Protein AF-0000000086508057 (afdb_homodimer)

Radius of gyration: 27.3 Å; Cα contacts (8 Å, |Δi|>4): 1177; chains: 2; bounding box: 54×81×60 Å

Nearest PDB structures (foldseek):
  8hwn-assembly3_C  TM=9.679E-01  e=2.786E-28  Devosia
  8hwn-assembly4_D  TM=9.442E-01  e=1.974E-28  Devosia
  4xk2-assembly1_C  TM=9.234E-01  e=6.222E-28  Polaromonas sp. JS666
  8jwn-assembly1_F  TM=8.724E-01  e=1.442E-24  Streptomyces xinghaiensis
  8jwl-assembly1_F  TM=8.800E-01  e=2.141E-23  Streptomyces xinghaiensis

InterPro domains:
  IPR020471 Aldo-keto reductase [PR00069] (86-104)
  IPR020471 Aldo-keto reductase [PR00069] (117-134)
  IPR023210 NADP-dependent oxidoreductase domain [PF00248] (5-301)
  IPR036812 NAD(P)-dependent oxidoreductase domain superfamily [G3DSA:3.20.20.100] (1-325)
  IPR036812 NAD(P)-dependent oxidoreductase domain superfamily [SSF51430] (4-309)
  IPR050523 Aldo/Keto Reductase Detoxification and Biosynthesis [PTHR43364] (6-309)

Secondary structure (DSSP, 8-state):
---TT---HHHHHHHHHHHHHTT--EEE--TTGGGGHHHHHHHHHHTTS-GGG-EEEEEE-S--SSS--TTSSSS-HHHHHHHHHHHHHHHTSS-EEEEEESS--TTS-HHHHHHHHHHHHHTTSEEEEEEES--HHHHHHHHHHHHHHTPPPEEEEEEE-BTTB-GGGTTHHHHHHHHTPEEEEE-TTGGGGGGS--BTTB---SHHHHHHHH-GGG--SSS--GGG--HHHHHHHHHHHHHHHHHT--HHHHHHHHHHTSTTBS------SSHHHHHHHHTTTT----HHHHHHHHHHTPPP--TTHHHHHHHTTT---TTS----------/---TT---HHHHHHHHHHHHHTT--EEE--TTGGGGHHHHHHHHHHTTS-GGG-EEEEEE-S--SSS--TTSSSS-HHHHHHHHHHHHHHHTSS-EEEEEESS--TTS-HHHHHHHHHHHHHHTSEEEEEEES--HHHHHHHHHHHHHHTPPPEEEEEEE-BTTB-GGGTTHHHHHHHHTPEEEEE-TTGGGGGGS--BTTB---SHHHHHHHH-GGG--SSS--GGG--HHHHHHHHHHHHHHHHHT--HHHHHHHHHHTSTTBS------SSHHHHHHHHTTTT----HHHHHHHHHHTPPP--TTHHHHHHHTTT---TTS----------

Foldseek 3Di:
DDQPQPDDLVQVLVQVVLCVVLVAAEDEEECLVVLLVVLLSQLVSCVVPDVVRHAYEYEFADASPPDPDPLRGGQALVNVVVRLVSSCVSNVHQAHAEYEYAAHGPPDDLCRNQVSVQVCCVVVRYVAYEYEHYAQVRLVVNQVVCVVVVGGGHAAYEYADWLQDHCNVLGNLVVCQQRVHAYAHELLCLQPVQFLPDDPPDQDCDGNQNVCQVPVVPADRSHHHPVSQDPLNRVLSVLLVVVCVVVVATSLLSGLLLQLQDLRHAYYDDDDSGNVRSVRNSVNADDHDDPVSNVVSCVSSPDDQDPPSVVVCVVCVPPDDPPRPSPRPGRPND/DDQPQPDDLVQVLVQVVLCVVLVAAEDEEECLVVLNVVLLSQLVSCVVPDVVRHAYEYEFADASPPDPDPLRGGQALVNVVVRLVSSCVSNVHQAHAEYEYAAHGPPDDLCRNQVSVQVCCVVVRYVAYEYEHYAQVRLVVNQVVCVVVVGGGHAAYEYADWLQDHCNVLGNLVVCQQRAHAYAHELLCLQPLQFLPDDPPDQDCDGNQNVCQVPVVPADRSHHHPVSQDPLNRVLSVLLVVVCVVVVATSLLSGLLLQLPDLRHQYYDDGDSGNVRSVRNSVNADDHDDPVSNVVSCVSSPDDQDPPSVVVCVVCVPPDDPPRDSPRPGHPND

Structure (mmCIF, N/CA/C/O backbone):
data_AF-0000000086508057-model_v1
#
loop_
_entity.id
_entity.type
_entity.pdbx_description
1 polymer 'NADP-dependent oxidoreductase domain-containing protein'
#
loop_
_atom_site.group_PDB
_atom_site.id
_atom_site.type_symbol
_atom_site.label_atom_id
_atom_site.label_alt_id
_atom_site.label_comp_id
_atom_site.label_asym_id
_atom_site.label_entity_id
_atom_site.label_seq_id
_atom_site.pdbx_PDB_ins_code
_atom_site.Cartn_x
_atom_site.Cartn_y
_atom_site.Cartn_z
_atom_site.occupancy
_atom_site.B_iso_or_equiv
_atom_site.auth_seq_id
_atom_site.auth_comp_id
_atom_site.auth_asym_id
_atom_site.auth_atom_id
_atom_site.pdbx_PDB_model_num
ATOM 1 N N . MET A 1 1 ? -12.797 34.469 -6.559 1 23.25 1 MET A N 1
ATOM 2 C CA . MET A 1 1 ? -13.227 34.312 -5.172 1 23.25 1 MET A CA 1
ATOM 3 C C . MET A 1 1 ? -12.297 33.344 -4.426 1 23.25 1 MET A C 1
ATOM 5 O O . MET A 1 1 ? -12.023 32.25 -4.895 1 23.25 1 MET A O 1
ATOM 9 N N . GLY A 1 2 ? -11.336 33.781 -3.641 1 35.25 2 GLY A N 1
ATOM 10 C CA . GLY A 1 2 ? -10.273 33.094 -2.916 1 35.25 2 GLY A CA 1
ATOM 11 C C . GLY A 1 2 ? -10.766 31.922 -2.09 1 35.25 2 GLY A C 1
ATOM 12 O O . GLY A 1 2 ? -11.977 31.781 -1.88 1 35.25 2 GLY A O 1
ATOM 13 N N . ARG A 1 3 ? -10.062 30.844 -1.998 1 49 3 ARG A N 1
ATOM 14 C CA . ARG A 1 3 ? -10.422 29.734 -1.129 1 49 3 ARG A CA 1
ATOM 15 C C . ARG A 1 3 ? -10.891 30.234 0.235 1 49 3 ARG A C 1
ATOM 17 O O . ARG A 1 3 ? -10.312 31.172 0.792 1 49 3 ARG A O 1
ATOM 24 N N . PRO A 1 4 ? -12.203 30.031 0.725 1 45.06 4 PRO A N 1
ATOM 25 C CA . PRO A 1 4 ? -12.641 30.328 2.094 1 45.06 4 PRO A CA 1
ATOM 26 C C . PRO A 1 4 ? -11.562 30.016 3.133 1 45.06 4 PRO A C 1
ATOM 28 O O . PRO A 1 4 ? -10.867 29 3.018 1 45.06 4 PRO A O 1
ATOM 31 N N . GLY A 1 5 ? -11.141 31.047 4.039 1 51.38 5 GLY A N 1
ATOM 32 C CA . GLY A 1 5 ? -10.289 30.844 5.203 1 51.38 5 GLY A CA 1
ATOM 33 C C . GLY A 1 5 ? -9.016 31.672 5.156 1 51.38 5 GLY A C 1
ATOM 34 O O . GLY A 1 5 ? -8.07 31.391 5.898 1 51.38 5 GLY A O 1
ATOM 35 N N . GLN A 1 6 ? -8.898 32.375 3.992 1 56.03 6 GLN A N 1
ATOM 36 C CA . GLN A 1 6 ? -7.648 33.125 4.027 1 56.03 6 GLN A CA 1
ATOM 37 C C . GLN A 1 6 ? -7.727 34.25 5.039 1 56.03 6 GLN A C 1
ATOM 39 O O . GLN A 1 6 ? -8.547 35.188 4.898 1 56.03 6 GLN A O 1
ATOM 44 N N . SER A 1 7 ? -7.305 33.969 6.246 1 63.56 7 SER A N 1
ATOM 45 C CA . SER A 1 7 ? -7.199 35 7.289 1 63.56 7 SER A CA 1
ATOM 46 C C . SER A 1 7 ? -6.207 36.094 6.898 1 63.56 7 SER A C 1
ATOM 48 O O . SER A 1 7 ? -5.211 35.812 6.223 1 63.56 7 SER A O 1
ATOM 50 N N . ASP A 1 8 ? -6.664 37.312 7.027 1 85.31 8 ASP A N 1
ATOM 51 C CA . ASP A 1 8 ? -5.68 38.344 6.828 1 85.31 8 ASP A CA 1
ATOM 52 C C . ASP A 1 8 ? -4.574 38.281 7.879 1 85.31 8 ASP A C 1
ATOM 54 O O . ASP A 1 8 ? -4.629 37.469 8.789 1 85.31 8 ASP A O 1
ATOM 58 N N . GLU A 1 9 ? -3.576 38.969 7.66 1 92.38 9 GLU A N 1
ATOM 59 C CA . GLU A 1 9 ? -2.373 38.938 8.484 1 92.38 9 GLU A CA 1
ATOM 60 C C . GLU A 1 9 ? -2.697 39.188 9.953 1 92.38 9 GLU A C 1
ATOM 62 O O . GLU A 1 9 ? -2.244 38.438 10.828 1 92.38 9 GLU A O 1
ATOM 67 N N . ASP A 1 10 ? -3.553 40.156 10.203 1 94.56 10 ASP A N 1
ATOM 68 C CA . ASP A 1 10 ? -3.898 40.5 11.578 1 94.56 10 ASP A CA 1
ATOM 69 C C . ASP A 1 10 ? -4.633 39.375 12.266 1 94.56 10 ASP A C 1
ATOM 71 O O . ASP A 1 10 ? -4.289 38.969 13.391 1 94.56 10 ASP A O 1
ATOM 75 N N . LEU A 1 11 ? -5.621 38.844 11.656 1 94.69 11 LEU A N 1
ATOM 76 C CA . LEU A 1 11 ? -6.363 37.719 12.219 1 94.69 11 LEU A CA 1
ATOM 77 C C . LEU A 1 11 ? -5.461 36.5 12.391 1 94.69 11 LEU A C 1
ATOM 79 O O . LEU A 1 11 ? -5.559 35.781 13.391 1 94.69 11 LEU A O 1
ATOM 83 N N . SER A 1 12 ? -4.613 36.281 11.438 1 96.12 12 SER A N 1
ATOM 84 C CA . SER A 1 12 ? -3.678 35.156 11.531 1 96.12 12 SER A CA 1
ATOM 85 C C . SER A 1 12 ? -2.791 35.281 12.766 1 96.12 12 SER A C 1
ATOM 87 O O . SER A 1 12 ? -2.59 34.312 13.492 1 96.12 12 SER A O 1
ATOM 89 N N . HIS A 1 13 ? -2.281 36.5 13.016 1 97.12 13 HIS A N 1
ATOM 90 C CA . HIS A 1 13 ? -1.448 36.719 14.188 1 97.12 13 HIS A CA 1
ATOM 91 C C . HIS A 1 13 ? -2.238 36.5 15.477 1 97.12 13 HIS A C 1
ATOM 93 O O . HIS A 1 13 ? -1.717 35.938 16.438 1 97.12 13 HIS A O 1
ATOM 99 N N . GLN A 1 14 ? -3.494 36.969 15.461 1 97.06 14 GLN A N 1
ATOM 100 C CA . GLN A 1 14 ? -4.344 36.75 16.625 1 97.06 14 GLN A CA 1
ATOM 101 C C . GLN A 1 14 ? -4.535 35.25 16.891 1 97.06 14 GLN A C 1
ATOM 103 O O . GLN A 1 14 ? -4.477 34.812 18.047 1 97.06 14 GLN A O 1
ATOM 108 N N . ILE A 1 15 ? -4.742 34.5 15.883 1 97.06 15 ILE A N 1
ATOM 109 C CA . ILE A 1 15 ? -4.957 33.062 16 1 97.06 15 ILE A CA 1
ATOM 110 C C . ILE A 1 15 ? -3.684 32.375 16.516 1 97.06 15 ILE A C 1
ATOM 112 O O . ILE A 1 15 ? -3.734 31.547 17.422 1 97.06 15 ILE A O 1
ATOM 116 N N . ILE A 1 16 ? -2.504 32.75 15.977 1 97.75 16 ILE A N 1
ATOM 117 C CA . ILE A 1 16 ? -1.237 32.188 16.406 1 97.75 16 ILE A CA 1
ATOM 118 C C . ILE A 1 16 ? -0.99 32.5 17.875 1 97.75 16 ILE A C 1
ATOM 120 O O . ILE A 1 16 ? -0.614 31.641 18.656 1 97.75 16 ILE A O 1
ATOM 124 N N . ASN A 1 17 ? -1.259 33.812 18.219 1 97.75 17 ASN A N 1
A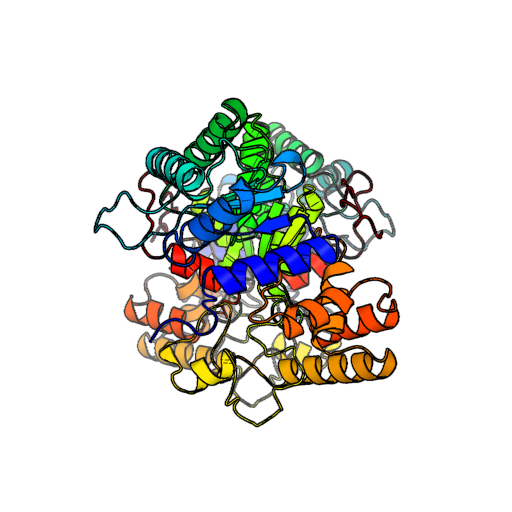TOM 125 C CA . ASN A 1 17 ? -1.077 34.219 19.609 1 97.75 17 ASN A CA 1
ATOM 126 C C . ASN A 1 17 ? -1.954 33.406 20.547 1 97.75 17 ASN A C 1
ATOM 128 O O . ASN A 1 17 ? -1.489 32.938 21.594 1 97.75 17 ASN A O 1
ATOM 132 N N . ARG A 1 18 ? -3.188 33.25 20.125 1 97.44 18 ARG A N 1
ATOM 133 C CA . ARG A 1 18 ? -4.109 32.469 20.938 1 97.44 18 ARG A CA 1
ATOM 134 C C . ARG A 1 18 ? -3.637 31.031 21.062 1 97.44 18 ARG A C 1
ATOM 136 O O . ARG A 1 18 ? -3.717 30.438 22.141 1 97.44 18 ARG A O 1
ATOM 143 N N . TYR A 1 19 ? -3.199 30.438 20.016 1 97.44 19 TYR A N 1
ATOM 144 C CA . TYR A 1 19 ? -2.641 29.094 20.016 1 97.44 19 TYR A CA 1
ATOM 145 C C . TYR A 1 19 ? -1.473 28.984 20.984 1 97.44 19 TYR A C 1
ATOM 147 O O . TYR A 1 19 ? -1.385 28.016 21.75 1 97.44 19 TYR A O 1
ATOM 155 N N . VAL A 1 20 ? -0.624 29.953 20.984 1 97.19 20 VAL A N 1
ATOM 156 C CA . VAL A 1 20 ? 0.535 29.984 21.875 1 97.19 20 VAL A CA 1
ATOM 157 C C . VAL A 1 20 ? 0.073 30.109 23.328 1 97.19 20 VAL A C 1
ATOM 159 O O . VAL A 1 20 ? 0.651 29.484 24.219 1 97.19 20 VAL A O 1
ATOM 162 N N . GLU A 1 21 ? -0.963 30.922 23.5 1 97.06 21 GLU A N 1
ATOM 163 C CA . GLU A 1 21 ? -1.527 31.047 24.844 1 97.06 21 GLU A CA 1
ATOM 164 C C . GLU A 1 21 ? -2.025 29.703 25.359 1 97.06 21 GLU A C 1
ATOM 166 O O . GLU A 1 21 ? -1.968 29.453 26.562 1 97.06 21 GLU A O 1
ATOM 171 N N . TRP A 1 22 ? -2.494 28.844 24.484 1 95.94 22 TRP A N 1
ATOM 172 C CA . TRP A 1 22 ? -2.975 27.5 24.828 1 95.94 22 TRP A CA 1
ATOM 173 C C . TRP A 1 22 ? -1.808 26.562 25.078 1 95.94 22 TRP A C 1
ATOM 175 O O . TRP A 1 22 ? -2.012 25.406 25.469 1 95.94 22 TRP A O 1
ATOM 185 N N . GLY A 1 23 ? -0.568 27.016 24.828 1 95 23 GLY A N 1
ATOM 186 C CA . GLY A 1 23 ? 0.624 26.219 25.062 1 95 23 GLY A CA 1
ATOM 187 C C . GLY A 1 23 ? 1.21 25.625 23.797 1 95 23 GLY A C 1
ATOM 188 O O . GLY A 1 23 ? 2.178 24.859 23.859 1 95 23 GLY A O 1
ATOM 189 N N . GLY A 1 24 ? 0.585 25.969 22.609 1 95.5 24 GLY A N 1
ATOM 190 C CA . GLY A 1 24 ? 1.109 25.484 21.344 1 95.5 24 GLY A CA 1
ATOM 191 C C . GLY A 1 24 ? 2.441 26.109 20.969 1 95.5 24 GLY A C 1
ATOM 192 O O . GLY A 1 24 ? 2.699 27.266 21.281 1 95.5 24 GLY A O 1
ATOM 193 N N . ASN A 1 25 ? 3.291 25.312 20.297 1 97.31 25 ASN A N 1
ATOM 194 C CA . ASN A 1 25 ? 4.59 25.844 19.891 1 97.31 25 ASN A CA 1
ATOM 195 C C . ASN A 1 25 ? 5.008 25.312 18.516 1 97.31 25 ASN A C 1
ATOM 197 O O . ASN A 1 25 ? 6.117 25.594 18.062 1 97.31 25 ASN A O 1
ATOM 201 N N . PHE A 1 26 ? 4.164 24.5 17.812 1 97.81 26 PHE A N 1
ATOM 202 C CA . PHE A 1 26 ? 4.453 23.922 16.516 1 97.81 26 PHE A CA 1
ATOM 203 C C . PHE A 1 26 ? 3.605 24.578 15.43 1 97.81 26 PHE A C 1
ATOM 205 O O . PHE A 1 26 ? 2.375 24.5 15.461 1 97.81 26 PHE A O 1
ATOM 212 N N . LEU A 1 27 ? 4.215 25.25 14.484 1 98.06 27 LEU A N 1
ATOM 213 C CA . LEU A 1 27 ? 3.535 25.859 13.359 1 98.06 27 LEU A CA 1
ATOM 214 C C . LEU A 1 27 ? 3.922 25.188 12.047 1 98.06 27 LEU A C 1
ATOM 216 O O . LEU A 1 27 ? 5.102 25.125 11.695 1 98.06 27 LEU A O 1
ATOM 220 N N . ASP A 1 28 ? 2.928 24.641 11.344 1 98.25 28 ASP A N 1
ATOM 221 C CA . ASP A 1 28 ? 3.139 24 10.055 1 98.25 28 ASP A CA 1
ATOM 222 C C . ASP A 1 28 ? 2.68 24.906 8.914 1 98.25 28 ASP A C 1
ATOM 224 O O . ASP A 1 28 ? 1.59 25.469 8.969 1 98.25 28 ASP A O 1
ATOM 228 N N . THR A 1 29 ? 3.479 25.078 7.965 1 98.12 29 THR A N 1
ATOM 229 C CA . THR A 1 29 ? 3.162 25.828 6.75 1 98.12 29 THR A CA 1
ATOM 230 C C . THR A 1 29 ? 3.793 25.156 5.531 1 98.12 29 THR A C 1
ATOM 232 O O . THR A 1 29 ? 4.137 23.984 5.57 1 98.12 29 THR A O 1
ATOM 235 N N . ALA A 1 30 ? 3.717 25.734 4.391 1 98.31 30 ALA A N 1
ATOM 236 C CA . ALA A 1 30 ? 4.355 25.344 3.139 1 98.31 30 ALA A CA 1
ATOM 237 C C . ALA A 1 30 ? 4.535 26.531 2.209 1 98.31 30 ALA A C 1
ATOM 239 O O . ALA A 1 30 ? 3.781 27.516 2.285 1 98.31 30 ALA A O 1
ATOM 240 N N . ASP A 1 31 ? 5.508 26.422 1.389 1 96.94 31 ASP A N 1
ATOM 241 C CA . ASP A 1 31 ? 5.758 27.516 0.455 1 96.94 31 ASP A CA 1
ATOM 242 C C . ASP A 1 31 ? 4.535 27.781 -0.427 1 96.94 31 ASP A C 1
ATOM 244 O O . ASP A 1 31 ? 4.172 28.938 -0.667 1 96.94 31 ASP A O 1
ATOM 248 N N . VAL A 1 32 ? 3.795 26.703 -0.751 1 95.69 32 VAL A N 1
ATOM 249 C CA . VAL A 1 32 ? 2.713 26.828 -1.723 1 95.69 32 VAL A CA 1
ATOM 250 C C . VAL A 1 32 ? 1.479 27.422 -1.054 1 95.69 32 VAL A C 1
ATOM 252 O O . VAL A 1 32 ? 0.566 27.906 -1.732 1 95.69 32 VAL A O 1
ATOM 255 N N . TYR A 1 33 ? 1.359 27.344 0.282 1 94.31 33 TYR A N 1
ATOM 256 C CA . TYR A 1 33 ? 0.195 27.906 0.958 1 94.31 33 TYR A CA 1
ATOM 257 C C . TYR A 1 33 ? 0.11 29.422 0.743 1 94.31 33 TYR A C 1
ATOM 259 O O . TYR A 1 33 ? 0.981 30.172 1.193 1 94.31 33 TYR A O 1
ATOM 267 N N . GLY A 1 34 ? -0.967 29.797 -0.03 1 92.19 34 GLY A N 1
ATOM 268 C CA . GLY A 1 34 ? -1.079 31.203 -0.395 1 92.19 34 GLY A CA 1
ATOM 269 C C . GLY A 1 34 ? 0.06 31.688 -1.273 1 92.19 34 GLY A C 1
ATOM 270 O O . GLY A 1 34 ? 0.404 32.875 -1.26 1 92.19 34 GLY A O 1
ATOM 271 N N . ARG A 1 35 ? 0.739 30.75 -1.857 1 92.25 35 ARG A N 1
ATOM 272 C CA . ARG A 1 35 ? 1.865 31.031 -2.742 1 92.25 35 ARG A CA 1
ATOM 273 C C . ARG A 1 35 ? 2.918 31.891 -2.033 1 92.25 35 ARG A C 1
ATOM 275 O O . ARG A 1 35 ? 3.332 32.938 -2.543 1 92.25 35 ARG A O 1
ATOM 282 N N . GLY A 1 36 ? 3.191 31.453 -0.872 1 94.69 36 GLY A N 1
ATOM 283 C CA . GLY A 1 36 ? 4.223 32.156 -0.107 1 94.69 36 GLY A CA 1
ATOM 284 C C . GLY A 1 36 ? 3.668 33.031 1 1 94.69 36 GLY A C 1
ATOM 285 O O . GLY A 1 36 ? 4.355 33.281 1.982 1 94.69 36 GLY A O 1
ATOM 286 N N . ASN A 1 37 ? 2.473 33.344 0.934 1 95.38 37 ASN A N 1
ATOM 287 C CA . ASN A 1 37 ? 1.887 34.312 1.87 1 95.38 37 ASN A CA 1
ATOM 288 C C . ASN A 1 37 ? 1.797 33.719 3.279 1 95.38 37 ASN A C 1
ATOM 290 O O . ASN A 1 37 ? 1.98 34.438 4.262 1 95.38 37 ASN A O 1
ATOM 294 N N . SER A 1 38 ? 1.459 32.438 3.406 1 96.44 38 SER A N 1
ATOM 295 C CA . SER A 1 38 ? 1.412 31.812 4.723 1 96.44 38 SER A CA 1
ATOM 296 C C . SER A 1 38 ? 2.756 31.922 5.434 1 96.44 38 SER A C 1
ATOM 298 O O . SER A 1 38 ? 2.818 32.312 6.598 1 96.44 38 SER A O 1
ATOM 300 N N . GLU A 1 39 ? 3.82 31.641 4.711 1 98.06 39 GLU A N 1
ATOM 301 C CA . GLU A 1 39 ? 5.16 31.766 5.277 1 98.06 39 GLU A CA 1
ATOM 302 C C . GLU A 1 39 ? 5.465 33.219 5.652 1 98.06 39 GLU A C 1
ATOM 304 O O . GLU A 1 39 ? 6.043 33.469 6.707 1 98.06 39 GLU A O 1
ATOM 309 N N . THR A 1 40 ? 5.039 34.125 4.812 1 97.81 40 THR A N 1
ATOM 310 C CA . THR A 1 40 ? 5.289 35.531 5.051 1 97.81 40 THR A CA 1
ATOM 311 C C . THR A 1 40 ? 4.59 36 6.328 1 97.81 40 THR A C 1
ATOM 313 O O . THR A 1 40 ? 5.188 36.688 7.152 1 97.81 40 THR A O 1
ATOM 316 N N . ILE A 1 41 ? 3.383 35.625 6.473 1 97.56 41 ILE A N 1
ATOM 317 C CA . ILE A 1 41 ? 2.598 35.969 7.648 1 97.56 41 ILE A CA 1
ATOM 318 C C . ILE A 1 41 ? 3.26 35.406 8.906 1 97.56 41 ILE A C 1
ATOM 320 O O . ILE A 1 41 ? 3.43 36.125 9.898 1 97.56 41 ILE A O 1
ATOM 324 N N . ILE A 1 42 ? 3.674 34.188 8.875 1 98.12 42 ILE A N 1
ATOM 325 C CA . ILE A 1 42 ? 4.32 33.531 10.016 1 98.12 42 ILE A CA 1
ATOM 326 C C . ILE A 1 42 ? 5.664 34.219 10.289 1 98.12 42 ILE A C 1
ATOM 328 O O . ILE A 1 42 ? 6.035 34.406 11.453 1 98.12 42 ILE A O 1
ATOM 332 N N . GLY A 1 43 ? 6.367 34.562 9.211 1 98.38 43 GLY A N 1
ATOM 333 C CA . GLY A 1 43 ? 7.645 35.25 9.352 1 98.38 43 GLY A CA 1
ATOM 334 C C . GLY A 1 43 ? 7.535 36.562 10.094 1 98.38 43 GLY A C 1
ATOM 335 O O . GLY A 1 43 ? 8.328 36.844 11 1 98.38 43 GLY A O 1
ATOM 336 N N . LYS A 1 44 ? 6.59 37.344 9.711 1 98.12 44 LYS A N 1
ATOM 337 C CA . LYS A 1 44 ? 6.359 38.625 10.367 1 98.12 44 LYS A CA 1
ATOM 338 C C . LYS A 1 44 ? 6.023 38.438 11.844 1 98.12 44 LYS A C 1
ATOM 340 O O . LYS A 1 44 ? 6.477 39.188 12.703 1 98.12 44 LYS A O 1
ATOM 345 N N . TRP A 1 45 ? 5.227 37.438 12.125 1 98 45 TRP A N 1
ATOM 346 C CA . TRP A 1 45 ? 4.895 37.094 13.508 1 98 45 TRP A CA 1
ATOM 347 C C . TRP A 1 45 ? 6.137 36.656 14.273 1 98 45 TRP A C 1
ATOM 349 O O . TRP A 1 45 ? 6.359 37.094 15.414 1 98 45 TRP A O 1
ATOM 359 N N . LEU A 1 46 ? 6.98 35.906 13.672 1 97.75 46 LEU A N 1
ATOM 360 C CA . LEU A 1 46 ? 8.156 35.281 14.281 1 97.75 46 LEU A CA 1
ATOM 361 C C . LEU A 1 46 ? 9.195 36.344 14.648 1 97.75 46 LEU A C 1
ATOM 363 O O . LEU A 1 46 ? 9.953 36.156 15.602 1 97.75 46 LEU A O 1
ATOM 367 N N . GLU A 1 47 ? 9.148 37.438 13.938 1 96.44 47 GLU A N 1
ATOM 368 C CA . GLU A 1 47 ? 10.109 38.5 14.172 1 96.44 47 GLU A CA 1
ATOM 369 C C . GLU A 1 47 ? 10.016 39.031 15.602 1 96.44 47 GLU A C 1
ATOM 371 O O . GLU A 1 47 ? 11.008 39.531 16.156 1 96.44 47 GLU A O 1
ATOM 376 N N . THR A 1 48 ? 8.914 38.906 16.109 1 95.62 48 THR A N 1
ATOM 377 C CA . THR A 1 48 ? 8.695 39.5 17.438 1 95.62 48 THR A CA 1
ATOM 378 C C . THR A 1 48 ? 8.742 38.406 18.516 1 95.62 48 THR A C 1
ATOM 380 O O . THR A 1 48 ? 8.406 38.656 19.672 1 95.62 48 THR A O 1
ATOM 383 N N . GLN A 1 49 ? 9.094 37.219 18.188 1 96.75 49 GLN A N 1
ATOM 384 C CA . GLN A 1 49 ? 9.086 36.094 19.109 1 96.75 49 GLN A CA 1
ATOM 385 C C . GLN A 1 49 ? 10.5 35.562 19.344 1 96.75 49 GLN A C 1
ATOM 387 O O . GLN A 1 49 ? 11.375 35.719 18.5 1 96.75 49 GLN A O 1
ATOM 392 N N . PRO A 1 50 ? 10.773 35 20.547 1 96.88 50 PRO A N 1
ATOM 393 C CA . PRO A 1 50 ? 12 34.219 20.688 1 96.88 50 PRO A CA 1
ATOM 394 C C . PRO A 1 50 ? 12.008 32.969 19.797 1 96.88 50 PRO A C 1
ATOM 396 O O . PRO A 1 50 ? 11.258 32.031 20.047 1 96.88 50 PRO A O 1
ATOM 399 N N . ARG A 1 51 ? 12.844 32.906 18.859 1 96.56 51 ARG A N 1
ATOM 400 C CA . ARG A 1 51 ? 12.844 31.906 17.812 1 96.56 51 ARG A CA 1
ATOM 401 C C . ARG A 1 51 ? 12.969 30.5 18.391 1 96.56 51 ARG A C 1
ATOM 403 O O . ARG A 1 51 ? 12.391 29.547 17.875 1 96.56 51 ARG A O 1
ATOM 410 N N . ASP A 1 52 ? 13.641 30.344 19.484 1 95.31 52 ASP A N 1
ATOM 411 C CA . ASP A 1 52 ? 13.984 29.031 20.047 1 95.31 52 ASP A CA 1
ATOM 412 C C . ASP A 1 52 ? 12.781 28.422 20.766 1 95.31 52 ASP A C 1
ATOM 414 O O . ASP A 1 52 ? 12.812 27.25 21.141 1 95.31 52 ASP A O 1
ATOM 418 N N . LYS A 1 53 ? 11.719 29.141 20.875 1 97.12 53 LYS A N 1
ATOM 419 C CA . LYS A 1 53 ? 10.547 28.641 21.578 1 97.12 53 LYS A CA 1
ATOM 420 C C . LYS A 1 53 ? 9.586 27.938 20.625 1 97.12 53 LYS A C 1
ATOM 422 O O . LYS A 1 53 ? 8.648 27.266 21.062 1 97.12 53 LYS A O 1
ATOM 427 N N . TYR A 1 54 ? 9.852 28.016 19.344 1 97.88 54 TYR A N 1
ATOM 428 C CA . TYR A 1 54 ? 8.844 27.547 18.391 1 97.88 54 TYR A CA 1
ATOM 429 C C . TYR A 1 54 ? 9.445 26.547 17.406 1 97.88 54 TYR A C 1
ATOM 431 O O . TYR A 1 54 ? 10.609 26.688 17.016 1 97.88 54 TYR A O 1
ATOM 439 N N . VAL A 1 55 ? 8.695 25.516 17.094 1 98.38 55 VAL A N 1
ATOM 440 C CA . VAL A 1 55 ? 9 24.547 16.047 1 98.38 55 VAL A CA 1
ATOM 441 C C . VAL A 1 55 ? 8.32 24.953 14.75 1 98.38 55 VAL A C 1
ATOM 443 O O . VAL A 1 55 ? 7.09 24.922 14.648 1 98.38 55 VAL A O 1
ATOM 446 N N . ILE A 1 56 ? 9.102 25.359 13.789 1 98.75 56 ILE A N 1
ATOM 447 C CA . ILE A 1 56 ? 8.57 25.828 12.508 1 98.75 56 ILE A CA 1
ATOM 448 C C . ILE A 1 56 ? 8.797 24.766 11.438 1 98.75 56 ILE A C 1
ATOM 450 O O . ILE A 1 56 ? 9.93 24.312 11.234 1 98.75 56 ILE A O 1
ATOM 454 N N . ALA A 1 57 ? 7.695 24.297 10.812 1 98.81 57 ALA A N 1
ATOM 455 C CA . ALA A 1 57 ? 7.754 23.328 9.719 1 98.81 57 ALA A CA 1
ATOM 456 C C . ALA A 1 57 ? 7.281 23.938 8.406 1 98.81 57 ALA A C 1
ATOM 458 O O . ALA A 1 57 ? 6.316 24.719 8.391 1 98.81 57 ALA A O 1
ATOM 459 N N . THR A 1 58 ? 7.961 23.703 7.363 1 98.81 58 THR A N 1
ATOM 460 C CA . THR A 1 58 ? 7.52 24.109 6.031 1 98.81 58 THR A CA 1
ATOM 461 C C . THR A 1 58 ? 7.852 23.016 5.008 1 98.81 58 THR A C 1
ATOM 463 O O . THR A 1 58 ? 8.25 21.906 5.375 1 98.81 58 THR A O 1
ATOM 466 N N . LYS A 1 59 ? 7.449 23.234 3.725 1 98.69 59 LYS A N 1
ATOM 467 C CA . LYS A 1 59 ? 7.539 22.188 2.719 1 98.69 59 LYS A CA 1
ATOM 468 C C . LYS A 1 59 ? 7.961 22.75 1.366 1 98.69 59 LYS A C 1
ATOM 470 O O . LYS A 1 59 ? 7.934 23.969 1.157 1 98.69 59 LYS A O 1
ATOM 475 N N . CYS A 1 60 ? 8.312 21.828 0.552 1 97.94 60 CYS A N 1
ATOM 476 C CA . CYS A 1 60 ? 8.562 22.172 -0.843 1 97.94 60 CYS A CA 1
ATOM 477 C C . CYS A 1 60 ? 8.156 21.031 -1.77 1 97.94 60 CYS A C 1
ATOM 479 O O . CYS A 1 60 ? 7.766 19.953 -1.306 1 97.94 60 CYS A O 1
ATOM 481 N N . ARG A 1 61 ? 8.133 21.172 -3.082 1 97.31 61 ARG A N 1
ATOM 482 C CA . ARG A 1 61 ? 7.883 20.203 -4.145 1 97.31 61 ARG A CA 1
ATOM 483 C C . ARG A 1 61 ? 6.922 20.766 -5.184 1 97.31 61 ARG A C 1
ATOM 485 O O . ARG A 1 61 ? 7.09 20.547 -6.383 1 97.31 61 ARG A O 1
ATOM 492 N N . VAL A 1 62 ? 5.898 21.516 -4.738 1 94.25 62 VAL A N 1
ATOM 493 C CA . VAL A 1 62 ? 4.789 21.938 -5.586 1 94.25 62 VAL A CA 1
ATOM 494 C C . VAL A 1 62 ? 5.129 23.266 -6.262 1 94.25 62 VAL A C 1
ATOM 496 O O . VAL A 1 62 ? 5.77 24.125 -5.66 1 94.25 62 VAL A O 1
ATOM 499 N N . ASN A 1 63 ? 4.621 23.359 -7.445 1 90.38 63 ASN A N 1
ATOM 500 C CA . ASN A 1 63 ? 4.816 24.594 -8.203 1 90.38 63 ASN A CA 1
ATOM 501 C C . ASN A 1 63 ? 4.133 25.781 -7.539 1 90.38 63 ASN A C 1
ATOM 503 O O . ASN A 1 63 ? 2.934 25.734 -7.266 1 90.38 63 ASN A O 1
ATOM 507 N N . MET A 1 64 ? 4.828 26.875 -7.41 1 87.25 64 MET A N 1
ATOM 508 C CA . MET A 1 64 ? 4.32 28.047 -6.719 1 87.25 64 MET A CA 1
ATOM 509 C C . MET A 1 64 ? 3.6 28.984 -7.691 1 87.25 64 MET A C 1
ATOM 511 O O . MET A 1 64 ? 3.082 30.016 -7.293 1 87.25 64 MET A O 1
ATOM 515 N N . GLY A 1 65 ? 3.258 28.453 -8.977 1 75.38 65 GLY A N 1
ATOM 516 C CA . GLY A 1 65 ? 2.439 29.141 -9.953 1 75.38 65 GLY A CA 1
ATOM 517 C C . GLY A 1 65 ? 3.096 30.406 -10.492 1 75.38 65 GLY A C 1
ATOM 518 O O . GLY A 1 65 ? 2.449 31.203 -11.18 1 75.38 65 GLY A O 1
ATOM 519 N N . THR A 1 66 ? 4.152 30.922 -10.172 1 61.19 66 THR A N 1
ATOM 520 C CA . THR A 1 66 ? 4.602 32.281 -10.508 1 61.19 66 THR A CA 1
ATOM 521 C C . THR A 1 66 ? 5.281 32.281 -11.875 1 61.19 66 THR A C 1
ATOM 523 O O . THR A 1 66 ? 5.285 33.312 -12.555 1 61.19 66 THR A O 1
ATOM 526 N N . GLU A 1 67 ? 5.828 31.203 -12.227 1 62.44 67 GLU A N 1
ATOM 527 C CA . GLU A 1 67 ? 6.582 31.25 -13.469 1 62.44 67 GLU A CA 1
ATOM 528 C C . GLU A 1 67 ? 6.492 29.938 -14.234 1 62.44 67 GLU A C 1
ATOM 530 O O . GLU A 1 67 ? 6.414 28.859 -13.625 1 62.44 67 GLU A O 1
ATOM 535 N N . GLU A 1 68 ? 5.965 30.109 -15.445 1 70.94 68 GLU A N 1
ATOM 536 C CA . GLU A 1 68 ? 6.105 28.938 -16.312 1 70.94 68 GLU A CA 1
ATOM 537 C C . GLU A 1 68 ? 7.562 28.5 -16.406 1 70.94 68 GLU A C 1
ATOM 539 O O . GLU A 1 68 ? 8.336 29.062 -17.188 1 70.94 68 GLU A O 1
ATOM 544 N N . ASN A 1 69 ? 8.062 27.906 -15.445 1 78.88 69 ASN A N 1
ATOM 545 C CA . ASN A 1 69 ? 9.414 27.359 -15.367 1 78.88 69 ASN A CA 1
ATOM 546 C C . ASN A 1 69 ? 9.406 25.906 -14.93 1 78.88 69 ASN A C 1
ATOM 548 O O . ASN A 1 69 ? 8.992 25.578 -13.82 1 78.88 69 ASN A O 1
ATOM 552 N N . ILE A 1 70 ? 9.789 25.031 -15.836 1 79 70 ILE A N 1
ATOM 553 C CA . ILE A 1 70 ? 9.773 23.578 -15.633 1 79 70 ILE A CA 1
ATOM 554 C C . ILE A 1 70 ? 10.609 23.219 -14.406 1 79 70 ILE A C 1
ATOM 556 O O . ILE A 1 70 ? 10.461 22.141 -13.836 1 79 70 ILE A O 1
ATOM 560 N N . ASN A 1 71 ? 11.438 24.203 -14 1 83 71 ASN A N 1
ATOM 561 C CA . ASN A 1 71 ? 12.312 23.938 -12.867 1 83 71 ASN A CA 1
ATOM 562 C C . ASN A 1 71 ? 11.648 24.312 -11.547 1 83 71 ASN A C 1
ATOM 564 O O . ASN A 1 71 ? 12.203 24.078 -10.469 1 83 71 ASN A O 1
ATOM 568 N N . ASN A 1 72 ? 10.453 24.781 -11.57 1 88.38 72 ASN A N 1
ATOM 569 C CA . ASN A 1 72 ? 9.789 25.297 -10.383 1 88.38 72 ASN A CA 1
ATOM 570 C C . ASN A 1 72 ? 8.891 24.25 -9.742 1 88.38 72 ASN A C 1
ATOM 572 O O . ASN A 1 72 ? 7.852 24.578 -9.164 1 88.38 72 ASN A O 1
ATOM 576 N N . VAL A 1 73 ? 9.266 23 -9.992 1 93.31 73 VAL A N 1
ATOM 577 C CA . VAL A 1 73 ? 8.484 21.922 -9.414 1 93.31 73 VAL A CA 1
ATOM 578 C C . VAL A 1 73 ? 9.383 20.703 -9.164 1 93.31 73 VAL A C 1
ATOM 580 O O . VAL A 1 73 ? 10.391 20.531 -9.844 1 93.31 73 VAL A O 1
ATOM 583 N N . GLY A 1 74 ? 9.016 19.938 -8.18 1 95.88 74 GLY A N 1
ATOM 584 C CA . GLY A 1 74 ? 9.695 18.672 -7.977 1 95.88 74 GLY A CA 1
ATOM 585 C C . GLY A 1 74 ? 10.672 18.703 -6.82 1 95.88 74 GLY A C 1
ATOM 586 O O . GLY A 1 74 ? 10.656 19.625 -6.012 1 95.88 74 GLY A O 1
ATOM 587 N N . LEU A 1 75 ? 11.484 17.641 -6.73 1 97.75 75 LEU A N 1
ATOM 588 C CA . LEU A 1 75 ? 12.391 17.469 -5.602 1 97.75 75 LEU A CA 1
ATOM 589 C C . LEU A 1 75 ? 13.836 17.312 -6.074 1 97.75 75 LEU A C 1
ATOM 591 O O . LEU A 1 75 ? 14.586 16.5 -5.531 1 97.75 75 LEU A O 1
ATOM 595 N N . SER A 1 76 ? 14.125 18 -7.141 1 95.88 76 SER A N 1
ATOM 596 C CA . SER A 1 76 ? 15.516 18.078 -7.57 1 95.88 76 SER A CA 1
ATOM 597 C C . SER A 1 76 ? 16.344 18.938 -6.609 1 95.88 76 SER A C 1
ATOM 599 O O . SER A 1 76 ? 15.789 19.766 -5.891 1 95.88 76 SER A O 1
ATOM 601 N N . ARG A 1 77 ? 17.609 18.719 -6.602 1 97.56 77 ARG A N 1
ATOM 602 C CA . ARG A 1 77 ? 18.484 19.531 -5.777 1 97.56 77 ARG A CA 1
ATOM 603 C C . ARG A 1 77 ? 18.281 21.016 -6.051 1 97.56 77 ARG A C 1
ATOM 605 O O . ARG A 1 77 ? 18.234 21.828 -5.121 1 97.56 77 ARG A O 1
ATOM 612 N N . ARG A 1 78 ? 18.156 21.359 -7.297 1 96.12 78 ARG A N 1
ATOM 613 C CA . ARG A 1 78 ? 17.969 22.75 -7.68 1 96.12 78 ARG A CA 1
ATOM 614 C C . ARG A 1 78 ? 16.719 23.328 -7.031 1 96.12 78 ARG A C 1
ATOM 616 O O . ARG A 1 78 ? 16.766 24.359 -6.371 1 96.12 78 ARG A O 1
ATOM 623 N N . HIS A 1 79 ? 15.656 22.672 -7.211 1 96.81 79 HIS A N 1
ATOM 624 C CA . HIS A 1 79 ? 14.383 23.188 -6.727 1 96.81 79 HIS A CA 1
ATOM 625 C C . HIS A 1 79 ? 14.344 23.219 -5.203 1 96.81 79 HIS A C 1
ATOM 627 O O . HIS A 1 79 ? 13.867 24.188 -4.609 1 96.81 79 HIS A O 1
ATOM 633 N N . ILE A 1 80 ? 14.797 22.172 -4.574 1 98.38 80 ILE A N 1
ATOM 634 C CA . ILE A 1 80 ? 14.797 22.109 -3.117 1 98.38 80 ILE A CA 1
ATOM 635 C C . ILE A 1 80 ? 15.617 23.266 -2.547 1 98.38 80 ILE A C 1
ATOM 637 O O . ILE A 1 80 ? 15.172 23.969 -1.638 1 98.38 80 ILE A O 1
ATOM 641 N N . THR A 1 81 ? 16.828 23.469 -3.1 1 98 81 THR A N 1
ATOM 642 C CA . THR A 1 81 ? 17.734 24.484 -2.594 1 98 81 THR A CA 1
ATOM 643 C C . THR A 1 81 ? 17.156 25.891 -2.789 1 98 81 THR A C 1
ATOM 645 O O . THR A 1 81 ? 17.188 26.719 -1.871 1 98 81 THR A O 1
ATOM 648 N N . GLU A 1 82 ? 16.562 26.094 -3.928 1 96.69 82 GLU A N 1
ATOM 649 C CA . GLU A 1 82 ? 15.945 27.391 -4.188 1 96.69 82 GLU A CA 1
ATOM 650 C C . GLU A 1 82 ? 14.734 27.609 -3.291 1 96.69 82 GLU A C 1
ATOM 652 O O . GLU A 1 82 ? 14.516 28.719 -2.789 1 96.69 82 GLU A O 1
ATOM 657 N N . SER A 1 83 ? 13.961 26.594 -3.102 1 97.88 83 SER A N 1
ATOM 658 C CA . SER A 1 83 ? 12.734 26.672 -2.322 1 97.88 83 SER A CA 1
ATOM 659 C C . SER A 1 83 ? 13.023 27 -0.861 1 97.88 83 SER A C 1
ATOM 661 O O . SER A 1 83 ? 12.367 27.859 -0.265 1 97.88 83 SER A O 1
ATOM 663 N N . ILE A 1 84 ? 14.023 26.344 -0.281 1 98.69 84 ILE A N 1
ATOM 664 C CA . ILE A 1 84 ? 14.305 26.578 1.134 1 98.69 84 ILE A CA 1
ATOM 665 C C . ILE A 1 84 ? 14.859 27.984 1.333 1 98.69 84 ILE A C 1
ATOM 667 O O . ILE A 1 84 ? 14.539 28.641 2.32 1 98.69 84 ILE A O 1
ATOM 671 N N . ASP A 1 85 ? 15.703 28.453 0.409 1 98.44 85 ASP A N 1
ATOM 672 C CA . ASP A 1 85 ? 16.219 29.812 0.508 1 98.44 85 ASP A CA 1
ATOM 673 C C . ASP A 1 85 ? 15.078 30.844 0.494 1 98.44 85 ASP A C 1
ATOM 675 O O . ASP A 1 85 ? 15.07 31.766 1.3 1 98.44 85 ASP A O 1
ATOM 679 N N . ARG A 1 86 ? 14.172 30.641 -0.363 1 97.88 86 ARG A N 1
ATOM 680 C CA . ARG A 1 86 ? 13.023 31.531 -0.466 1 97.88 86 ARG A CA 1
ATOM 681 C C . ARG A 1 86 ? 12.133 31.422 0.766 1 97.88 86 ARG A C 1
ATOM 683 O O . ARG A 1 86 ? 11.617 32.438 1.259 1 97.88 86 ARG A O 1
ATOM 690 N N . SER A 1 87 ? 11.906 30.188 1.218 1 98.69 87 SER A N 1
ATOM 691 C CA . SER A 1 87 ? 11.094 29.969 2.412 1 98.69 87 SER A CA 1
ATOM 692 C C . SER A 1 87 ? 11.703 30.672 3.623 1 98.69 87 SER A C 1
ATOM 694 O O . SER A 1 87 ? 11 31.328 4.395 1 98.69 87 SER A O 1
ATOM 696 N N . LEU A 1 88 ? 13.047 30.516 3.789 1 98.81 88 LEU A N 1
ATOM 697 C CA . LEU A 1 88 ? 13.719 31.141 4.922 1 98.81 88 LEU A CA 1
ATOM 698 C C . LEU A 1 88 ? 13.602 32.656 4.863 1 98.81 88 LEU A C 1
ATOM 700 O O . LEU A 1 88 ? 13.43 33.312 5.895 1 98.81 88 LEU A O 1
ATOM 704 N N . LYS A 1 89 ? 13.664 33.188 3.639 1 98.62 89 LYS A N 1
ATOM 705 C CA . LYS A 1 89 ? 13.477 34.625 3.467 1 98.62 89 LYS A CA 1
ATOM 706 C C . LYS A 1 89 ? 12.062 35.062 3.879 1 98.62 89 LYS A C 1
ATOM 708 O O . LYS A 1 89 ? 11.891 36.031 4.625 1 98.62 89 LYS A O 1
ATOM 713 N N . ARG A 1 90 ? 11.055 34.344 3.447 1 98.31 90 ARG A N 1
ATOM 714 C CA . ARG A 1 90 ? 9.672 34.656 3.766 1 98.31 90 ARG A CA 1
ATOM 715 C C . ARG A 1 90 ? 9.391 34.5 5.254 1 98.31 90 ARG A C 1
ATOM 717 O O . ARG A 1 90 ? 8.648 35.25 5.848 1 98.31 90 ARG A O 1
ATOM 724 N N . LEU A 1 91 ? 10.047 33.5 5.883 1 98.62 91 LEU A N 1
ATOM 725 C CA . LEU A 1 91 ? 9.812 33.156 7.281 1 98.62 91 LEU A CA 1
ATOM 726 C C . LEU A 1 91 ? 10.648 34.031 8.203 1 98.62 91 LEU A C 1
ATOM 728 O O . LEU A 1 91 ? 10.477 34 9.422 1 98.62 91 LEU A O 1
ATOM 732 N N . HIS A 1 92 ? 11.586 34.844 7.656 1 98.06 92 HIS A N 1
ATOM 733 C CA . HIS A 1 92 ? 12.453 35.75 8.406 1 98.06 92 HIS A CA 1
ATOM 734 C C . HIS A 1 92 ? 13.234 35 9.477 1 98.06 92 HIS A C 1
ATOM 736 O O . HIS A 1 92 ? 13.273 35.438 10.633 1 98.06 92 HIS A O 1
ATOM 742 N N . THR A 1 93 ? 13.812 33.906 9.125 1 98.25 93 THR A N 1
ATOM 743 C CA . THR A 1 93 ? 14.641 33.094 10.008 1 98.25 93 THR A CA 1
ATOM 744 C C . THR A 1 93 ? 15.742 32.406 9.219 1 98.25 93 THR A C 1
ATOM 746 O O . THR A 1 93 ? 15.656 32.281 7.992 1 98.25 93 THR A O 1
ATOM 749 N N . ASP A 1 94 ? 16.812 31.953 9.883 1 97.88 94 ASP A N 1
ATOM 750 C CA . ASP A 1 94 ? 17.969 31.359 9.219 1 97.88 94 ASP A CA 1
ATOM 751 C C . ASP A 1 94 ? 17.828 29.844 9.109 1 97.88 94 ASP A C 1
ATOM 753 O O . ASP A 1 94 ? 18.594 29.188 8.391 1 97.88 94 ASP A O 1
ATOM 757 N N . PHE A 1 95 ? 16.812 29.281 9.844 1 98.62 95 PHE A N 1
ATOM 758 C CA . PHE A 1 95 ? 16.594 27.844 9.781 1 98.62 95 PHE A CA 1
ATOM 759 C C . PHE A 1 95 ? 15.133 27.5 10.055 1 98.62 95 PHE A C 1
ATOM 761 O O . PHE A 1 95 ? 14.391 28.328 10.602 1 98.62 95 PHE A O 1
ATOM 768 N N . VAL A 1 96 ? 14.75 26.312 9.625 1 98.81 96 VAL A N 1
ATOM 769 C CA . VAL A 1 96 ? 13.484 25.734 10.062 1 98.81 96 VAL A CA 1
ATOM 770 C C . VAL A 1 96 ? 13.75 24.438 10.82 1 98.81 96 VAL A C 1
ATOM 772 O O . VAL A 1 96 ? 14.797 23.812 10.641 1 98.81 96 VAL A O 1
ATOM 775 N N . ASP A 1 97 ? 12.836 24.078 11.719 1 98.88 97 ASP A N 1
ATOM 776 C CA . ASP A 1 97 ? 12.992 22.906 12.555 1 98.88 97 ASP A CA 1
ATOM 777 C C . ASP A 1 97 ? 12.672 21.625 11.773 1 98.88 97 ASP A C 1
ATOM 779 O O . ASP A 1 97 ? 13.344 20.609 11.938 1 98.88 97 ASP A O 1
ATOM 783 N N . LEU A 1 98 ? 11.688 21.688 10.93 1 98.88 98 LEU A N 1
ATOM 784 C CA . LEU A 1 98 ? 11.25 20.547 10.141 1 98.88 98 LEU A CA 1
ATOM 785 C C . LEU A 1 98 ? 11 20.969 8.688 1 98.88 98 LEU A C 1
ATOM 787 O O . LEU A 1 98 ? 10.172 21.844 8.422 1 98.88 98 LEU A O 1
ATOM 791 N N . TYR A 1 99 ? 11.75 20.422 7.805 1 98.94 99 TYR A N 1
ATOM 792 C CA . TYR A 1 99 ? 11.555 20.625 6.375 1 98.94 99 TYR A CA 1
ATOM 793 C C . TYR A 1 99 ? 11.047 19.344 5.707 1 98.94 99 TYR A C 1
ATOM 795 O O . TYR A 1 99 ? 11.656 18.281 5.84 1 98.94 99 TYR A O 1
ATOM 803 N N . GLN A 1 100 ? 9.922 19.484 5.012 1 98.88 100 GLN A N 1
ATOM 804 C CA . GLN A 1 100 ? 9.227 18.297 4.527 1 98.88 100 GLN A CA 1
ATOM 805 C C . GLN A 1 100 ? 9.07 18.328 3.012 1 98.88 100 GLN A C 1
ATOM 807 O O . GLN A 1 100 ? 8.82 19.375 2.428 1 98.88 100 GLN A O 1
ATOM 812 N N . THR A 1 101 ? 9.25 17.156 2.348 1 98.88 101 THR A N 1
ATOM 813 C CA . THR A 1 101 ? 8.773 17.062 0.973 1 98.88 101 THR A CA 1
ATOM 814 C C . THR A 1 101 ? 7.246 17.016 0.934 1 98.88 101 THR A C 1
ATOM 816 O O . THR A 1 101 ? 6.621 16.25 1.678 1 98.88 101 THR A O 1
ATOM 819 N N . HIS A 1 102 ? 6.645 17.859 0.135 1 98.69 102 HIS A N 1
ATOM 820 C CA . HIS A 1 102 ? 5.195 18.031 0.146 1 98.69 102 HIS A CA 1
ATOM 821 C C . HIS A 1 102 ? 4.488 16.797 -0.424 1 98.69 102 HIS A C 1
ATOM 823 O O . HIS A 1 102 ? 3.383 16.469 0.005 1 98.69 102 HIS A O 1
ATOM 829 N N . VAL A 1 103 ? 5.004 16.188 -1.426 1 98.38 103 VAL A N 1
ATOM 830 C CA . VAL A 1 103 ? 4.531 14.961 -2.059 1 98.38 103 VAL A CA 1
ATOM 831 C C . VAL A 1 103 ? 5.699 14.258 -2.746 1 98.38 103 VAL A C 1
ATOM 833 O O . VAL A 1 103 ? 6.691 14.891 -3.105 1 98.38 103 VAL A O 1
ATOM 836 N N . PHE A 1 104 ? 5.602 12.984 -2.926 1 97.94 104 PHE A N 1
ATOM 837 C CA . PHE A 1 104 ? 6.613 12.211 -3.633 1 97.94 104 PHE A CA 1
ATOM 838 C C . PHE A 1 104 ? 6.84 12.766 -5.035 1 97.94 104 PHE A C 1
ATOM 840 O O . PHE A 1 104 ? 5.934 13.344 -5.633 1 97.94 104 PHE A O 1
ATOM 847 N N . ASP A 1 105 ? 8.047 12.578 -5.609 1 96.75 105 ASP A N 1
ATOM 848 C CA . ASP A 1 105 ? 8.375 13.078 -6.945 1 96.75 105 ASP A CA 1
ATOM 849 C C . ASP A 1 105 ? 8.961 11.961 -7.816 1 96.75 105 ASP A C 1
ATOM 851 O O . ASP A 1 105 ? 10.141 11.648 -7.715 1 96.75 105 ASP A O 1
ATOM 855 N N . ASP A 1 106 ? 8.18 11.461 -8.766 1 94.12 106 ASP A N 1
ATOM 856 C CA . ASP A 1 106 ? 8.609 10.398 -9.672 1 94.12 106 ASP A CA 1
ATOM 857 C C . ASP A 1 106 ? 9.648 10.914 -10.672 1 94.12 106 ASP A C 1
ATOM 859 O O . ASP A 1 106 ? 10.305 10.125 -11.352 1 94.12 106 ASP A O 1
ATOM 863 N N . GLY A 1 107 ? 9.797 12.234 -10.727 1 93.69 107 GLY A N 1
ATOM 864 C CA . GLY A 1 107 ? 10.641 12.836 -11.742 1 93.69 107 GLY A CA 1
ATOM 865 C C . GLY A 1 107 ? 12.078 13.008 -11.297 1 93.69 107 GLY A C 1
ATOM 866 O O . GLY A 1 107 ? 12.945 13.352 -12.102 1 93.69 107 GLY A O 1
ATOM 867 N N . THR A 1 108 ? 12.383 12.773 -10.039 1 94.94 108 THR A N 1
ATOM 868 C CA . THR A 1 108 ? 13.711 13 -9.477 1 94.94 108 THR A CA 1
ATOM 869 C C . THR A 1 108 ? 14.234 11.734 -8.805 1 94.94 108 THR A C 1
ATOM 871 O O . THR A 1 108 ? 13.523 11.094 -8.023 1 94.94 108 THR A O 1
ATOM 874 N N . PRO A 1 109 ? 15.508 11.305 -9.086 1 94.38 109 PRO A N 1
ATOM 875 C CA . PRO A 1 109 ? 16.078 10.188 -8.328 1 94.38 109 PRO A CA 1
ATOM 876 C C . PRO A 1 109 ? 16.031 10.422 -6.816 1 94.38 109 PRO A C 1
ATOM 878 O O . PRO A 1 109 ? 16.422 11.492 -6.34 1 94.38 109 PRO A O 1
ATOM 881 N N . ILE A 1 110 ? 15.625 9.469 -6.055 1 95.06 110 ILE A N 1
ATOM 882 C CA . ILE A 1 110 ? 15.398 9.633 -4.621 1 95.06 110 ILE A CA 1
ATOM 883 C C . ILE A 1 110 ? 16.719 9.977 -3.924 1 95.06 110 ILE A C 1
ATOM 885 O O . ILE A 1 110 ? 16.719 10.75 -2.963 1 95.06 110 ILE A O 1
ATOM 889 N N . GLU A 1 111 ? 17.828 9.438 -4.422 1 96.12 111 GLU A N 1
ATOM 890 C CA . GLU A 1 111 ? 19.141 9.719 -3.826 1 96.12 111 GLU A CA 1
ATOM 891 C C . GLU A 1 111 ? 19.469 11.211 -3.912 1 96.12 111 GLU A C 1
ATOM 893 O O . GLU A 1 111 ? 20.031 11.781 -2.98 1 96.12 111 GLU A O 1
ATOM 898 N N . GLU A 1 112 ? 19.125 11.789 -5.066 1 97.19 112 GLU A N 1
ATOM 899 C CA . GLU A 1 112 ? 19.344 13.227 -5.215 1 97.19 112 GLU A CA 1
ATOM 900 C C . GLU A 1 112 ? 18.562 14.016 -4.172 1 97.19 112 GLU A C 1
ATOM 902 O O . GLU A 1 112 ? 19.109 14.906 -3.523 1 97.19 112 GLU A O 1
ATOM 907 N N . THR A 1 113 ? 17.344 13.664 -4.02 1 98.25 113 THR A N 1
ATOM 908 C CA . THR A 1 113 ? 16.469 14.32 -3.051 1 98.25 113 THR A CA 1
ATOM 909 C C . THR A 1 113 ? 17.016 14.148 -1.635 1 98.25 113 THR A C 1
ATOM 911 O O . THR A 1 113 ? 17.188 15.133 -0.908 1 98.25 113 THR A O 1
ATOM 914 N N . LEU A 1 114 ? 17.344 12.922 -1.309 1 98.75 114 LEU A N 1
ATOM 915 C CA . LEU A 1 114 ? 17.75 12.602 0.057 1 98.75 114 LEU A CA 1
ATOM 916 C C . LEU A 1 114 ? 19.094 13.227 0.396 1 98.75 114 LEU A C 1
ATOM 918 O O . LEU A 1 114 ? 19.266 13.766 1.491 1 98.75 114 LEU A O 1
ATOM 922 N N . ARG A 1 115 ? 20.031 13.18 -0.498 1 98.75 115 ARG A N 1
ATOM 923 C CA . ARG A 1 115 ? 21.328 13.789 -0.262 1 98.75 115 ARG A CA 1
ATOM 924 C C . ARG A 1 115 ? 21.203 15.305 -0.128 1 98.75 115 ARG A C 1
ATOM 926 O O . ARG A 1 115 ? 21.922 15.922 0.665 1 98.75 115 ARG A O 1
ATOM 933 N N . THR A 1 116 ? 20.312 15.891 -0.958 1 98.88 116 THR A N 1
ATOM 934 C CA . THR A 1 116 ? 20.078 17.328 -0.873 1 98.88 116 THR A CA 1
ATOM 935 C C . THR A 1 116 ? 19.547 17.719 0.503 1 98.88 116 THR A C 1
ATOM 937 O O . THR A 1 116 ? 20.047 18.641 1.134 1 98.88 116 THR A O 1
ATOM 940 N N . LEU A 1 117 ? 18.578 16.984 0.997 1 98.94 117 LEU A N 1
ATOM 941 C CA . LEU A 1 117 ? 18 17.25 2.311 1 98.94 117 LEU A CA 1
ATOM 942 C C . LEU A 1 117 ? 19.047 17.047 3.41 1 98.94 117 LEU A C 1
ATOM 944 O O . LEU A 1 117 ? 19.109 17.828 4.359 1 98.94 117 LEU A O 1
ATOM 948 N N . ASP A 1 118 ? 19.828 16.016 3.258 1 98.88 118 ASP A N 1
ATOM 949 C CA . ASP A 1 118 ? 20.906 15.758 4.203 1 98.88 118 ASP A CA 1
ATOM 950 C C . ASP A 1 118 ? 21.891 16.922 4.246 1 98.88 118 ASP A C 1
ATOM 952 O O . ASP A 1 118 ? 22.328 17.344 5.324 1 98.88 118 ASP A O 1
ATOM 956 N N . ASP A 1 119 ? 22.266 17.406 3.078 1 98.88 119 ASP A N 1
ATOM 957 C CA . ASP A 1 119 ? 23.188 18.547 2.98 1 98.88 119 ASP A CA 1
ATOM 958 C C . ASP A 1 119 ? 22.609 19.781 3.668 1 98.88 119 ASP A C 1
ATOM 960 O O . ASP A 1 119 ? 23.359 20.547 4.281 1 98.88 119 ASP A O 1
ATOM 964 N N . LEU A 1 120 ? 21.328 19.969 3.529 1 98.88 120 LEU A N 1
ATOM 965 C CA . LEU A 1 120 ? 20.688 21.125 4.148 1 98.88 120 LEU A CA 1
ATOM 966 C C . LEU A 1 120 ? 20.719 21.016 5.672 1 98.88 120 LEU A C 1
ATOM 968 O O . LEU A 1 120 ? 20.844 22.031 6.371 1 98.88 120 LEU A O 1
ATOM 972 N N . VAL A 1 121 ? 20.547 19.766 6.219 1 98.88 121 VAL A N 1
ATOM 973 C CA . VAL A 1 121 ? 20.703 19.547 7.652 1 98.88 121 VAL A CA 1
ATOM 974 C C . VAL A 1 121 ? 22.125 19.906 8.086 1 98.88 121 VAL A C 1
ATOM 976 O O . VAL A 1 121 ? 22.312 20.656 9.047 1 98.88 121 VAL A O 1
ATOM 979 N N . ARG A 1 122 ? 23.109 19.5 7.367 1 98.5 122 ARG A N 1
ATOM 980 C CA . ARG A 1 122 ? 24.516 19.719 7.688 1 98.5 122 ARG A CA 1
ATOM 981 C C . ARG A 1 122 ? 24.875 21.203 7.602 1 98.5 122 ARG A C 1
ATOM 983 O O . ARG A 1 122 ? 25.703 21.703 8.367 1 98.5 122 ARG A O 1
ATOM 990 N N . ALA A 1 123 ? 24.219 21.859 6.695 1 98.5 123 ALA A N 1
ATOM 991 C CA . ALA A 1 123 ? 24.453 23.281 6.504 1 98.5 123 ALA A CA 1
ATOM 992 C C . ALA A 1 123 ? 23.75 24.109 7.574 1 98.5 123 ALA A C 1
ATOM 994 O O . ALA A 1 123 ? 23.969 25.312 7.684 1 98.5 123 ALA A O 1
ATOM 995 N N . GLY A 1 124 ? 22.797 23.484 8.328 1 98.5 124 GLY A N 1
ATOM 996 C CA . GLY A 1 124 ? 22.141 24.156 9.438 1 98.5 124 GLY A CA 1
ATOM 997 C C . GLY A 1 124 ? 20.875 24.906 9.016 1 98.5 124 GLY A C 1
ATOM 998 O O . GLY A 1 124 ? 20.266 25.594 9.836 1 98.5 124 GLY A O 1
ATOM 999 N N . LYS A 1 125 ? 20.453 24.797 7.734 1 98.69 125 LYS A N 1
ATOM 1000 C CA . LYS A 1 125 ? 19.266 25.469 7.242 1 98.69 125 LYS A CA 1
ATOM 1001 C C . LYS A 1 125 ? 17.984 24.781 7.719 1 98.69 125 LYS A C 1
ATOM 1003 O O . LYS A 1 125 ? 16.938 25.406 7.844 1 98.69 125 LYS A O 1
ATOM 1008 N N . ILE A 1 126 ? 18.094 23.484 7.898 1 98.81 126 ILE A N 1
ATOM 1009 C CA . ILE A 1 126 ? 17 22.703 8.461 1 98.81 126 ILE A CA 1
ATOM 1010 C C . ILE A 1 126 ? 17.516 21.812 9.578 1 98.81 126 ILE A C 1
ATOM 1012 O O . ILE A 1 126 ? 18.688 21.422 9.586 1 98.81 126 ILE A O 1
ATOM 1016 N N . ARG A 1 127 ? 16.672 21.484 10.609 1 98.75 127 ARG A N 1
ATOM 1017 C CA . ARG A 1 127 ? 17.094 20.641 11.719 1 98.75 127 ARG A CA 1
ATOM 1018 C C . ARG A 1 127 ? 16.719 19.188 11.484 1 98.75 127 ARG A C 1
ATOM 1020 O O . ARG A 1 127 ? 17.516 18.281 11.734 1 98.75 127 ARG A O 1
ATOM 1027 N N . TYR A 1 128 ? 15.453 18.938 11 1 98.75 128 TYR A N 1
ATOM 1028 C CA . TYR A 1 128 ? 14.953 17.594 10.773 1 98.75 128 TYR A CA 1
ATOM 1029 C C . TYR A 1 128 ? 14.281 17.469 9.414 1 98.75 128 TYR A C 1
ATOM 1031 O O . TYR A 1 128 ? 13.859 18.484 8.836 1 98.75 128 TYR A O 1
ATOM 1039 N N . ILE A 1 129 ? 14.242 16.25 8.906 1 98.88 129 ILE A N 1
ATOM 1040 C CA . ILE A 1 129 ? 13.656 15.945 7.605 1 98.88 129 ILE A CA 1
ATOM 1041 C C . ILE A 1 129 ? 12.336 15.211 7.801 1 98.88 129 ILE A C 1
ATOM 1043 O O . ILE A 1 129 ? 12.25 14.281 8.609 1 98.88 129 ILE A O 1
ATOM 1047 N N . GLY A 1 130 ? 11.258 15.617 7.164 1 98.88 130 GLY A N 1
ATOM 1048 C CA . GLY A 1 130 ? 10 14.906 7.074 1 98.88 130 GLY A CA 1
ATOM 1049 C C . GLY A 1 130 ? 9.531 14.703 5.645 1 98.88 130 GLY A C 1
ATOM 1050 O O . GLY A 1 130 ? 10.086 15.281 4.715 1 98.88 130 GLY A O 1
ATOM 1051 N N . VAL A 1 131 ? 8.602 13.836 5.441 1 98.88 131 VAL A N 1
ATOM 1052 C CA . VAL A 1 131 ? 7.988 13.617 4.137 1 98.88 131 VAL A CA 1
ATOM 1053 C C . VAL A 1 131 ? 6.465 13.656 4.27 1 98.88 131 VAL A C 1
ATOM 1055 O O . VAL A 1 131 ? 5.926 13.469 5.363 1 98.88 131 VAL A O 1
ATOM 1058 N N . SER A 1 132 ? 5.785 13.969 3.197 1 98.69 132 SER A N 1
ATOM 1059 C CA . SER A 1 132 ? 4.328 14.016 3.174 1 98.69 132 SER A CA 1
ATOM 1060 C C . SER A 1 132 ? 3.771 13.375 1.909 1 98.69 132 SER A C 1
ATOM 1062 O O . SER A 1 132 ? 4.422 13.391 0.862 1 98.69 132 SER A O 1
ATOM 1064 N N . ASN A 1 133 ? 2.635 12.836 2.02 1 98.5 133 ASN A N 1
ATOM 1065 C CA . ASN A 1 133 ? 1.883 12.344 0.87 1 98.5 133 ASN A CA 1
ATOM 1066 C C . ASN A 1 133 ? 2.709 11.367 0.034 1 98.5 133 ASN A C 1
ATOM 1068 O O . ASN A 1 133 ? 2.965 11.617 -1.146 1 98.5 133 ASN A O 1
ATOM 1072 N N . VAL A 1 134 ? 3.039 10.234 0.649 1 98.62 134 VAL A N 1
ATOM 1073 C CA . VAL A 1 134 ? 3.754 9.141 0.008 1 98.62 134 VAL A CA 1
ATOM 1074 C C . VAL A 1 134 ? 2.973 7.84 0.183 1 98.62 134 VAL A C 1
ATOM 1076 O O . VAL A 1 134 ? 2.188 7.699 1.125 1 98.62 134 VAL A O 1
ATOM 1079 N N . THR A 1 135 ? 3.148 6.883 -0.732 1 98.31 135 THR A N 1
ATOM 1080 C CA . THR A 1 135 ? 2.633 5.535 -0.531 1 98.31 135 THR A CA 1
ATOM 1081 C C . THR A 1 135 ? 3.551 4.738 0.392 1 98.31 135 THR A C 1
ATOM 1083 O O . THR A 1 135 ? 4.641 5.199 0.744 1 98.31 135 THR A O 1
ATOM 1086 N N . GLY A 1 136 ? 3.092 3.605 0.837 1 98.31 136 GLY A N 1
ATOM 1087 C CA . GLY A 1 136 ? 3.867 2.789 1.759 1 98.31 136 GLY A CA 1
ATOM 1088 C C . GLY A 1 136 ? 5.215 2.377 1.201 1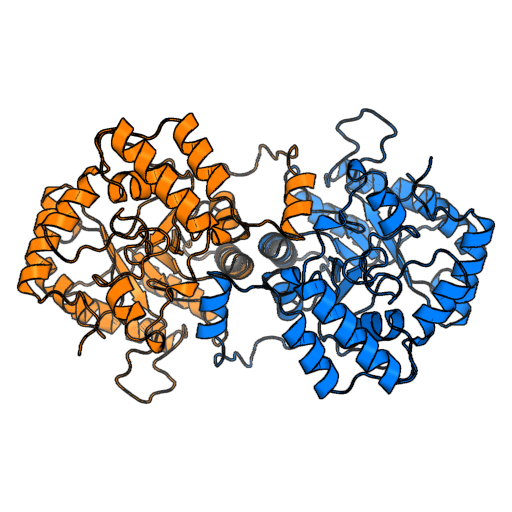 98.31 136 GLY A C 1
ATOM 1089 O O . GLY A 1 136 ? 6.242 2.523 1.87 1 98.31 136 GLY A O 1
ATOM 1090 N N . TRP A 1 137 ? 5.238 1.865 -0.045 1 98.06 137 TRP A N 1
ATOM 1091 C CA . TRP A 1 137 ? 6.5 1.406 -0.617 1 98.06 137 TRP A CA 1
ATOM 1092 C C . TRP A 1 137 ? 7.445 2.58 -0.867 1 98.06 137 TRP A C 1
ATOM 1094 O O . TRP A 1 137 ? 8.664 2.449 -0.716 1 98.06 137 TRP A O 1
ATOM 1104 N N . GLN A 1 138 ? 6.902 3.734 -1.214 1 98.19 138 GLN A N 1
ATOM 1105 C CA . GLN A 1 138 ? 7.727 4.926 -1.399 1 98.19 138 GLN A CA 1
ATOM 1106 C C . GLN A 1 138 ? 8.398 5.336 -0.093 1 98.19 138 GLN A C 1
ATOM 1108 O O . GLN A 1 138 ? 9.602 5.625 -0.071 1 98.19 138 GLN A O 1
ATOM 1113 N N . LEU A 1 139 ? 7.566 5.371 0.95 1 98.75 139 LEU A N 1
ATOM 1114 C CA . LEU A 1 139 ? 8.125 5.715 2.254 1 98.75 139 LEU A CA 1
ATOM 1115 C C . LEU A 1 139 ? 9.211 4.73 2.66 1 98.75 139 LEU A C 1
ATOM 1117 O O . LEU A 1 139 ? 10.273 5.137 3.135 1 98.75 139 LEU A O 1
ATOM 1121 N N . CYS A 1 140 ? 8.922 3.443 2.475 1 98.31 140 CYS A N 1
ATOM 1122 C CA . CYS A 1 140 ? 9.906 2.42 2.801 1 98.31 140 CYS A CA 1
ATOM 1123 C C . CYS A 1 140 ? 11.195 2.629 2.01 1 98.31 140 CYS A C 1
ATOM 1125 O O . CYS A 1 140 ? 12.289 2.553 2.566 1 98.31 140 CYS A O 1
ATOM 1127 N N . LYS A 1 141 ? 11.086 2.904 0.743 1 98 141 LYS A N 1
ATOM 1128 C CA . LYS A 1 141 ? 12.242 3.135 -0.114 1 98 141 LYS A CA 1
ATOM 1129 C C . LYS A 1 141 ? 13.062 4.328 0.377 1 98 141 LYS A C 1
ATOM 1131 O O . LYS A 1 141 ? 14.289 4.262 0.437 1 98 141 LYS A O 1
ATOM 1136 N N . LEU A 1 142 ? 12.359 5.406 0.708 1 98.62 142 LEU A N 1
ATOM 1137 C CA . LEU A 1 142 ? 13.031 6.602 1.215 1 98.62 142 LEU A CA 1
ATOM 1138 C C . LEU A 1 142 ? 13.797 6.293 2.498 1 98.62 142 LEU A C 1
ATOM 1140 O O . LEU A 1 142 ? 14.969 6.652 2.627 1 98.62 142 LEU A O 1
ATOM 1144 N N . VAL A 1 143 ? 13.172 5.617 3.416 1 98.38 143 VAL A N 1
ATOM 1145 C CA . VAL A 1 143 ? 13.75 5.324 4.727 1 98.38 143 VAL A CA 1
ATOM 1146 C C . VAL A 1 143 ? 14.93 4.371 4.566 1 98.38 143 VAL A C 1
ATOM 1148 O O . VAL A 1 143 ? 16.016 4.609 5.121 1 98.38 143 VAL A O 1
ATOM 1151 N N . GLU A 1 144 ? 14.758 3.334 3.77 1 97.75 144 GLU A N 1
ATOM 1152 C CA . GLU A 1 144 ? 15.82 2.346 3.58 1 97.75 144 GLU A CA 1
ATOM 1153 C C . GLU A 1 144 ? 17.016 2.955 2.865 1 97.75 144 GLU A C 1
ATOM 1155 O O . GLU A 1 144 ? 18.172 2.682 3.223 1 97.75 144 GLU A O 1
ATOM 1160 N N . THR A 1 145 ? 16.766 3.754 1.847 1 97.75 145 THR A N 1
ATOM 1161 C CA . THR A 1 145 ? 17.859 4.414 1.128 1 97.75 145 THR A CA 1
ATOM 1162 C C . THR A 1 145 ? 18.625 5.352 2.055 1 97.75 145 THR A C 1
ATOM 1164 O O . THR A 1 145 ? 19.859 5.395 2.016 1 97.75 145 THR A O 1
ATOM 1167 N N . THR A 1 146 ? 17.906 6.086 2.875 1 98.38 146 THR A N 1
ATOM 1168 C CA . THR A 1 146 ? 18.531 6.973 3.855 1 98.38 146 THR A CA 1
ATOM 1169 C C . THR A 1 146 ? 19.469 6.191 4.773 1 98.38 146 THR A C 1
ATOM 1171 O O . THR A 1 146 ? 20.609 6.602 5 1 98.38 146 THR A O 1
ATOM 1174 N N . LYS A 1 147 ? 19.016 5.062 5.266 1 96.69 147 LYS A N 1
ATOM 1175 C CA . LYS A 1 147 ? 19.812 4.211 6.141 1 96.69 147 LYS A CA 1
ATOM 1176 C C . LYS A 1 147 ? 21.047 3.686 5.418 1 96.69 147 LYS A C 1
ATOM 1178 O O . LYS A 1 147 ? 22.156 3.75 5.949 1 96.69 147 LYS A O 1
ATOM 1183 N N . HIS A 1 148 ? 20.828 3.223 4.258 1 96.12 148 HIS A N 1
ATOM 1184 C CA . HIS A 1 148 ? 21.906 2.623 3.477 1 96.12 148 HIS A CA 1
ATOM 1185 C C . HIS A 1 148 ? 23 3.643 3.178 1 96.12 148 HIS A C 1
ATOM 1187 O O . HIS A 1 148 ? 24.188 3.309 3.209 1 96.12 148 HIS A O 1
ATOM 1193 N N . LEU A 1 149 ? 22.594 4.852 2.943 1 97.25 149 LEU A N 1
ATOM 1194 C CA . LEU A 1 149 ? 23.547 5.898 2.566 1 97.25 149 LEU A CA 1
ATOM 1195 C C . LEU A 1 149 ? 24.141 6.559 3.801 1 97.25 149 LEU A C 1
ATOM 1197 O O . LEU A 1 149 ? 25.094 7.348 3.691 1 97.25 149 LEU A O 1
ATOM 1201 N N . GLY A 1 150 ? 23.641 6.246 4.969 1 97.94 150 GLY A N 1
ATOM 1202 C CA . GLY A 1 150 ? 24.125 6.828 6.203 1 97.94 150 GLY A CA 1
ATOM 1203 C C . GLY A 1 150 ? 23.781 8.297 6.355 1 97.94 150 GLY A C 1
ATOM 1204 O O . GLY A 1 150 ? 24.594 9.094 6.82 1 97.94 150 GLY A O 1
ATOM 1205 N N . LEU A 1 151 ? 22.594 8.711 5.895 1 98.62 151 LEU A N 1
ATOM 1206 C CA . LEU A 1 151 ? 22.156 10.102 5.934 1 98.62 151 LEU A CA 1
ATOM 1207 C C . LEU A 1 151 ? 21.344 10.383 7.195 1 98.62 151 LEU A C 1
ATOM 1209 O O . LEU A 1 151 ? 21.031 9.461 7.953 1 98.62 151 LEU A O 1
ATOM 1213 N N . ASN A 1 152 ? 21.109 11.688 7.43 1 98.5 152 ASN A N 1
ATOM 1214 C CA . ASN A 1 152 ? 20.188 12.047 8.516 1 98.5 152 ASN A CA 1
ATOM 1215 C C . ASN A 1 152 ? 18.812 11.43 8.312 1 98.5 152 ASN A C 1
ATOM 1217 O O . ASN A 1 152 ? 18.281 11.43 7.195 1 98.5 152 ASN A O 1
ATOM 1221 N N . SER A 1 153 ? 18.219 10.914 9.336 1 98.06 153 SER A N 1
ATOM 1222 C CA . SER A 1 153 ? 16.984 10.125 9.281 1 98.06 153 SER A CA 1
ATOM 1223 C C . SER A 1 153 ? 15.789 11.008 8.938 1 98.06 153 SER A C 1
ATOM 1225 O O . SER A 1 153 ? 15.75 12.18 9.297 1 98.06 153 SER A O 1
ATOM 1227 N N . ILE A 1 154 ? 14.875 10.438 8.219 1 98.56 154 ILE A N 1
ATOM 1228 C CA . ILE A 1 154 ? 13.531 10.984 8.094 1 98.56 154 ILE A CA 1
ATOM 1229 C C . ILE A 1 154 ? 12.75 10.734 9.391 1 98.56 154 ILE A C 1
ATOM 1231 O O . ILE A 1 154 ? 12.625 9.594 9.836 1 98.56 154 ILE A O 1
ATOM 1235 N N . ILE A 1 155 ? 12.148 11.773 10 1 97.75 155 ILE A N 1
ATOM 1236 C CA . ILE A 1 155 ? 11.68 11.562 11.367 1 97.75 155 ILE A CA 1
ATOM 1237 C C . ILE A 1 155 ? 10.156 11.57 11.398 1 97.75 155 ILE A C 1
ATOM 1239 O O . ILE A 1 155 ? 9.547 11.164 12.391 1 97.75 155 ILE A O 1
ATOM 1243 N N . SER A 1 156 ? 9.477 12.016 10.258 1 98.44 156 SER A N 1
ATOM 1244 C CA . SER A 1 156 ? 8.023 12.148 10.344 1 98.44 156 SER A CA 1
ATOM 1245 C C . SER A 1 156 ? 7.371 11.969 8.977 1 98.44 156 SER A C 1
ATOM 1247 O O . SER A 1 156 ? 8.023 12.141 7.941 1 98.44 156 SER A O 1
ATOM 1249 N N . LEU A 1 157 ? 6.156 11.523 9.008 1 98.75 157 LEU A N 1
ATOM 1250 C CA . LEU A 1 157 ? 5.25 11.453 7.867 1 98.75 157 LEU A CA 1
ATOM 1251 C C . LEU A 1 157 ? 4.016 12.312 8.102 1 98.75 157 LEU A C 1
ATOM 1253 O O . LEU A 1 157 ? 3.264 12.094 9.055 1 98.75 157 LEU A O 1
ATOM 1257 N N . GLN A 1 158 ? 3.873 13.375 7.293 1 98.75 158 GLN A N 1
ATOM 1258 C CA . GLN A 1 158 ? 2.643 14.156 7.324 1 98.75 158 GLN A CA 1
ATOM 1259 C C . GLN A 1 158 ? 1.641 13.656 6.289 1 98.75 158 GLN A C 1
ATOM 1261 O O . GLN A 1 158 ? 1.896 13.727 5.086 1 98.75 158 GLN A O 1
ATOM 1266 N N . GLN A 1 159 ? 0.538 13.125 6.754 1 97.94 159 GLN A N 1
ATOM 1267 C CA . GLN A 1 159 ? -0.445 12.438 5.922 1 97.94 159 GLN A CA 1
ATOM 1268 C C . GLN A 1 159 ? -1.867 12.766 6.359 1 97.94 159 GLN A C 1
ATOM 1270 O O . GLN A 1 159 ? -2.111 13.039 7.539 1 97.94 159 GLN A O 1
ATOM 1275 N N . GLN A 1 160 ? -2.803 12.758 5.32 1 98.31 160 GLN A N 1
ATOM 1276 C CA . GLN A 1 160 ? -4.203 12.859 5.723 1 98.31 160 GLN A CA 1
ATOM 1277 C C . GLN A 1 160 ? -4.617 11.672 6.586 1 98.31 160 GLN A C 1
ATOM 1279 O O . GLN A 1 160 ? -4.355 10.523 6.234 1 98.31 160 GLN A O 1
ATOM 1284 N N . TYR A 1 161 ? -5.172 11.906 7.707 1 98.38 161 TYR A N 1
ATOM 1285 C CA . TYR A 1 161 ? -5.641 10.859 8.609 1 98.38 161 TYR A CA 1
ATOM 1286 C C . TYR A 1 161 ? -6.766 11.367 9.5 1 98.38 161 TYR A C 1
ATOM 1288 O O . TYR A 1 161 ? -6.625 12.398 10.156 1 98.38 161 TYR A O 1
ATOM 1296 N N . ASN A 1 162 ? -7.848 10.805 9.422 1 98.56 162 ASN A N 1
ATOM 1297 C CA . ASN A 1 162 ? -9.039 11.07 10.234 1 98.56 162 ASN A CA 1
ATOM 1298 C C . ASN A 1 162 ? -10.008 9.891 10.195 1 98.56 162 ASN A C 1
ATOM 1300 O O . ASN A 1 162 ? -9.734 8.875 9.555 1 98.56 162 ASN A O 1
ATOM 1304 N N . LEU A 1 163 ? -11.141 10.031 10.852 1 98.69 163 LEU A N 1
ATOM 1305 C CA . LEU A 1 163 ? -12.047 8.906 11.086 1 98.69 163 LEU A CA 1
ATOM 1306 C C . LEU A 1 163 ? -12.727 8.477 9.789 1 98.69 163 LEU A C 1
ATOM 1308 O O . LEU A 1 163 ? -13.312 7.395 9.727 1 98.69 163 LEU A O 1
ATOM 1312 N N . VAL A 1 164 ? -12.656 9.312 8.703 1 98.12 164 VAL A N 1
ATOM 1313 C CA . VAL A 1 164 ? -13.289 8.906 7.457 1 98.12 164 VAL A CA 1
ATOM 1314 C C . VAL A 1 164 ? -12.242 8.781 6.355 1 98.12 164 VAL A C 1
ATOM 1316 O O . VAL A 1 164 ? -12.578 8.68 5.172 1 98.12 164 VAL A O 1
ATOM 1319 N N . SER A 1 165 ? -10.953 8.852 6.645 1 97.88 165 SER A N 1
ATOM 1320 C CA . SER A 1 165 ? -9.812 8.641 5.754 1 97.88 165 SER A CA 1
ATOM 1321 C C . SER A 1 165 ? -8.688 7.906 6.469 1 97.88 165 SER A C 1
ATOM 1323 O O . SER A 1 165 ? -7.773 8.531 7.008 1 97.88 165 SER A O 1
ATOM 1325 N N . ARG A 1 166 ? -8.688 6.59 6.402 1 97.81 166 ARG A N 1
ATOM 1326 C CA . ARG A 1 166 ? -7.809 5.789 7.25 1 97.81 166 ARG A CA 1
ATOM 1327 C C . ARG A 1 166 ? -6.973 4.828 6.41 1 97.81 166 ARG A C 1
ATOM 1329 O O . ARG A 1 166 ? -6.27 3.973 6.953 1 97.81 166 ARG A O 1
ATOM 1336 N N . ASP A 1 167 ? -6.977 4.922 5.027 1 96.62 167 ASP A N 1
ATOM 1337 C CA . ASP A 1 167 ? -6.328 3.959 4.145 1 96.62 167 ASP A CA 1
ATOM 1338 C C . ASP A 1 167 ? -4.82 3.936 4.367 1 96.62 167 ASP A C 1
ATOM 1340 O O . ASP A 1 167 ? -4.164 2.924 4.105 1 96.62 167 ASP A O 1
ATOM 1344 N N . SER A 1 168 ? -4.246 5.012 4.918 1 97.69 168 SER A N 1
ATOM 1345 C CA . SER A 1 168 ? -2.816 5.074 5.195 1 97.69 168 SER A CA 1
ATOM 1346 C C . SER A 1 168 ? -2.414 4.055 6.254 1 97.69 168 SER A C 1
ATOM 1348 O O . SER A 1 168 ? -1.228 3.764 6.426 1 97.69 168 SER A O 1
ATOM 1350 N N . GLU A 1 169 ? -3.375 3.523 7.008 1 97 169 GLU A N 1
ATOM 1351 C CA . GLU A 1 169 ? -3.092 2.494 8.008 1 97 169 GLU A CA 1
ATOM 1352 C C . GLU A 1 169 ? -2.648 1.192 7.34 1 97 169 GLU A C 1
ATOM 1354 O O . GLU A 1 169 ? -2.033 0.339 7.984 1 97 169 GLU A O 1
ATOM 1359 N N . LEU A 1 170 ? -2.945 1.026 6.051 1 95.75 170 LEU A N 1
ATOM 1360 C CA . LEU A 1 170 ? -2.658 -0.226 5.355 1 95.75 170 LEU A CA 1
ATOM 1361 C C . LEU A 1 170 ? -1.158 -0.405 5.156 1 95.75 170 LEU A C 1
ATOM 1363 O O . LEU A 1 170 ? -0.639 -1.516 5.277 1 95.75 170 LEU A O 1
ATOM 1367 N N . GLU A 1 171 ? -0.455 0.738 4.863 1 96.5 171 GLU A N 1
ATOM 1368 C CA . GLU A 1 171 ? 0.945 0.498 4.527 1 96.5 171 GLU A CA 1
ATOM 1369 C C . GLU A 1 171 ? 1.846 1.582 5.109 1 96.5 171 GLU A C 1
ATOM 1371 O O . GLU A 1 171 ? 2.74 1.291 5.906 1 96.5 171 GLU A O 1
ATOM 1376 N N . PRO A 1 172 ? 1.626 2.891 4.781 1 97.75 172 PRO A N 1
ATOM 1377 C CA . PRO A 1 172 ? 2.619 3.869 5.23 1 97.75 172 PRO A CA 1
ATOM 1378 C C . PRO A 1 172 ? 2.766 3.902 6.75 1 97.75 172 PRO A C 1
ATOM 1380 O O . PRO A 1 172 ? 3.871 4.09 7.266 1 97.75 172 PRO A O 1
ATOM 1383 N N . PHE A 1 173 ? 1.677 3.744 7.469 1 97.06 173 PHE A N 1
ATOM 1384 C CA . PHE A 1 173 ? 1.755 3.797 8.922 1 97.06 173 PHE A CA 1
ATOM 1385 C C . PHE A 1 173 ? 2.465 2.564 9.469 1 97.06 173 PHE A C 1
ATOM 1387 O O . PHE A 1 173 ? 3.055 2.611 10.555 1 97.06 173 PHE A O 1
ATOM 1394 N N . GLN A 1 174 ? 2.381 1.432 8.695 1 95.19 174 GLN A N 1
ATOM 1395 C CA . GLN A 1 174 ? 3.158 0.264 9.094 1 95.19 174 GLN A CA 1
ATOM 1396 C C . GLN A 1 174 ? 4.656 0.545 9.008 1 95.19 174 GLN A C 1
ATOM 1398 O O . GLN A 1 174 ? 5.43 0.088 9.852 1 95.19 174 GLN A O 1
ATOM 1403 N N . VAL A 1 175 ? 5.051 1.298 8.016 1 96.75 175 VAL A N 1
ATOM 1404 C CA . VAL A 1 175 ? 6.445 1.712 7.891 1 96.75 175 VAL A CA 1
ATOM 1405 C C . VAL A 1 175 ? 6.82 2.615 9.062 1 96.75 175 VAL A C 1
ATOM 1407 O O . VAL A 1 175 ? 7.887 2.455 9.664 1 96.75 175 VAL A O 1
ATOM 1410 N N . CYS A 1 176 ? 5.914 3.578 9.359 1 96.88 176 CYS A N 1
ATOM 1411 C CA . CYS A 1 176 ? 6.176 4.488 10.469 1 96.88 176 CYS A CA 1
ATOM 1412 C C . CYS A 1 176 ? 6.383 3.719 11.773 1 96.88 176 CYS A C 1
ATOM 1414 O O . CYS A 1 176 ? 7.32 4 12.523 1 96.88 176 CYS A O 1
ATOM 1416 N N . LYS A 1 177 ? 5.543 2.75 12 1 92.94 177 LYS A N 1
ATOM 1417 C CA . LYS A 1 177 ? 5.652 1.94 13.211 1 92.94 177 LYS A CA 1
ATOM 1418 C C . LYS A 1 177 ? 6.949 1.135 13.219 1 92.94 177 LYS A C 1
ATOM 1420 O O . LYS A 1 177 ? 7.656 1.091 14.227 1 92.94 177 LYS A O 1
ATOM 1425 N N . ALA A 1 178 ? 7.242 0.552 12.102 1 91.56 178 ALA A N 1
ATOM 1426 C CA . ALA A 1 178 ? 8.391 -0.342 12.008 1 91.56 178 ALA A CA 1
ATOM 1427 C C . ALA A 1 178 ? 9.703 0.437 12.109 1 91.56 178 ALA A C 1
ATOM 1429 O O . ALA A 1 178 ? 10.695 -0.071 12.633 1 91.56 178 ALA A O 1
ATOM 1430 N N . GLU A 1 179 ? 9.703 1.704 11.617 1 93.5 179 GLU A N 1
ATOM 1431 C CA . GLU A 1 179 ? 10.961 2.418 11.438 1 93.5 179 GLU A CA 1
ATOM 1432 C C . GLU A 1 179 ? 11.07 3.594 12.406 1 93.5 179 GLU A C 1
ATOM 1434 O O . GLU A 1 179 ? 12.07 4.316 12.406 1 93.5 179 GLU A O 1
ATOM 1439 N N . GLY A 1 180 ? 10.039 3.854 13.164 1 93.06 180 GLY A N 1
ATOM 1440 C CA . GLY A 1 180 ? 10.086 4.844 14.234 1 93.06 180 GLY A CA 1
ATOM 1441 C C . GLY A 1 180 ? 9.852 6.258 13.742 1 93.06 180 GLY A C 1
ATOM 1442 O O . GLY A 1 180 ? 10.516 7.195 14.188 1 93.06 180 GLY A O 1
ATOM 1443 N N . LEU A 1 181 ? 9.031 6.457 12.711 1 96.38 181 LEU A N 1
ATOM 1444 C CA . LEU A 1 181 ? 8.633 7.789 12.266 1 96.38 181 LEU A CA 1
ATOM 1445 C C . LEU A 1 181 ? 7.367 8.25 12.977 1 96.38 181 LEU A C 1
ATOM 1447 O O . LEU A 1 181 ? 6.445 7.453 13.188 1 96.38 181 LEU A O 1
ATOM 1451 N N . GLY A 1 182 ? 7.266 9.5 13.344 1 96.75 182 GLY A N 1
ATOM 1452 C CA . GLY A 1 182 ? 6.023 10.062 13.844 1 96.75 182 GLY A CA 1
ATOM 1453 C C . GLY A 1 182 ? 5.074 10.492 12.742 1 96.75 182 GLY A C 1
ATOM 1454 O O . GLY A 1 182 ? 5.504 11.016 11.719 1 96.75 182 GLY A O 1
ATOM 1455 N N . VAL A 1 183 ? 3.818 10.273 12.945 1 98.06 183 VAL A N 1
ATOM 1456 C CA . VAL A 1 183 ? 2.812 10.703 11.984 1 98.06 183 VAL A CA 1
ATOM 1457 C C . VAL A 1 183 ? 2.23 12.047 12.398 1 98.06 183 VAL A C 1
ATOM 1459 O O . VAL A 1 183 ? 1.946 12.273 13.578 1 98.06 183 VAL A O 1
ATOM 1462 N N . LEU A 1 184 ? 2.127 12.969 11.445 1 98.44 184 LEU A N 1
ATOM 1463 C CA . LEU A 1 184 ? 1.484 14.273 11.609 1 98.44 184 LEU A CA 1
ATOM 1464 C C . LEU A 1 184 ? 0.232 14.367 10.742 1 98.44 184 LEU A C 1
ATOM 1466 O O . LEU A 1 184 ? 0.294 14.836 9.602 1 98.44 184 LEU A O 1
ATOM 1470 N N . PRO A 1 185 ? -0.918 14 11.297 1 98.38 185 PRO A N 1
ATOM 1471 C CA . PRO A 1 185 ? -2.148 14.023 10.5 1 98.38 185 PRO A CA 1
ATOM 1472 C C . PRO A 1 185 ? -2.555 15.438 10.094 1 98.38 185 PRO A C 1
ATOM 1474 O O . PRO A 1 185 ? -2.523 16.359 10.914 1 98.38 185 PRO A O 1
ATOM 1477 N N . TRP A 1 186 ? -2.844 15.562 8.859 1 98 186 TRP A N 1
ATOM 1478 C CA . TRP A 1 186 ? -3.537 16.766 8.414 1 98 186 TRP A CA 1
ATOM 1479 C C . TRP A 1 186 ? -4.98 16.453 8.039 1 98 186 TRP A C 1
ATOM 1481 O O . TRP A 1 186 ? -5.355 15.289 7.898 1 98 186 TRP A O 1
ATOM 1491 N N . SER A 1 187 ? -5.852 17.469 8.016 1 97.56 187 SER A N 1
ATOM 1492 C CA . SER A 1 187 ? -7.281 17.375 7.738 1 97.56 187 SER A CA 1
ATOM 1493 C C . SER A 1 187 ? -7.984 16.484 8.758 1 97.56 187 SER A C 1
ATOM 1495 O O . SER A 1 187 ? -8.703 15.547 8.383 1 97.56 187 SER A O 1
ATOM 1497 N N . PRO A 1 188 ? -7.785 16.781 10.016 1 97.75 188 PRO A N 1
ATOM 1498 C CA . PRO A 1 188 ? -8.359 15.922 11.047 1 97.75 188 PRO A CA 1
ATOM 1499 C C . PRO A 1 188 ? -9.883 15.93 11.047 1 97.75 188 PRO A C 1
ATOM 1501 O O . PRO A 1 188 ? -10.516 14.992 11.547 1 97.75 188 PRO A O 1
ATOM 1504 N N . LEU A 1 189 ? -10.516 17.016 10.469 1 97.56 189 LEU A N 1
ATOM 1505 C CA . LEU A 1 189 ? -11.969 17.141 10.5 1 97.56 189 LEU A CA 1
ATOM 1506 C C . LEU A 1 189 ? -12.562 16.953 9.109 1 97.56 189 LEU A C 1
ATOM 1508 O O . LEU A 1 189 ? -13.758 17.172 8.906 1 97.56 189 LEU A O 1
ATOM 1512 N N . LYS A 1 190 ? -11.805 16.578 8.188 1 97.12 190 LYS A N 1
ATOM 1513 C CA . LYS A 1 190 ? -12.172 16.281 6.805 1 97.12 190 LYS A CA 1
ATOM 1514 C C . LYS A 1 190 ? -13.047 17.391 6.219 1 97.12 190 LYS A C 1
ATOM 1516 O O . LYS A 1 190 ? -14.164 17.125 5.77 1 97.12 190 LYS A O 1
ATOM 1521 N N . GLY A 1 191 ? -12.422 18.625 6.207 1 93.31 191 GLY A N 1
ATOM 1522 C CA . GLY A 1 191 ? -13.078 19.75 5.57 1 93.31 191 GLY A CA 1
ATOM 1523 C C . GLY A 1 191 ? -14.305 20.234 6.32 1 93.31 191 GLY A C 1
ATOM 1524 O O . GLY A 1 191 ? -15.188 20.875 5.738 1 93.31 191 GLY A O 1
ATOM 1525 N N . GLY A 1 192 ? -14.508 19.781 7.52 1 94.25 192 GLY A N 1
ATOM 1526 C CA . GLY A 1 192 ? -15.641 20.203 8.328 1 94.25 192 GLY A CA 1
ATOM 1527 C C . GLY A 1 192 ? -16.703 19.141 8.461 1 94.25 192 GLY A C 1
ATOM 1528 O O . GLY A 1 192 ? -17.719 19.344 9.148 1 94.25 192 GLY A O 1
ATOM 1529 N N . PHE A 1 193 ? -16.531 17.984 7.871 1 96.75 193 PHE A N 1
ATOM 1530 C CA . PHE A 1 193 ? -17.5 16.891 7.984 1 96.75 193 PHE A CA 1
ATOM 1531 C C . PHE A 1 193 ? -17.625 16.438 9.43 1 96.75 193 PHE A C 1
ATOM 1533 O O . PHE A 1 193 ? -18.734 16.219 9.922 1 96.75 193 PHE A O 1
ATOM 1540 N N . LEU A 1 194 ? -16.469 16.328 10.117 1 97.5 194 LEU A N 1
ATOM 1541 C CA . LEU A 1 194 ? -16.422 15.844 11.492 1 97.5 194 LEU A CA 1
ATOM 1542 C C . LEU A 1 194 ? -16.562 17 12.477 1 97.5 194 LEU A C 1
ATOM 1544 O O . LEU A 1 194 ? -15.75 17.125 13.398 1 97.5 194 LEU A O 1
ATOM 1548 N N . THR A 1 195 ? -17.594 17.812 12.289 1 95.12 195 THR A N 1
ATOM 1549 C CA . THR A 1 195 ? -17.844 18.953 13.172 1 95.12 195 THR A CA 1
ATOM 1550 C C . THR A 1 195 ? -19.219 18.828 13.828 1 95.12 195 THR A C 1
ATOM 1552 O O . THR A 1 195 ? -19.531 19.547 14.789 1 95.12 195 THR A O 1
ATOM 1555 N N . GLY A 1 196 ? -20.078 17.953 13.281 1 92.06 196 GLY A N 1
ATOM 1556 C CA . GLY A 1 196 ? -21.438 17.812 13.766 1 92.06 196 GLY A CA 1
ATOM 1557 C C . GLY A 1 196 ? -22.422 18.734 13.055 1 92.06 196 GLY A C 1
ATOM 1558 O O . GLY A 1 196 ? -23.625 18.641 13.266 1 92.06 196 GLY A O 1
ATOM 1559 N N . LYS A 1 197 ? -21.891 19.531 12.172 1 91.56 197 LYS A N 1
ATOM 1560 C CA . LYS A 1 197 ? -22.734 20.469 11.461 1 91.56 197 LYS A CA 1
ATOM 1561 C C . LYS A 1 197 ? -23.359 19.844 10.219 1 91.56 197 LYS A C 1
ATOM 1563 O O . LYS A 1 197 ? -24.328 20.359 9.664 1 91.56 197 LYS A O 1
ATOM 1568 N N . VAL A 1 198 ? -22.766 18.859 9.695 1 91.94 198 VAL A N 1
ATOM 1569 C CA . VAL A 1 198 ? -23.25 18.141 8.516 1 91.94 198 VAL A CA 1
ATOM 1570 C C . VAL A 1 198 ? -24.203 17.031 8.938 1 91.94 198 VAL A C 1
ATOM 1572 O O . VAL A 1 198 ? -23.969 16.328 9.922 1 91.94 198 VAL A O 1
ATOM 1575 N N . LYS A 1 199 ? -25.266 16.953 8.188 1 91.06 199 LYS A N 1
ATOM 1576 C CA . LYS A 1 199 ? -26.281 15.953 8.531 1 91.06 199 LYS A CA 1
ATOM 1577 C C . LYS A 1 199 ? -26.547 15.008 7.367 1 91.06 199 LYS A C 1
ATOM 1579 O O . LYS A 1 199 ? -26.438 15.406 6.203 1 91.06 199 LYS A O 1
ATOM 1584 N N . ARG A 1 200 ? -26.875 13.812 7.816 1 92.75 200 ARG A N 1
ATOM 1585 C CA . ARG A 1 200 ? -27.219 12.797 6.824 1 92.75 200 ARG A CA 1
ATOM 1586 C C . ARG A 1 200 ? -28.328 13.281 5.906 1 92.75 200 ARG A C 1
ATOM 1588 O O . ARG A 1 200 ? -29.344 13.828 6.371 1 92.75 200 ARG A O 1
ATOM 1595 N N . GLY A 1 201 ? -28.125 13.109 4.617 1 90.69 201 GLY A N 1
ATOM 1596 C CA . GLY A 1 201 ? -29.141 13.43 3.633 1 90.69 201 GLY A CA 1
ATOM 1597 C C . GLY A 1 201 ? -29.297 14.914 3.395 1 90.69 201 GLY A C 1
ATOM 1598 O O . GLY A 1 201 ? -30.156 15.344 2.611 1 90.69 201 GLY A O 1
ATOM 1599 N N . GLN A 1 202 ? -28.5 15.734 4.008 1 90.56 202 GLN A N 1
ATOM 1600 C CA . GLN A 1 202 ? -28.562 17.188 3.846 1 90.56 202 GLN A CA 1
ATOM 1601 C C . GLN A 1 202 ? -27.266 17.734 3.281 1 90.56 202 GLN A C 1
ATOM 1603 O O . GLN A 1 202 ? -26.25 17.766 3.971 1 90.56 202 GLN A O 1
ATOM 1608 N N . LYS A 1 203 ? -27.375 1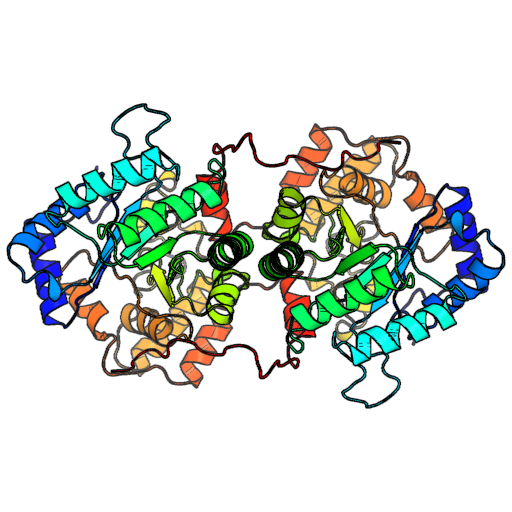8.25 2.105 1 88.5 203 LYS A N 1
ATOM 1609 C CA . LYS A 1 203 ? -26.219 18.875 1.474 1 88.5 203 LYS A CA 1
ATOM 1610 C C . LYS A 1 203 ? -25.719 20.062 2.285 1 88.5 203 LYS A C 1
ATOM 1612 O O . LYS A 1 203 ? -26.516 20.922 2.693 1 88.5 203 LYS A O 1
ATOM 1617 N N . PRO A 1 204 ? -24.453 20.094 2.594 1 91.25 204 PRO A N 1
ATOM 1618 C CA . PRO A 1 204 ? -23.938 21.219 3.377 1 91.25 204 PRO A CA 1
ATOM 1619 C C . PRO A 1 204 ? -24.047 22.547 2.645 1 91.25 204 PRO A C 1
ATOM 1621 O O . PRO A 1 204 ? -23.875 22.609 1.425 1 91.25 204 PRO A O 1
ATOM 1624 N N . THR A 1 205 ? -24.281 23.594 3.396 1 89.69 205 THR A N 1
ATOM 1625 C CA . THR A 1 205 ? -24.484 24.906 2.783 1 89.69 205 THR A CA 1
ATOM 1626 C C . THR A 1 205 ? -23.453 25.906 3.316 1 89.69 205 THR A C 1
ATOM 1628 O O . THR A 1 205 ? -23.375 27.031 2.826 1 89.69 205 THR A O 1
ATOM 1631 N N . GLU A 1 206 ? -22.734 25.516 4.266 1 86.94 206 GLU A N 1
ATOM 1632 C CA . GLU A 1 206 ? -21.766 26.406 4.875 1 86.94 206 GLU A CA 1
ATOM 1633 C C . GLU A 1 206 ? -20.406 25.719 5.016 1 86.94 206 GLU A C 1
ATOM 1635 O O . GLU A 1 206 ? -20.297 24.5 4.871 1 86.94 206 GLU A O 1
ATOM 1640 N N . GLY A 1 207 ? -19.469 26.641 5.234 1 85.62 207 GLY A N 1
ATOM 1641 C CA . GLY A 1 207 ? -18.125 26.094 5.438 1 85.62 207 GLY A CA 1
ATOM 1642 C C . GLY A 1 207 ? -17.5 25.562 4.16 1 85.62 207 GLY A C 1
ATOM 1643 O O . GLY A 1 207 ? -18.031 25.781 3.07 1 85.62 207 GLY A O 1
ATOM 1644 N N . ARG A 1 208 ? -16.375 24.922 4.309 1 88 208 ARG A N 1
ATOM 1645 C CA . ARG A 1 208 ? -15.625 24.422 3.162 1 88 208 ARG A CA 1
ATOM 1646 C C . ARG A 1 208 ? -16.453 23.422 2.357 1 88 208 ARG A C 1
ATOM 1648 O O . ARG A 1 208 ? -16.438 23.453 1.124 1 88 208 ARG A O 1
ATOM 1655 N N . LEU A 1 209 ? -17.156 22.609 3.002 1 90.88 209 LEU A N 1
ATOM 1656 C CA . LEU A 1 209 ? -17.953 21.594 2.311 1 90.88 209 LEU A CA 1
ATOM 1657 C C . LEU A 1 209 ? -19.125 22.219 1.589 1 90.88 209 LEU A C 1
ATOM 1659 O O . LEU A 1 209 ? -19.547 21.75 0.525 1 90.88 209 LEU A O 1
ATOM 1663 N N . GLY A 1 210 ? -19.703 23.266 2.195 1 89.5 210 GLY A N 1
ATOM 1664 C CA . GLY A 1 210 ? -20.734 24 1.499 1 89.5 210 GLY A CA 1
ATOM 1665 C C . GLY A 1 210 ? -20.25 24.656 0.222 1 89.5 210 GLY A C 1
ATOM 1666 O O . GLY A 1 210 ? -20.922 24.625 -0.805 1 89.5 210 GLY A O 1
ATOM 1667 N N . TRP A 1 211 ? -19.062 25.234 0.423 1 88.75 211 TRP A N 1
ATOM 1668 C CA . TRP A 1 211 ? -18.422 25.859 -0.724 1 88.75 211 TRP A CA 1
ATOM 1669 C C . TRP A 1 211 ? -18.219 24.859 -1.854 1 88.75 211 TRP A C 1
ATOM 1671 O O . TRP A 1 211 ? -18.516 25.141 -3.014 1 88.75 211 TRP A O 1
ATOM 1681 N N . VAL A 1 212 ? -17.766 23.688 -1.583 1 90.56 212 VAL A N 1
ATOM 1682 C CA . VAL A 1 212 ? -17.531 22.656 -2.578 1 90.56 212 VAL A CA 1
ATOM 1683 C C . VAL A 1 212 ? -18.859 22.156 -3.139 1 90.56 212 VAL A C 1
ATOM 1685 O O . VAL A 1 212 ? -18.969 21.875 -4.332 1 90.56 212 VAL A O 1
ATOM 1688 N N . ALA A 1 213 ? -19.812 22.078 -2.268 1 88.5 213 ALA A N 1
ATOM 1689 C CA . ALA A 1 213 ? -21.125 21.562 -2.664 1 88.5 213 ALA A CA 1
ATOM 1690 C C . ALA A 1 213 ? -21.766 22.453 -3.719 1 88.5 213 ALA A C 1
ATOM 1692 O O . ALA A 1 213 ? -22.578 21.984 -4.523 1 88.5 213 ALA A O 1
ATOM 1693 N N . GLU A 1 214 ? -21.406 23.719 -3.652 1 88.38 214 GLU A N 1
ATOM 1694 C CA . GLU A 1 214 ? -21.922 24.672 -4.641 1 88.38 214 GLU A CA 1
ATOM 1695 C C . GLU A 1 214 ? -21.344 24.391 -6.023 1 88.38 214 GLU A C 1
ATOM 1697 O O . GLU A 1 214 ? -22.016 24.594 -7.035 1 88.38 214 GLU A O 1
ATOM 1702 N N . ASN A 1 215 ? -20.125 24.078 -5.992 1 90.12 215 ASN A N 1
ATOM 1703 C CA . ASN A 1 215 ? -19.406 23.75 -7.219 1 90.12 215 ASN A CA 1
ATOM 1704 C C . ASN A 1 215 ? -18.438 22.594 -7.012 1 90.12 215 ASN A C 1
ATOM 1706 O O . ASN A 1 215 ? -17.297 22.797 -6.574 1 90.12 215 ASN A O 1
ATOM 1710 N N . GLU A 1 216 ? -18.828 21.484 -7.477 1 88.19 216 GLU A N 1
ATOM 1711 C CA . GLU A 1 216 ? -18.109 20.25 -7.18 1 88.19 216 GLU A CA 1
ATOM 1712 C C . GLU A 1 216 ? -16.734 20.219 -7.84 1 88.19 216 GLU A C 1
ATOM 1714 O O . GLU A 1 216 ? -15.883 19.422 -7.469 1 88.19 216 GLU A O 1
ATOM 1719 N N . THR A 1 217 ? -16.547 20.984 -8.859 1 87.5 217 THR A N 1
ATOM 1720 C CA . THR A 1 217 ? -15.242 21.031 -9.523 1 87.5 217 THR A CA 1
ATOM 1721 C C . THR A 1 217 ? -14.18 21.609 -8.594 1 87.5 217 THR A C 1
ATOM 1723 O O . THR A 1 217 ? -12.984 21.484 -8.867 1 87.5 217 THR A O 1
ATOM 1726 N N . LYS A 1 218 ? -14.711 22.109 -7.438 1 88 218 LYS A N 1
ATOM 1727 C CA . LYS A 1 218 ? -13.812 22.703 -6.449 1 88 218 LYS A CA 1
ATOM 1728 C C . LYS A 1 218 ? -13.312 21.656 -5.461 1 88 218 LYS A C 1
ATOM 1730 O O . LYS A 1 218 ? -12.516 21.969 -4.57 1 88 218 LYS A O 1
ATOM 1735 N N . ALA A 1 219 ? -13.781 20.469 -5.672 1 91.38 219 ALA A N 1
ATOM 1736 C CA . ALA A 1 219 ? -13.438 19.406 -4.742 1 91.38 219 ALA A CA 1
ATOM 1737 C C . ALA A 1 219 ? -11.93 19.203 -4.668 1 91.38 219 ALA A C 1
ATOM 1739 O O . ALA A 1 219 ? -11.227 19.344 -5.676 1 91.38 219 ALA A O 1
ATOM 1740 N N . MET A 1 220 ? -11.398 18.953 -3.467 1 90.5 220 MET A N 1
ATOM 1741 C CA . MET A 1 220 ? -9.992 18.672 -3.199 1 90.5 220 MET A CA 1
ATOM 1742 C C . MET A 1 220 ? -9.852 17.547 -2.168 1 90.5 220 MET A C 1
ATOM 1744 O O . MET A 1 220 ? -10.844 17.062 -1.63 1 90.5 220 MET A O 1
ATOM 1748 N N . GLN A 1 221 ? -8.633 17.219 -1.95 1 89 221 GLN A N 1
ATOM 1749 C CA . GLN A 1 221 ? -8.391 16.109 -1.032 1 89 221 GLN A CA 1
ATOM 1750 C C . GLN A 1 221 ? -8.891 16.438 0.371 1 89 221 GLN A C 1
ATOM 1752 O O . GLN A 1 221 ? -9.477 15.578 1.038 1 89 221 GLN A O 1
ATOM 1757 N N . SER A 1 222 ? -8.742 17.641 0.827 1 89.19 222 SER A N 1
ATOM 1758 C CA . SER A 1 222 ? -9.102 18.062 2.178 1 89.19 222 SER A CA 1
ATOM 1759 C C . SER A 1 222 ? -10.594 18.344 2.287 1 89.19 222 SER A C 1
ATOM 1761 O O . SER A 1 222 ? -11.148 18.391 3.389 1 89.19 222 SER A O 1
ATOM 1763 N N . ALA A 1 223 ? -11.242 18.656 1.173 1 91.38 223 ALA A N 1
ATOM 1764 C CA . ALA A 1 223 ? -12.672 18.938 1.093 1 91.38 223 ALA A CA 1
ATOM 1765 C C . ALA A 1 223 ? -13.281 18.312 -0.154 1 91.38 223 ALA A C 1
ATOM 1767 O O . ALA A 1 223 ? -13.492 18.984 -1.161 1 91.38 223 ALA A O 1
ATOM 1768 N N . PRO A 1 224 ? -13.633 17.062 -0.004 1 92.12 224 PRO A N 1
ATOM 1769 C CA . PRO A 1 224 ? -14.102 16.328 -1.188 1 92.12 224 PRO A CA 1
ATOM 1770 C C . PRO A 1 224 ? -15.539 16.672 -1.564 1 92.12 224 PRO A C 1
ATOM 1772 O O . PRO A 1 224 ? -16.188 17.453 -0.869 1 92.12 224 PRO A O 1
ATOM 1775 N N . SER A 1 225 ? -15.891 16.156 -2.689 1 92.19 225 SER A N 1
ATOM 1776 C CA . SER A 1 225 ? -17.281 16.266 -3.121 1 92.19 225 SER A CA 1
ATOM 1777 C C . SER A 1 225 ? -18.234 15.648 -2.098 1 92.19 225 SER A C 1
ATOM 1779 O O . SER A 1 225 ? -17.859 14.711 -1.387 1 92.19 225 SER A O 1
ATOM 1781 N N . TRP A 1 226 ? -19.406 16.219 -2.125 1 88.12 226 TRP A N 1
ATOM 1782 C CA . TRP A 1 226 ? -20.438 15.734 -1.216 1 88.12 226 TRP A CA 1
ATOM 1783 C C . TRP A 1 226 ? -20.703 14.25 -1.441 1 88.12 226 TRP A C 1
ATOM 1785 O O . TRP A 1 226 ? -20.984 13.508 -0.495 1 88.12 226 TRP A O 1
ATOM 1795 N N . LYS A 1 227 ? -20.594 13.789 -2.623 1 88 227 LYS A N 1
ATOM 1796 C CA . LYS A 1 227 ? -20.859 12.406 -3.006 1 88 227 LYS A CA 1
ATOM 1797 C C . LYS A 1 227 ? -19.812 11.461 -2.438 1 88 227 LYS A C 1
ATOM 1799 O O . LYS A 1 227 ? -20 10.242 -2.428 1 88 227 LYS A O 1
ATOM 1804 N N . TRP A 1 228 ? -18.734 12.062 -1.974 1 92.19 228 TRP A N 1
ATOM 1805 C CA . TRP A 1 228 ? -17.641 11.281 -1.403 1 92.19 228 TRP A CA 1
ATOM 1806 C C . TRP A 1 228 ? -18.062 10.633 -0.086 1 92.19 228 TRP A C 1
ATOM 1808 O O . TRP A 1 228 ? -17.609 9.531 0.245 1 92.19 228 TRP A O 1
ATOM 1818 N N . PHE A 1 229 ? -18.953 11.242 0.631 1 93.62 229 PHE A N 1
ATOM 1819 C CA . PHE A 1 229 ? -19.391 10.773 1.939 1 93.62 229 PHE A CA 1
ATOM 1820 C C . PHE A 1 229 ? -20.531 9.773 1.802 1 93.62 229 PHE A C 1
ATOM 1822 O O . PHE A 1 229 ? -21.625 10.133 1.38 1 93.62 229 PHE A O 1
ATOM 1829 N N . ASP A 1 230 ? -20.281 8.531 2.197 1 93.62 230 ASP A N 1
ATOM 1830 C CA . ASP A 1 230 ? -21.25 7.449 2.072 1 93.62 230 ASP A CA 1
ATOM 1831 C C . ASP A 1 230 ? -21.938 7.168 3.41 1 93.62 230 ASP A C 1
ATOM 1833 O O . ASP A 1 230 ? -21.75 7.906 4.379 1 93.62 230 ASP A O 1
ATOM 1837 N N . GLU A 1 231 ? -22.766 6.137 3.465 1 95.88 231 GLU A N 1
ATOM 1838 C CA . GLU A 1 231 ? -23.531 5.781 4.656 1 95.88 231 GLU A CA 1
ATOM 1839 C C . GLU A 1 231 ? -22.609 5.473 5.832 1 95.88 231 GLU A C 1
ATOM 1841 O O . GLU A 1 231 ? -22.906 5.84 6.973 1 95.88 231 GLU A O 1
ATOM 1846 N N . LYS A 1 232 ? -21.547 4.875 5.547 1 96.62 232 LYS A N 1
ATOM 1847 C CA . LYS A 1 232 ? -20.578 4.555 6.598 1 96.62 232 LYS A CA 1
ATOM 1848 C C . LYS A 1 232 ? -20.016 5.82 7.23 1 96.62 232 LYS A C 1
ATOM 1850 O O . LYS A 1 232 ? -19.812 5.883 8.445 1 96.62 232 LYS A O 1
ATOM 1855 N N . SER A 1 233 ? -19.703 6.82 6.402 1 97.62 233 SER A N 1
ATOM 1856 C CA . SER A 1 233 ? -19.203 8.094 6.914 1 97.62 233 SER A CA 1
ATOM 1857 C C . SER A 1 233 ? -20.172 8.695 7.934 1 97.62 233 SER A C 1
ATOM 1859 O O . SER A 1 233 ? -19.75 9.195 8.977 1 97.62 233 SER A O 1
ATOM 1861 N N . PHE A 1 234 ? -21.438 8.578 7.633 1 97.88 234 PHE A N 1
ATOM 1862 C CA . PHE A 1 234 ? -22.438 9.156 8.523 1 97.88 234 PHE A CA 1
ATOM 1863 C C . PHE A 1 234 ? -22.609 8.305 9.773 1 97.88 234 PHE A C 1
ATOM 1865 O O . PHE A 1 234 ? -22.875 8.828 10.859 1 97.88 234 PHE A O 1
ATOM 1872 N N . ASP A 1 235 ? -22.453 6.961 9.633 1 98.5 235 ASP A N 1
ATOM 1873 C CA . ASP A 1 235 ? -22.438 6.113 10.82 1 98.5 235 ASP A CA 1
ATOM 1874 C C . ASP A 1 235 ? -21.312 6.531 11.773 1 98.5 235 ASP A C 1
ATOM 1876 O O . ASP A 1 235 ? -21.516 6.582 12.984 1 98.5 235 ASP A O 1
ATOM 1880 N N . VAL A 1 236 ? -20.188 6.84 11.203 1 98.69 236 VAL A N 1
ATOM 1881 C CA . VAL A 1 236 ? -19.031 7.285 11.984 1 98.69 236 VAL A CA 1
ATOM 1882 C C . VAL A 1 236 ? -19.359 8.609 12.672 1 98.69 236 VAL A C 1
ATOM 1884 O O . VAL A 1 236 ? -19.125 8.766 13.875 1 98.69 236 VAL A O 1
ATOM 1887 N N . LEU A 1 237 ? -19.906 9.523 11.922 1 98.38 237 LEU A N 1
ATOM 1888 C CA . LEU A 1 237 ? -20.25 10.836 12.469 1 98.38 237 LEU A CA 1
ATOM 1889 C C . LEU A 1 237 ? -21.219 10.703 13.641 1 98.38 237 LEU A C 1
ATOM 1891 O O . LEU A 1 237 ? -21.031 11.352 14.68 1 98.38 237 LEU A O 1
ATOM 1895 N N . GLU A 1 238 ? -22.188 9.867 13.5 1 98.25 238 GLU A N 1
ATOM 1896 C CA . GLU A 1 238 ? -23.188 9.672 14.547 1 98.25 238 GLU A CA 1
ATOM 1897 C C . GLU A 1 238 ? -22.562 9.047 15.789 1 98.25 238 GLU A C 1
ATOM 1899 O O . GLU A 1 238 ? -22.922 9.391 16.922 1 98.25 238 GLU A O 1
ATOM 1904 N N . ALA A 1 239 ? -21.656 8.141 15.555 1 98.75 239 ALA A N 1
ATOM 1905 C CA . ALA A 1 239 ? -20.938 7.559 16.688 1 98.75 239 ALA A CA 1
ATOM 1906 C C . ALA A 1 239 ? -20.125 8.617 17.406 1 98.75 239 ALA A C 1
ATOM 1908 O O . ALA A 1 239 ? -20.094 8.664 18.641 1 98.75 239 ALA A O 1
ATOM 1909 N N . VAL A 1 240 ? -19.453 9.469 16.688 1 98.88 240 VAL A N 1
ATOM 1910 C CA . VAL A 1 240 ? -18.656 10.547 17.281 1 98.88 240 VAL A CA 1
ATOM 1911 C C . VAL A 1 240 ? -19.578 11.492 18.047 1 98.88 240 VAL A C 1
ATOM 1913 O O . VAL A 1 240 ? -19.234 11.93 19.156 1 98.88 240 VAL A O 1
ATOM 1916 N N . GLU A 1 241 ? -20.734 11.805 17.516 1 98.56 241 GLU A N 1
ATOM 1917 C CA . GLU A 1 241 ? -21.703 12.68 18.172 1 98.56 241 GLU A CA 1
ATOM 1918 C C . GLU A 1 241 ? -22.156 12.102 19.5 1 98.56 241 GLU A C 1
ATOM 1920 O O . GLU A 1 241 ? -22.266 12.828 20.5 1 98.56 241 GLU A O 1
ATOM 1925 N N . ALA A 1 242 ? -22.438 10.859 19.469 1 98.69 242 ALA A N 1
ATOM 1926 C CA . ALA A 1 242 ? -22.891 10.195 20.688 1 98.69 242 ALA A CA 1
ATOM 1927 C C . ALA A 1 242 ? -21.812 10.258 21.766 1 98.69 242 ALA A C 1
ATOM 1929 O O . ALA A 1 242 ? -22.109 10.531 22.938 1 98.69 242 ALA A O 1
ATOM 1930 N N . ILE A 1 243 ? -20.594 10.016 21.406 1 98.81 243 ILE A N 1
ATOM 1931 C CA . ILE A 1 243 ? -19.484 10.047 22.344 1 98.81 243 ILE A CA 1
ATOM 1932 C C . ILE A 1 243 ? -19.266 11.477 22.828 1 98.81 243 ILE A C 1
ATOM 1934 O O . ILE A 1 243 ? -18.984 11.703 24.016 1 98.81 243 ILE A O 1
ATOM 1938 N N . ALA A 1 244 ? -19.359 12.438 21.922 1 98.75 244 ALA A N 1
ATOM 1939 C CA . ALA A 1 244 ? -19.234 13.852 22.281 1 98.75 244 ALA A CA 1
ATOM 1940 C C . ALA A 1 244 ? -20.234 14.234 23.375 1 98.75 244 ALA A C 1
ATOM 1942 O O . ALA A 1 244 ? -19.875 14.875 24.359 1 98.75 244 ALA A O 1
ATOM 1943 N N . GLN A 1 245 ? -21.438 13.789 23.219 1 98.31 245 GLN A N 1
ATOM 1944 C CA . GLN A 1 245 ? -22.484 14.062 24.203 1 98.31 245 GLN A CA 1
ATOM 1945 C C . GLN A 1 245 ? -22.141 13.438 25.562 1 98.31 245 GLN A C 1
ATOM 1947 O O . GLN A 1 245 ? -22.266 14.086 26.594 1 98.31 245 GLN A O 1
ATOM 1952 N N . LYS A 1 246 ? -21.688 12.281 25.5 1 98.25 246 LYS A N 1
ATOM 1953 C CA . LYS A 1 246 ? -21.344 11.555 26.719 1 98.25 246 LYS A CA 1
ATOM 1954 C C . LYS A 1 246 ? -20.25 12.273 27.516 1 98.25 246 LYS A C 1
ATOM 1956 O O . LYS A 1 246 ? -20.281 12.281 28.75 1 98.25 246 LYS A O 1
ATOM 1961 N N . HIS A 1 247 ? -19.281 12.859 26.859 1 98.19 247 HIS A N 1
ATOM 1962 C CA . HIS A 1 247 ? -18.125 13.484 27.484 1 98.19 247 HIS A CA 1
ATOM 1963 C C . HIS A 1 247 ? -18.359 14.977 27.688 1 98.19 247 HIS A C 1
ATOM 1965 O O . HIS A 1 247 ? -17.5 15.672 28.25 1 98.19 247 HIS A O 1
ATOM 1971 N N . SER A 1 248 ? -19.531 15.5 27.234 1 98 248 SER A N 1
ATOM 1972 C CA . SER A 1 248 ? -19.766 16.938 27.203 1 98 248 SER A CA 1
ATOM 1973 C C . SER A 1 248 ? -18.656 17.672 26.453 1 98 248 SER A C 1
ATOM 1975 O O . SER A 1 248 ? -18.094 18.641 26.953 1 98 248 SER A O 1
ATOM 1977 N N . LYS A 1 249 ? -18.234 17.109 25.344 1 98.44 249 LYS A N 1
ATOM 1978 C CA . LYS A 1 249 ? -17.25 17.672 24.422 1 98.44 249 LYS A CA 1
ATOM 1979 C C . LYS A 1 249 ? -17.875 17.891 23.047 1 98.44 249 LYS A C 1
ATOM 1981 O O . LYS A 1 249 ? -19.016 17.484 22.797 1 98.44 249 LYS A O 1
ATOM 1986 N N . THR A 1 250 ? -17.234 18.562 22.203 1 98.38 250 THR A N 1
ATOM 1987 C CA . THR A 1 250 ? -17.719 18.797 20.844 1 98.38 250 THR A CA 1
ATOM 1988 C C . THR A 1 250 ? -17.266 17.672 19.906 1 98.38 250 THR A C 1
ATOM 1990 O O . THR A 1 250 ? -16.328 16.938 20.219 1 98.38 250 THR A O 1
ATOM 1993 N N . VAL A 1 251 ? -17.938 17.562 18.781 1 98.44 251 VAL A N 1
ATOM 1994 C CA . VAL A 1 251 ? -17.625 16.547 17.781 1 98.44 251 VAL A CA 1
ATOM 1995 C C . VAL A 1 251 ? -16.172 16.703 17.312 1 98.44 251 VAL A C 1
ATOM 1997 O O . VAL A 1 251 ? -15.414 15.742 17.297 1 98.44 251 VAL A O 1
ATOM 2000 N N . PRO A 1 252 ? -15.703 17.984 17.031 1 98.38 252 PRO A N 1
ATOM 2001 C CA . PRO A 1 252 ? -14.297 18.156 16.641 1 98.38 252 PRO A CA 1
ATOM 2002 C C . PRO A 1 252 ? -13.328 17.688 17.719 1 98.38 252 PRO A C 1
ATOM 2004 O O . PRO A 1 252 ? -12.305 17.078 17.422 1 98.38 252 PRO A O 1
ATOM 2007 N N . GLN A 1 253 ? -13.648 17.922 18.953 1 98.5 253 GLN A N 1
ATOM 2008 C CA . GLN A 1 253 ? -12.766 17.531 20.047 1 98.5 253 GLN A CA 1
ATOM 2009 C C . GLN A 1 253 ? -12.625 16.016 20.109 1 98.5 253 GLN A C 1
ATOM 2011 O O . GLN A 1 253 ? -11.516 15.5 20.312 1 98.5 253 GLN A O 1
ATOM 2016 N N . VAL A 1 254 ? -13.703 15.289 19.922 1 98.81 254 VAL A N 1
ATOM 2017 C CA . VAL A 1 254 ? -13.664 13.828 19.953 1 98.81 254 VAL A CA 1
ATOM 2018 C C . VAL A 1 254 ? -12.859 13.305 18.766 1 98.81 254 VAL A C 1
ATOM 2020 O O . VAL A 1 254 ? -12.023 12.406 18.938 1 98.81 254 VAL A O 1
ATOM 2023 N N . ALA A 1 255 ? -13.102 13.883 17.578 1 98.81 255 ALA A N 1
ATOM 2024 C CA . ALA A 1 255 ? -12.391 13.453 16.375 1 98.81 255 ALA A CA 1
ATOM 2025 C C . ALA A 1 255 ? -10.891 13.656 16.516 1 98.81 255 ALA A C 1
ATOM 2027 O O . ALA A 1 255 ? -10.094 12.773 16.188 1 98.81 255 ALA A O 1
ATOM 2028 N N . ILE A 1 256 ? -10.484 14.773 17.016 1 98.5 256 ILE A N 1
ATOM 2029 C CA . ILE A 1 256 ? -9.07 15.094 17.188 1 98.5 256 ILE A CA 1
ATOM 2030 C C . ILE A 1 256 ? -8.477 14.258 18.312 1 98.5 256 ILE A C 1
ATOM 2032 O O . ILE A 1 256 ? -7.336 13.789 18.219 1 98.5 256 ILE A O 1
ATOM 2036 N N . ARG A 1 257 ? -9.211 14.055 19.453 1 98.25 257 ARG A N 1
ATOM 2037 C CA . ARG A 1 257 ? -8.75 13.234 20.562 1 98.25 257 ARG A CA 1
ATOM 2038 C C . ARG A 1 257 ? -8.445 11.812 20.109 1 98.25 257 ARG A C 1
ATOM 2040 O O . ARG A 1 257 ? -7.445 11.219 20.516 1 98.25 257 ARG A O 1
ATOM 2047 N N . TRP A 1 258 ? -9.328 11.281 19.234 1 98.56 258 TRP A N 1
ATOM 2048 C CA . TRP A 1 258 ? -9.109 9.953 18.688 1 98.56 258 TRP A CA 1
ATOM 2049 C C . TRP A 1 258 ? -7.75 9.867 18 1 98.56 258 TRP A C 1
ATOM 2051 O O . TRP A 1 258 ? -7 8.914 18.203 1 98.56 258 TRP A O 1
ATOM 2061 N N . LEU A 1 259 ? -7.43 10.867 17.219 1 98.38 259 LEU A N 1
ATOM 2062 C CA . LEU A 1 259 ? -6.148 10.906 16.516 1 98.38 259 LEU A CA 1
ATOM 2063 C C . LEU A 1 259 ? -4.992 10.945 17.516 1 98.38 259 LEU A C 1
ATOM 2065 O O . LEU A 1 259 ? -4.023 10.195 17.375 1 98.38 259 LEU A O 1
ATOM 2069 N N . LEU A 1 260 ? -5.129 11.812 18.5 1 97.06 260 LEU A N 1
ATOM 2070 C CA . LEU A 1 260 ? -4.055 12.039 19.453 1 97.06 260 LEU A CA 1
ATOM 2071 C C . LEU A 1 260 ? -3.781 10.781 20.266 1 97.06 260 LEU A C 1
ATOM 2073 O O . LEU A 1 260 ? -2.703 10.633 20.844 1 97.06 260 LEU A O 1
ATOM 2077 N N . GLN A 1 261 ? -4.746 9.875 20.328 1 96.69 261 GLN A N 1
ATOM 2078 C CA . GLN A 1 261 ? -4.602 8.664 21.141 1 96.69 261 GLN A CA 1
ATOM 2079 C C . GLN A 1 261 ? -4.121 7.492 20.281 1 96.69 261 GLN A C 1
ATOM 2081 O O . GLN A 1 261 ? -3.961 6.379 20.781 1 96.69 261 GLN A O 1
ATOM 2086 N N . LYS A 1 262 ? -3.945 7.719 19.016 1 96 262 LYS A N 1
ATOM 2087 C CA . LYS A 1 262 ? -3.334 6.695 18.172 1 96 262 LYS A CA 1
ATOM 2088 C C . LYS A 1 262 ? -1.833 6.598 18.422 1 96 262 LYS A C 1
ATOM 2090 O O . LYS A 1 262 ? -1.146 7.617 18.531 1 96 262 LYS A O 1
ATOM 2095 N N . ASP A 1 263 ? -1.319 5.426 18.406 1 89.88 263 ASP A N 1
ATOM 2096 C CA . ASP A 1 263 ? 0.057 5.168 18.828 1 89.88 263 ASP A CA 1
ATOM 2097 C C . ASP A 1 263 ? 1.051 5.781 17.844 1 89.88 263 ASP A C 1
ATOM 2099 O O . ASP A 1 263 ? 2.141 6.203 18.234 1 89.88 263 ASP A O 1
ATOM 2103 N N . VAL A 1 264 ? 0.694 5.926 16.594 1 92 264 VAL A N 1
ATOM 2104 C CA . VAL A 1 264 ? 1.641 6.355 15.578 1 92 264 VAL A CA 1
ATOM 2105 C C . VAL A 1 264 ? 1.604 7.879 15.445 1 92 264 VAL A C 1
ATOM 2107 O O . VAL A 1 264 ? 2.5 8.477 14.844 1 92 264 VAL A O 1
ATOM 2110 N N . VAL A 1 265 ? 0.654 8.555 16.125 1 95.88 265 VAL A N 1
ATOM 2111 C CA . VAL A 1 265 ? 0.433 9.984 15.922 1 95.88 265 VAL A CA 1
ATOM 2112 C C . VAL A 1 265 ? 1.239 10.781 16.938 1 95.88 265 VAL A C 1
ATOM 2114 O O . VAL A 1 265 ? 1.098 10.578 18.156 1 95.88 265 VAL A O 1
ATOM 2117 N N . SER A 1 266 ? 2.059 11.641 16.422 1 93.75 266 SER A N 1
ATOM 2118 C CA . SER A 1 266 ? 2.889 12.461 17.312 1 93.75 266 SER A CA 1
ATOM 2119 C C . SER A 1 266 ? 2.221 13.797 17.609 1 93.75 266 SER A C 1
ATOM 2121 O O . SER A 1 266 ? 2.383 14.344 18.703 1 93.75 266 SER A O 1
ATOM 2123 N N . SER A 1 267 ? 1.62 14.32 16.703 1 94.88 267 SER A 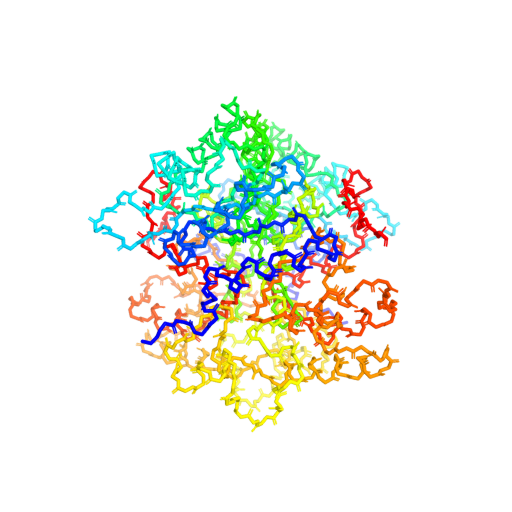N 1
ATOM 2124 C CA . SER A 1 267 ? 0.895 15.586 16.797 1 94.88 267 SER A CA 1
ATOM 2125 C C . SER A 1 267 ? -0.106 15.734 15.648 1 94.88 267 SER A C 1
ATOM 2127 O O . SER A 1 267 ? 0.026 15.078 14.617 1 94.88 267 SER A O 1
ATOM 2129 N N . VAL A 1 268 ? -1.131 16.531 15.875 1 97.44 268 VAL A N 1
ATOM 2130 C CA . VAL A 1 268 ? -2.178 16.703 14.875 1 97.44 268 VAL A CA 1
ATOM 2131 C C . VAL A 1 268 ? -2.15 18.125 14.336 1 97.44 268 VAL A C 1
ATOM 2133 O O . VAL A 1 268 ? -2.086 19.094 15.109 1 97.44 268 VAL A O 1
ATOM 2136 N N . ILE A 1 269 ? -2.154 18.266 13.031 1 97.06 269 ILE A N 1
ATOM 2137 C CA . ILE A 1 269 ? -2.221 19.578 12.406 1 97.06 269 ILE A CA 1
ATOM 2138 C C . ILE A 1 269 ? -3.672 20.047 12.352 1 97.06 269 ILE A C 1
ATOM 2140 O O . ILE A 1 269 ? -4.512 19.422 11.695 1 97.06 269 ILE A O 1
ATOM 2144 N N . ILE A 1 270 ? -3.922 21.141 12.992 1 95.19 270 ILE A N 1
ATOM 2145 C CA . ILE A 1 270 ? -5.277 21.688 12.992 1 95.19 270 ILE A CA 1
ATOM 2146 C C . ILE A 1 270 ? -5.297 23.016 12.25 1 95.19 270 ILE A C 1
ATOM 2148 O O . ILE A 1 270 ? -4.285 23.719 12.195 1 95.19 270 ILE A O 1
ATOM 2152 N N . GLY A 1 271 ? -6.387 23.281 11.594 1 90.5 271 GLY A N 1
ATOM 2153 C CA . GLY A 1 271 ? -6.672 24.562 10.992 1 90.5 271 GLY A CA 1
ATOM 2154 C C . GLY A 1 271 ? -7.883 25.25 11.609 1 90.5 271 GLY A C 1
ATOM 2155 O O . GLY A 1 271 ? -8.867 24.594 11.953 1 90.5 271 GLY A O 1
ATOM 2156 N N . ALA A 1 272 ? -7.73 26.594 11.906 1 90.44 272 ALA A N 1
ATOM 2157 C CA . ALA A 1 272 ? -8.844 27.375 12.43 1 90.44 272 ALA A CA 1
ATOM 2158 C C . ALA A 1 272 ? -9.031 28.656 11.625 1 90.44 272 ALA A C 1
ATOM 2160 O O . ALA A 1 272 ? -8.055 29.344 11.312 1 90.44 272 ALA A O 1
ATOM 2161 N N . ARG A 1 273 ? -10.258 28.906 11.367 1 88.62 273 ARG A N 1
ATOM 2162 C CA . ARG A 1 273 ? -10.555 30.109 10.602 1 88.62 273 ARG A CA 1
ATOM 2163 C C . ARG A 1 273 ? -10.836 31.281 11.531 1 88.62 273 ARG A C 1
ATOM 2165 O O . ARG A 1 273 ? -10.875 32.438 11.086 1 88.62 273 ARG A O 1
ATOM 2172 N N . ASN A 1 274 ? -11.164 31.016 12.695 1 92.38 274 ASN A N 1
ATOM 2173 C CA . ASN A 1 274 ? -11.422 32.031 13.711 1 92.38 274 ASN A CA 1
ATOM 2174 C C . ASN A 1 274 ? -11.039 31.547 15.102 1 92.38 274 ASN A C 1
ATOM 2176 O O . ASN A 1 274 ? -10.703 30.375 15.289 1 92.38 274 ASN A O 1
ATOM 2180 N N . LEU A 1 275 ? -11.016 32.5 15.992 1 95.75 275 LEU A N 1
ATOM 2181 C CA . LEU A 1 275 ? -10.562 32.219 17.359 1 95.75 275 LEU A CA 1
ATOM 2182 C C . LEU A 1 275 ? -11.477 31.219 18.031 1 95.75 275 LEU A C 1
ATOM 2184 O O . LEU A 1 275 ? -11.016 30.375 18.812 1 95.75 275 LEU A O 1
ATOM 2188 N N . ALA A 1 276 ? -12.758 31.312 17.766 1 95.62 276 ALA A N 1
ATOM 2189 C CA . ALA A 1 276 ? -13.719 30.391 18.391 1 95.62 276 ALA A CA 1
ATOM 2190 C C . ALA A 1 276 ? -13.43 28.953 18 1 95.62 276 ALA A C 1
ATOM 2192 O O . ALA A 1 276 ? -13.484 28.047 18.844 1 95.62 276 ALA A O 1
ATOM 2193 N N . GLN A 1 277 ? -13.164 28.703 16.75 1 94.5 277 GLN A N 1
ATOM 2194 C CA . GLN A 1 277 ? -12.82 27.375 16.281 1 94.5 277 GLN A CA 1
ATOM 2195 C C . GLN A 1 277 ? -11.539 26.859 16.938 1 94.5 277 GLN A C 1
ATOM 2197 O O . GLN A 1 277 ? -11.453 25.703 17.328 1 94.5 277 GLN A O 1
ATOM 2202 N N . LEU A 1 278 ? -10.539 27.75 16.984 1 96.69 278 LEU A N 1
ATOM 2203 C CA . LEU A 1 278 ? -9.289 27.375 17.641 1 96.69 278 LEU A CA 1
ATOM 2204 C C . LEU A 1 278 ? -9.531 26.969 19.094 1 96.69 278 LEU A C 1
ATOM 2206 O O . LEU A 1 278 ? -9.07 25.922 19.531 1 96.69 278 LEU A O 1
ATOM 2210 N N . ASP A 1 279 ? -10.266 27.844 19.797 1 97.06 279 ASP A N 1
ATOM 2211 C CA . ASP A 1 279 ? -10.547 27.578 21.203 1 97.06 279 ASP A CA 1
ATOM 2212 C C . ASP A 1 279 ? -11.273 26.234 21.375 1 97.06 279 ASP A C 1
ATOM 2214 O O . ASP A 1 279 ? -10.961 25.469 22.281 1 97.06 279 ASP A O 1
ATOM 2218 N N . ASP A 1 280 ? -12.164 26.016 20.516 1 96.69 280 ASP A N 1
ATOM 2219 C CA . ASP A 1 280 ? -12.883 24.734 20.562 1 96.69 280 ASP A CA 1
ATOM 2220 C C . ASP A 1 280 ? -11.938 23.562 20.359 1 96.69 280 ASP A C 1
ATOM 2222 O O . ASP A 1 280 ? -11.906 22.641 21.172 1 96.69 280 ASP A O 1
ATOM 2226 N N . ASN A 1 281 ? -11.156 23.609 19.312 1 96.25 281 ASN A N 1
ATOM 2227 C CA . ASN A 1 281 ? -10.227 22.516 18.984 1 96.25 281 ASN A CA 1
ATOM 2228 C C . ASN A 1 281 ? -9.242 22.281 20.125 1 96.25 281 ASN A C 1
ATOM 2230 O O . ASN A 1 281 ? -8.891 21.125 20.406 1 96.25 281 ASN A O 1
ATOM 2234 N N . MET A 1 282 ? -8.852 23.328 20.781 1 96.19 282 MET A N 1
ATOM 2235 C CA . MET A 1 282 ? -7.832 23.234 21.828 1 96.19 282 MET A CA 1
ATOM 2236 C C . MET A 1 282 ? -8.406 22.578 23.078 1 96.19 282 MET A C 1
ATOM 2238 O O . MET A 1 282 ? -7.652 22.156 23.969 1 96.19 282 MET A O 1
ATOM 2242 N N . GLY A 1 283 ? -9.742 22.422 23.141 1 95.44 283 GLY A N 1
ATOM 2243 C CA . GLY A 1 283 ? -10.398 21.719 24.234 1 95.44 283 GLY A CA 1
ATOM 2244 C C . GLY A 1 283 ? -10.164 20.219 24.188 1 95.44 283 GLY A C 1
ATOM 2245 O O . GLY A 1 283 ? -10.742 19.469 25 1 95.44 283 GLY A O 1
ATOM 2246 N N . VAL A 1 284 ? -9.305 19.75 23.359 1 95.62 284 VAL A N 1
ATOM 2247 C CA . VAL A 1 284 ? -9 18.328 23.188 1 95.62 284 VAL A CA 1
ATOM 2248 C C . VAL A 1 284 ? -8.094 17.859 24.328 1 95.62 284 VAL A C 1
ATOM 2250 O O . VAL A 1 284 ? -7.949 16.656 24.562 1 95.62 284 VAL A O 1
ATOM 2253 N N . ASN A 1 285 ? -7.574 18.734 25.109 1 92.19 285 ASN A N 1
ATOM 2254 C CA . ASN A 1 285 ? -6.633 18.406 26.188 1 92.19 285 ASN A CA 1
ATOM 2255 C C . ASN A 1 285 ? -7.355 18.141 27.5 1 92.19 285 ASN A C 1
ATOM 2257 O O . ASN A 1 285 ? -8.477 18.609 27.703 1 92.19 285 ASN A O 1
ATOM 2261 N N . GLY A 1 286 ? -6.758 17.359 28.344 1 92.88 286 GLY A N 1
ATOM 2262 C CA . GLY A 1 286 ? -7.238 17.188 29.719 1 92.88 286 GLY A CA 1
ATOM 2263 C C . GLY A 1 286 ? -8.242 16.062 29.859 1 92.88 286 GLY A C 1
ATOM 2264 O O . GLY A 1 286 ? -8.852 15.898 30.922 1 92.88 286 GLY A O 1
ATOM 2265 N N . TRP A 1 287 ? -8.539 15.383 28.844 1 96.69 287 TRP A N 1
ATOM 2266 C CA . TRP A 1 287 ? -9.414 14.219 28.875 1 96.69 287 TRP A CA 1
ATOM 2267 C C . TRP A 1 287 ? -8.992 13.188 27.828 1 96.69 287 TRP A C 1
ATOM 2269 O O . TRP A 1 287 ? -8.07 13.43 27.047 1 96.69 287 TRP A O 1
ATOM 2279 N N . SER A 1 288 ? -9.633 11.969 27.906 1 98.06 288 SER A N 1
ATOM 2280 C CA . SER A 1 288 ? -9.312 10.914 26.953 1 98.06 288 SER A CA 1
ATOM 2281 C C . SER A 1 288 ? -10.539 10.062 26.625 1 98.06 288 SER A C 1
ATOM 2283 O O . SER A 1 288 ? -11.492 10.031 27.406 1 98.06 288 SER A O 1
ATOM 2285 N N . LEU A 1 289 ? -10.477 9.539 25.438 1 98.56 289 LEU A N 1
ATOM 2286 C CA . LEU A 1 289 ? -11.43 8.484 25.109 1 98.56 289 LEU A CA 1
ATOM 2287 C C . LEU A 1 289 ? -11.094 7.191 25.828 1 98.56 289 LEU A C 1
ATOM 2289 O O . LEU A 1 289 ? -9.922 6.844 25.984 1 98.56 289 LEU A O 1
ATOM 2293 N N . THR A 1 290 ? -12.172 6.508 26.266 1 98.38 290 THR A N 1
ATOM 2294 C CA . THR A 1 290 ? -11.953 5.199 26.875 1 98.38 290 THR A CA 1
ATOM 2295 C C . THR A 1 290 ? -11.484 4.188 25.828 1 98.38 290 THR A C 1
ATOM 2297 O O . THR A 1 290 ? -11.625 4.422 24.625 1 98.38 290 THR A O 1
ATOM 2300 N N . GLN A 1 291 ? -10.977 3.115 26.359 1 97.94 291 GLN A N 1
ATOM 2301 C CA . GLN A 1 291 ? -10.562 2.047 25.453 1 97.94 291 GLN A CA 1
ATOM 2302 C C . GLN A 1 291 ? -11.734 1.525 24.625 1 97.94 291 GLN A C 1
ATOM 2304 O O . GLN A 1 291 ? -11.586 1.194 23.453 1 97.94 291 GLN A O 1
ATOM 2309 N N . GLU A 1 292 ? -12.828 1.473 25.266 1 98.25 292 GLU A N 1
ATOM 2310 C CA . GLU A 1 292 ? -14.039 1.009 24.594 1 98.25 292 GLU A CA 1
ATOM 2311 C C . GLU A 1 292 ? -14.461 1.971 23.484 1 98.25 292 GLU A C 1
ATOM 2313 O O . GLU A 1 292 ? -14.859 1.541 22.406 1 98.25 292 GLU A O 1
ATOM 2318 N N . GLU A 1 293 ? -14.359 3.264 23.766 1 98.69 293 GLU A N 1
ATOM 2319 C CA . GLU A 1 293 ? -14.711 4.273 22.766 1 98.69 293 GLU A CA 1
ATOM 2320 C C . GLU A 1 293 ? -13.734 4.266 21.594 1 98.69 293 GLU A C 1
ATOM 2322 O O . GLU A 1 293 ? -14.133 4.387 20.438 1 98.69 293 GLU A O 1
ATOM 2327 N N . MET A 1 294 ? -12.438 4.117 21.969 1 98.62 294 MET A N 1
ATOM 2328 C CA . MET A 1 294 ? -11.43 3.99 20.906 1 98.62 294 MET A CA 1
ATOM 2329 C C . MET A 1 294 ? -11.727 2.791 20.016 1 98.62 294 MET A C 1
ATOM 2331 O O . MET A 1 294 ? -11.703 2.904 18.781 1 98.62 294 MET A O 1
ATOM 2335 N N . ARG A 1 295 ? -12.102 1.665 20.594 1 98.31 295 ARG A N 1
ATOM 2336 C CA . ARG A 1 295 ? -12.406 0.448 19.859 1 98.31 295 ARG A CA 1
ATOM 2337 C C . ARG A 1 295 ? -13.633 0.636 18.984 1 98.31 295 ARG A C 1
ATOM 2339 O O . ARG A 1 295 ? -13.648 0.212 17.812 1 98.31 295 ARG A O 1
ATOM 2346 N N . LEU A 1 296 ? -14.648 1.244 19.562 1 98.62 296 LEU A N 1
ATOM 2347 C CA . LEU A 1 296 ? -15.875 1.504 18.828 1 98.62 296 LEU A CA 1
ATOM 2348 C C . LEU A 1 296 ? -15.594 2.34 17.578 1 98.62 296 LEU A C 1
ATOM 2350 O O . LEU A 1 296 ? -16.016 1.986 16.484 1 98.62 296 LEU A O 1
ATOM 2354 N N . LEU A 1 297 ? -14.828 3.447 17.75 1 98.81 297 LEU A N 1
ATOM 2355 C CA . LEU A 1 297 ? -14.523 4.344 16.641 1 98.81 297 LEU A CA 1
ATOM 2356 C C . LEU A 1 297 ? -13.617 3.662 15.617 1 98.81 297 LEU A C 1
ATOM 2358 O O . LEU A 1 297 ? -13.773 3.852 14.414 1 98.81 297 LEU A O 1
ATOM 2362 N N . ASP A 1 298 ? -12.688 2.83 16.141 1 98.5 298 ASP A N 1
ATOM 2363 C CA . ASP A 1 298 ? -11.805 2.078 15.258 1 98.5 298 ASP A CA 1
ATOM 2364 C C . ASP A 1 298 ? -12.602 1.103 14.391 1 98.5 298 ASP A C 1
ATOM 2366 O O . ASP A 1 298 ? -12.375 1.011 13.18 1 98.5 298 ASP A O 1
ATOM 2370 N N . ASP A 1 299 ? -13.531 0.437 14.969 1 98.25 299 ASP A N 1
ATOM 2371 C CA . ASP A 1 299 ? -14.281 -0.61 14.281 1 98.25 299 ASP A CA 1
ATOM 2372 C C . ASP A 1 299 ? -15.25 -0.015 13.266 1 98.25 299 ASP A C 1
ATOM 2374 O O . ASP A 1 299 ? -15.281 -0.446 12.109 1 98.25 299 ASP A O 1
ATOM 2378 N N . ILE A 1 300 ? -15.992 0.99 13.625 1 98.56 300 ILE A N 1
ATOM 2379 C CA . ILE A 1 300 ? -17.047 1.532 12.781 1 98.56 300 ILE A CA 1
ATOM 2380 C C . ILE A 1 300 ? -16.438 2.271 11.594 1 98.56 300 ILE A C 1
ATOM 2382 O O . ILE A 1 300 ? -17.047 2.371 10.531 1 98.56 300 ILE A O 1
ATOM 2386 N N . SER A 1 301 ? -15.195 2.781 11.773 1 98.62 301 SER A N 1
ATOM 2387 C CA . SER A 1 301 ? -14.555 3.586 10.742 1 98.62 301 SER A CA 1
ATOM 2388 C C . SER A 1 301 ? -13.516 2.775 9.977 1 98.62 301 SER A C 1
ATOM 2390 O O . SER A 1 301 ? -12.781 3.318 9.148 1 98.62 301 SER A O 1
ATOM 2392 N N . ALA A 1 302 ? -13.367 1.505 10.227 1 97.38 302 ALA A N 1
ATOM 2393 C CA . ALA A 1 302 ? -12.32 0.675 9.648 1 97.38 302 ALA A CA 1
ATOM 2394 C C . ALA A 1 302 ? -12.383 0.696 8.125 1 97.38 302 ALA A C 1
ATOM 2396 O O . ALA A 1 302 ? -13.453 0.532 7.539 1 97.38 302 ALA A O 1
ATOM 2397 N N . PRO A 1 303 ? -11.242 0.965 7.484 1 95.38 303 PRO A N 1
ATOM 2398 C CA . PRO A 1 303 ? -11.25 0.868 6.023 1 95.38 303 PRO A CA 1
ATOM 2399 C C . PRO A 1 303 ? -11.344 -0.573 5.527 1 95.38 303 PRO A C 1
ATOM 2401 O O . PRO A 1 303 ? -11.047 -1.508 6.277 1 95.38 303 PRO A O 1
ATOM 2404 N N . PRO A 1 304 ? -11.766 -0.732 4.238 1 93.5 304 PRO A N 1
ATOM 2405 C CA . PRO A 1 304 ? -11.688 -2.078 3.662 1 93.5 304 PRO A CA 1
ATOM 2406 C C . PRO A 1 304 ? -10.258 -2.604 3.572 1 93.5 304 PRO A C 1
ATOM 2408 O O . PRO A 1 304 ? -9.312 -1.818 3.451 1 93.5 304 PRO A O 1
ATOM 2411 N N . ARG A 1 305 ? -10.117 -3.951 3.734 1 93.88 305 ARG A N 1
ATOM 2412 C CA . ARG A 1 305 ? -8.828 -4.625 3.613 1 93.88 305 ARG A CA 1
ATOM 2413 C C . ARG A 1 305 ? -8.852 -5.66 2.494 1 93.88 305 ARG A C 1
ATOM 2415 O O . ARG A 1 305 ? -8.906 -6.863 2.756 1 93.88 305 ARG A O 1
ATOM 2422 N N . PRO A 1 306 ? -8.773 -5.18 1.312 1 94.94 306 PRO A N 1
ATOM 2423 C CA . PRO A 1 306 ? -8.734 -6.148 0.213 1 94.94 306 PRO A CA 1
ATOM 2424 C C . PRO A 1 306 ? -7.414 -6.918 0.153 1 94.94 306 PRO A C 1
ATOM 2426 O O . PRO A 1 306 ? -6.484 -6.609 0.902 1 94.94 306 PRO A O 1
ATOM 2429 N N . TYR A 1 307 ? -7.398 -7.953 -0.701 1 96.44 307 TYR A N 1
ATOM 2430 C CA . TYR A 1 307 ? -6.113 -8.586 -0.982 1 96.44 307 TYR A CA 1
ATOM 2431 C C . TYR A 1 307 ? -5.109 -7.562 -1.512 1 96.44 307 TYR A C 1
ATOM 2433 O O . TYR A 1 307 ? -5.465 -6.691 -2.311 1 96.44 307 TYR A O 1
ATOM 2441 N N . PRO A 1 308 ? -3.867 -7.676 -1.073 1 97.62 308 PRO A N 1
ATOM 2442 C CA . PRO A 1 308 ? -3.199 -8.719 -0.29 1 97.62 308 PRO A CA 1
ATOM 2443 C C . PRO A 1 308 ? -3.271 -8.461 1.214 1 97.62 308 PRO A C 1
ATOM 2445 O O . PRO A 1 308 ? -2.844 -9.305 2.008 1 97.62 308 PRO A O 1
ATOM 2448 N N . TYR A 1 309 ? -3.848 -7.309 1.63 1 96.56 309 TYR A N 1
ATOM 2449 C CA . TYR A 1 309 ? -3.836 -6.898 3.029 1 96.56 309 TYR A CA 1
ATOM 2450 C C . TYR A 1 309 ? -4.562 -7.914 3.902 1 96.56 309 TYR A C 1
ATOM 2452 O O . TYR A 1 309 ? -4.043 -8.336 4.938 1 96.56 309 TYR A O 1
ATOM 2460 N N . SER A 1 310 ? -5.734 -8.32 3.426 1 95.62 310 SER A N 1
ATOM 2461 C CA . SER A 1 310 ? -6.543 -9.266 4.188 1 95.62 310 SER A CA 1
ATOM 2462 C C . SER A 1 310 ? -5.766 -10.539 4.492 1 95.62 310 SER A C 1
ATOM 2464 O O . SER A 1 310 ? -5.727 -10.992 5.641 1 95.62 310 SER A O 1
ATOM 2466 N N . LEU A 1 311 ? -5.117 -11.062 3.494 1 96.38 311 LEU A N 1
ATOM 2467 C CA . LEU A 1 311 ? -4.391 -12.32 3.648 1 96.38 311 LEU A CA 1
ATOM 2468 C C . LEU A 1 311 ? -3.156 -12.125 4.523 1 96.38 311 LEU A C 1
ATOM 2470 O O . LEU A 1 311 ? -2.908 -12.914 5.438 1 96.38 311 LEU A O 1
ATOM 2474 N N . VAL A 1 312 ? -2.391 -11.109 4.273 1 96.88 312 VAL A N 1
ATOM 2475 C CA . VAL A 1 312 ? -1.129 -10.875 4.973 1 96.88 312 VAL A CA 1
ATOM 2476 C C . VAL A 1 312 ? -1.396 -10.602 6.449 1 96.88 312 VAL A C 1
ATOM 2478 O O . VAL A 1 312 ? -0.723 -11.156 7.32 1 96.88 312 VAL A O 1
ATOM 2481 N N . PHE A 1 313 ? -2.406 -9.75 6.711 1 94.06 313 PHE A N 1
ATOM 2482 C CA . PHE A 1 313 ? -2.74 -9.438 8.094 1 94.06 313 PHE A CA 1
ATOM 2483 C C . PHE A 1 313 ? -3.24 -10.68 8.82 1 94.06 313 PHE A C 1
ATOM 2485 O O . PHE A 1 313 ? -2.867 -10.93 9.969 1 94.06 313 PHE A O 1
ATOM 2492 N N . PHE A 1 314 ? -4.066 -11.508 8.133 1 93.88 314 PHE A N 1
ATOM 2493 C CA . PHE A 1 314 ? -4.578 -12.742 8.719 1 93.88 314 PHE A CA 1
ATOM 2494 C C . PHE A 1 314 ? -3.443 -13.711 9.023 1 93.88 314 PHE A C 1
ATOM 2496 O O . PHE A 1 314 ? -3.346 -14.234 10.133 1 93.88 314 PHE A O 1
ATOM 2503 N N . ALA A 1 315 ? -2.541 -13.883 8.055 1 94.75 315 ALA A N 1
ATOM 2504 C CA . ALA A 1 315 ? -1.471 -14.875 8.164 1 94.75 315 ALA A CA 1
ATOM 2505 C C . ALA A 1 315 ? -0.462 -14.484 9.234 1 94.75 315 ALA A C 1
ATOM 2507 O O . ALA A 1 315 ? 0.285 -15.328 9.734 1 94.75 315 ALA A O 1
ATOM 2508 N N . ASN A 1 316 ? -0.432 -13.203 9.656 1 94.56 316 ASN A N 1
ATOM 2509 C CA . ASN A 1 316 ? 0.589 -12.734 10.586 1 94.56 316 ASN A CA 1
ATOM 2510 C C . ASN A 1 316 ? -0.015 -12.336 11.93 1 94.56 316 ASN A C 1
ATOM 2512 O O . ASN A 1 316 ? 0.683 -11.812 12.797 1 94.56 316 ASN A O 1
ATOM 2516 N N . ALA A 1 317 ? -1.336 -12.602 12.117 1 91.06 317 ALA A N 1
ATOM 2517 C CA . ALA A 1 317 ? -2.064 -12.156 13.305 1 91.06 317 ALA A CA 1
ATOM 2518 C C . ALA A 1 317 ? -1.376 -12.633 14.578 1 91.06 317 ALA A C 1
ATOM 2520 O O . ALA A 1 317 ? -1.352 -11.914 15.586 1 91.06 317 ALA A O 1
ATOM 2521 N N . ASP A 1 318 ? -0.735 -13.836 14.469 1 87.94 318 ASP A N 1
ATOM 2522 C CA . ASP A 1 318 ? -0.147 -14.406 15.68 1 87.94 318 ASP A CA 1
ATOM 2523 C C . ASP A 1 318 ? 1.373 -14.492 15.562 1 87.94 318 ASP A C 1
ATOM 2525 O O . ASP A 1 318 ? 2.018 -15.234 16.312 1 87.94 318 ASP A O 1
ATOM 2529 N N . ARG A 1 319 ? 1.936 -13.82 14.586 1 89.88 319 ARG A N 1
ATOM 2530 C CA . ARG A 1 319 ? 3.381 -13.836 14.375 1 89.88 319 ARG A CA 1
ATOM 2531 C C . ARG A 1 319 ? 4.035 -12.617 15.023 1 89.88 319 ARG A C 1
ATOM 2533 O O . ARG A 1 319 ? 3.701 -11.477 14.695 1 89.88 319 ARG A O 1
ATOM 2540 N N . VAL A 1 320 ? 4.902 -12.789 15.984 1 84 320 VAL A N 1
ATOM 2541 C CA . VAL A 1 320 ? 5.508 -11.672 16.703 1 84 320 VAL A CA 1
ATOM 2542 C C . VAL A 1 320 ? 7.023 -11.836 16.75 1 84 320 VAL A C 1
ATOM 2544 O O . VAL A 1 320 ? 7.527 -12.922 17.062 1 84 320 VAL A O 1
ATOM 2547 N N . ASN A 1 321 ? 7.641 -10.852 16.219 1 81.81 321 ASN A N 1
ATOM 2548 C CA . ASN A 1 321 ? 9.094 -10.75 16.375 1 81.81 321 ASN A CA 1
ATOM 2549 C C . ASN A 1 321 ? 9.469 -9.883 17.578 1 81.81 321 ASN A C 1
ATOM 2551 O O . ASN A 1 321 ? 9.328 -8.664 17.531 1 81.81 321 ASN A O 1
ATOM 2555 N N . PRO A 1 322 ? 9.891 -10.531 18.594 1 73.5 322 PRO A N 1
ATOM 2556 C CA . PRO A 1 322 ? 10.195 -9.75 19.781 1 73.5 322 PRO A CA 1
ATOM 2557 C C . PRO A 1 322 ? 11.305 -8.727 19.562 1 73.5 322 PRO A C 1
ATOM 2559 O O . PRO A 1 322 ? 11.453 -7.785 20.344 1 73.5 322 PRO A O 1
ATOM 2562 N N . ALA A 1 323 ? 12.188 -8.945 18.531 1 66.81 323 ALA A N 1
ATOM 2563 C CA . ALA A 1 323 ? 13.305 -8.039 18.266 1 66.81 323 ALA A CA 1
ATOM 2564 C C . ALA A 1 323 ? 12.836 -6.812 17.484 1 66.81 323 ALA A C 1
ATOM 2566 O O . ALA A 1 323 ? 13.594 -5.855 17.312 1 66.81 323 ALA A O 1
ATOM 2567 N N . ALA A 1 324 ? 11.648 -6.879 16.984 1 65.12 324 ALA A N 1
ATOM 2568 C CA . ALA A 1 324 ? 11.148 -5.73 16.219 1 65.12 324 ALA A CA 1
ATOM 2569 C C . ALA A 1 324 ? 10.914 -4.531 17.141 1 65.12 324 ALA A C 1
ATOM 2571 O O . ALA A 1 324 ? 10.461 -4.691 18.266 1 65.12 324 ALA A O 1
ATOM 2572 N N . ASN A 1 325 ? 11.625 -3.414 16.781 1 57.41 325 ASN A N 1
ATOM 2573 C CA . ASN A 1 325 ? 11.547 -2.18 17.547 1 57.41 325 ASN A CA 1
ATOM 2574 C C . ASN A 1 325 ? 10.094 -1.75 17.766 1 57.41 325 ASN A C 1
ATOM 2576 O O . ASN A 1 325 ? 9.297 -1.749 16.828 1 57.41 325 ASN A O 1
ATOM 2580 N N . ASN A 1 326 ? 9.586 -1.993 18.859 1 54.47 326 ASN A N 1
ATOM 2581 C CA . ASN A 1 326 ? 8.297 -1.396 19.203 1 54.47 326 ASN A CA 1
ATOM 2582 C C . ASN A 1 326 ? 8.461 0.062 19.625 1 54.47 326 ASN A C 1
ATOM 2584 O O . ASN A 1 326 ? 8.188 0.412 20.781 1 54.47 326 ASN A O 1
ATOM 2588 N N . TYR A 1 327 ? 9.414 0.812 19.016 1 49.91 327 TYR A N 1
ATOM 2589 C CA . TYR A 1 327 ? 9.703 2.146 19.516 1 49.91 327 TYR A CA 1
ATOM 2590 C C . TYR A 1 327 ? 8.57 3.111 19.219 1 49.91 327 TYR A C 1
ATOM 2592 O O . TYR A 1 327 ? 8.508 3.686 18.125 1 49.91 327 TYR A O 1
ATOM 2600 N N . TYR A 1 328 ? 7.43 2.65 19.625 1 49.72 328 TYR A N 1
ATOM 2601 C CA . TYR A 1 328 ? 6.457 3.715 19.406 1 49.72 328 TYR A CA 1
ATOM 2602 C C . TYR A 1 328 ? 6.719 4.891 20.344 1 49.72 328 TYR A C 1
ATOM 2604 O O . TYR A 1 328 ? 7.148 4.703 21.484 1 49.72 328 TYR A O 1
ATOM 2612 N N . VAL A 1 329 ? 7.055 6.027 19.703 1 43.38 329 VAL A N 1
ATOM 2613 C CA . VAL A 1 329 ? 6.996 7.219 20.547 1 43.38 329 VAL A CA 1
ATOM 2614 C C . VAL A 1 329 ? 5.699 7.223 21.344 1 43.38 329 VAL A C 1
ATOM 2616 O O . VAL A 1 329 ? 4.605 7.223 20.781 1 43.38 329 VAL A O 1
ATOM 2619 N N . LYS A 1 330 ? 5.852 6.824 22.516 1 48.12 330 LYS A N 1
ATOM 2620 C CA . LYS A 1 330 ? 4.699 6.941 23.406 1 48.12 330 LYS A CA 1
ATOM 2621 C C . LYS A 1 330 ? 4.176 8.375 23.438 1 48.12 330 LYS A C 1
ATOM 2623 O O . LYS A 1 330 ? 4.957 9.328 23.484 1 48.12 330 LYS A O 1
ATOM 2628 N N . SER A 1 331 ? 2.936 8.5 23.062 1 38.97 331 SER A N 1
ATOM 2629 C CA . SER A 1 331 ? 2.252 9.781 23.188 1 38.97 331 SER A CA 1
ATOM 2630 C C . SER A 1 331 ? 2.611 10.484 24.484 1 38.97 331 SER A C 1
ATOM 2632 O O . SER A 1 331 ? 2.672 9.852 25.547 1 38.97 331 SER A O 1
ATOM 2634 N N . ILE A 1 332 ? 3.395 11.531 24.391 1 32.53 332 ILE A N 1
ATOM 2635 C CA . ILE A 1 332 ? 3.594 12.352 25.578 1 32.53 332 ILE A CA 1
ATOM 2636 C C . ILE A 1 332 ? 2.242 12.812 26.125 1 32.53 332 ILE A C 1
ATOM 2638 O O . ILE A 1 332 ? 1.518 13.555 25.453 1 32.53 332 ILE A O 1
ATOM 2642 N N . SER A 1 333 ? 1.543 11.844 26.688 1 32.06 333 SER A N 1
ATOM 2643 C CA . SER A 1 333 ? 0.438 12.383 27.469 1 32.06 333 SER A CA 1
ATOM 2644 C C . SER A 1 333 ? 0.905 13.523 28.375 1 32.06 333 SER A C 1
ATOM 2646 O O . SER A 1 333 ? 1.832 13.352 29.172 1 32.06 333 SER A O 1
ATOM 2648 N N . ASN A 1 334 ? 0.937 14.664 27.75 1 28.38 334 ASN A N 1
ATOM 2649 C CA . ASN A 1 334 ? 1.001 15.68 28.797 1 28.38 334 ASN A CA 1
ATOM 2650 C C . ASN A 1 334 ? -0.126 15.5 29.812 1 28.38 334 ASN A C 1
ATOM 2652 O O . ASN A 1 334 ? -1.254 15.172 29.453 1 28.38 334 ASN A O 1
ATOM 2656 N N . MET B 1 1 ? -14.547 -34.594 3.67 1 22.88 1 MET B N 1
ATOM 2657 C CA . MET B 1 1 ? -14.781 -34.344 2.254 1 22.88 1 MET B CA 1
ATOM 2658 C C . MET B 1 1 ? -13.727 -33.406 1.694 1 22.88 1 MET B C 1
ATOM 2660 O O . MET B 1 1 ? -13.5 -32.312 2.244 1 22.88 1 MET B O 1
ATOM 2664 N N . GLY B 1 2 ? -12.695 -33.812 1.038 1 34.16 2 GLY B N 1
ATOM 2665 C CA . GLY B 1 2 ? -11.508 -33.156 0.515 1 34.16 2 GLY B CA 1
ATOM 2666 C C . GLY B 1 2 ? -11.836 -31.938 -0.32 1 34.16 2 GLY B C 1
ATOM 2667 O O . GLY B 1 2 ? -12.992 -31.719 -0.689 1 34.16 2 GLY B O 1
ATOM 2668 N N . ARG B 1 3 ? -11.125 -30.859 -0.226 1 48.56 3 ARG B N 1
ATOM 2669 C CA . ARG B 1 3 ? -11.289 -29.688 -1.088 1 48.56 3 ARG B CA 1
ATOM 2670 C C . ARG B 1 3 ? -11.5 -30.109 -2.539 1 48.56 3 ARG B C 1
ATOM 2672 O O . ARG B 1 3 ? -10.844 -31.031 -3.025 1 48.56 3 ARG B O 1
ATOM 2679 N N . PRO B 1 4 ? -12.703 -29.859 -3.244 1 44.91 4 PRO B N 1
ATOM 2680 C CA . PRO B 1 4 ? -12.867 -30.078 -4.684 1 44.91 4 PRO B CA 1
ATOM 2681 C C . PRO B 1 4 ? -11.602 -29.766 -5.477 1 44.91 4 PRO B C 1
ATOM 2683 O O . PRO B 1 4 ? -10.906 -28.797 -5.18 1 44.91 4 PRO B O 1
ATOM 2686 N N . GLY B 1 5 ? -11.062 -30.797 -6.301 1 51.72 5 GLY B N 1
ATOM 2687 C CA . GLY B 1 5 ? -10 -30.594 -7.266 1 51.72 5 GLY B CA 1
ATOM 2688 C C . GLY B 1 5 ? -8.781 -31.453 -6.992 1 51.72 5 GLY B C 1
ATOM 2689 O O . GLY B 1 5 ? -7.707 -31.219 -7.555 1 51.72 5 GLY B O 1
ATOM 2690 N N . GLN B 1 6 ? -8.93 -32.188 -5.855 1 56.5 6 GLN B N 1
ATOM 2691 C CA . GLN B 1 6 ? -7.727 -33 -5.652 1 56.5 6 GLN B CA 1
ATOM 2692 C C . GLN B 1 6 ? -7.648 -34.125 -6.66 1 56.5 6 GLN B C 1
ATOM 2694 O O . GLN B 1 6 ? -8.516 -35 -6.684 1 56.5 6 GLN B O 1
ATOM 2699 N N . SER B 1 7 ? -6.965 -33.906 -7.75 1 64.31 7 SER B N 1
ATOM 2700 C CA . SER B 1 7 ? -6.688 -34.938 -8.742 1 64.31 7 SER B CA 1
ATOM 2701 C C . SER B 1 7 ? -5.824 -36.031 -8.156 1 64.31 7 SER B C 1
ATOM 2703 O O . SER B 1 7 ? -4.973 -35.781 -7.301 1 64.31 7 SER B O 1
ATOM 2705 N N . ASP B 1 8 ? -6.273 -37.25 -8.391 1 85.25 8 ASP B N 1
ATOM 2706 C CA . ASP B 1 8 ? -5.371 -38.312 -7.988 1 85.25 8 ASP B CA 1
ATOM 2707 C C . ASP B 1 8 ? -4.082 -38.281 -8.805 1 85.25 8 ASP B C 1
ATOM 2709 O O . ASP B 1 8 ? -3.926 -37.438 -9.695 1 85.25 8 ASP B O 1
ATOM 2713 N N . GLU B 1 9 ? -3.182 -39.031 -8.422 1 92.38 9 GLU B N 1
ATOM 2714 C CA . GLU B 1 9 ? -1.839 -39.031 -8.992 1 92.38 9 GLU B CA 1
ATOM 2715 C C . GLU B 1 9 ? -1.88 -39.25 -10.5 1 92.38 9 GLU B C 1
ATOM 2717 O O . GLU B 1 9 ? -1.241 -38.531 -11.266 1 92.38 9 GLU B O 1
ATOM 2722 N N . ASP B 1 10 ? -2.695 -40.219 -10.914 1 94.44 10 ASP B N 1
ATOM 2723 C CA . ASP B 1 10 ? -2.775 -40.562 -12.336 1 94.44 10 ASP B CA 1
ATOM 2724 C C . ASP B 1 10 ? -3.322 -39.406 -13.148 1 94.44 10 ASP B C 1
ATOM 2726 O O . ASP B 1 10 ? -2.75 -39.031 -14.18 1 94.44 10 ASP B O 1
ATOM 2730 N N . LEU B 1 11 ? -4.398 -38.844 -12.75 1 94.62 11 LEU B N 1
ATOM 2731 C CA . LEU B 1 11 ? -4.98 -37.688 -13.438 1 94.62 11 LEU B CA 1
ATOM 2732 C C . LEU B 1 11 ? -4.023 -36.5 -13.422 1 94.62 11 LEU B C 1
ATOM 2734 O O . LEU B 1 11 ? -3.896 -35.812 -14.422 1 94.62 11 LEU B O 1
ATOM 2738 N N . SER B 1 12 ? -3.369 -36.312 -12.328 1 95.94 12 SER B N 1
ATOM 2739 C CA . SER B 1 12 ? -2.4 -35.219 -12.234 1 95.94 12 SER B CA 1
ATOM 2740 C C . SER B 1 12 ? -1.291 -35.375 -13.266 1 95.94 12 SER B C 1
ATOM 2742 O O . SER B 1 12 ? -0.919 -34.406 -13.938 1 95.94 12 SER B O 1
ATOM 2744 N N . HIS B 1 13 ? -0.786 -36.625 -13.406 1 97.06 13 HIS B N 1
ATOM 2745 C CA . HIS B 1 13 ? 0.255 -36.875 -14.398 1 97.06 13 HIS B CA 1
ATOM 2746 C C . HIS B 1 13 ? -0.257 -36.625 -15.812 1 97.06 13 HIS B C 1
ATOM 2748 O O . HIS B 1 13 ? 0.462 -36.094 -16.656 1 97.06 13 HIS B O 1
ATOM 2754 N N . GLN B 1 14 ? -1.503 -37.031 -16.062 1 97 14 GLN B N 1
ATOM 2755 C CA . GLN B 1 14 ? -2.098 -36.781 -17.375 1 97 14 GLN B CA 1
ATOM 2756 C C . GLN B 1 14 ? -2.184 -35.281 -17.656 1 97 14 GLN B C 1
ATOM 2758 O O . GLN B 1 14 ? -1.888 -34.844 -18.781 1 97 14 GLN B O 1
ATOM 2763 N N . ILE B 1 15 ? -2.572 -34.531 -16.703 1 96.94 15 ILE B N 1
ATOM 2764 C CA . ILE B 1 15 ? -2.713 -33.094 -16.844 1 96.94 15 ILE B CA 1
ATOM 2765 C C . ILE B 1 15 ? -1.345 -32.469 -17.094 1 96.94 15 ILE B C 1
ATOM 2767 O O . ILE B 1 15 ? -1.19 -31.625 -18 1 96.94 15 ILE B O 1
ATOM 2771 N N . ILE B 1 16 ? -0.303 -32.875 -16.344 1 97.69 16 ILE B N 1
ATOM 2772 C CA . ILE B 1 16 ? 1.042 -32.344 -16.516 1 97.69 16 ILE B CA 1
ATOM 2773 C C . ILE B 1 16 ? 1.561 -32.688 -17.922 1 97.69 16 ILE B C 1
ATOM 2775 O O . ILE B 1 16 ? 2.109 -31.828 -18.609 1 97.69 16 ILE B O 1
ATOM 2779 N N . ASN B 1 17 ? 1.319 -33.969 -18.297 1 97.69 17 ASN B N 1
ATOM 2780 C CA . ASN B 1 17 ? 1.758 -34.375 -19.625 1 97.69 17 ASN B CA 1
ATOM 2781 C C . ASN B 1 17 ? 1.112 -33.531 -20.719 1 97.69 17 ASN B C 1
ATOM 2783 O O . ASN B 1 17 ? 1.788 -33.094 -21.656 1 97.69 17 ASN B O 1
ATOM 2787 N N . ARG B 1 18 ? -0.173 -33.344 -20.562 1 97.44 18 ARG B N 1
ATOM 2788 C CA . ARG B 1 18 ? -0.891 -32.531 -21.531 1 97.44 18 ARG B CA 1
ATOM 2789 C C . ARG B 1 18 ? -0.356 -31.125 -21.562 1 97.44 18 ARG B C 1
ATOM 2791 O O . ARG B 1 18 ? -0.203 -30.531 -22.625 1 97.44 18 ARG B O 1
ATOM 2798 N N . TYR B 1 19 ? -0.118 -30.547 -20.438 1 97.38 19 TYR B N 1
ATOM 2799 C CA . TYR B 1 19 ? 0.466 -29.219 -20.312 1 97.38 19 TYR B CA 1
ATOM 2800 C C . TYR B 1 19 ? 1.806 -29.141 -21.031 1 97.38 19 TYR B C 1
ATOM 2802 O O . TYR B 1 19 ? 2.072 -28.172 -21.75 1 97.38 19 TYR B O 1
ATOM 2810 N N . VAL B 1 20 ? 2.609 -30.141 -20.875 1 97.19 20 VAL B N 1
ATOM 2811 C CA . VAL B 1 20 ? 3.918 -30.219 -21.516 1 97.19 20 VAL B CA 1
ATOM 2812 C C . VAL B 1 20 ? 3.746 -30.328 -23.031 1 97.19 20 VAL B C 1
ATOM 2814 O O . VAL B 1 20 ? 4.504 -29.719 -23.797 1 97.19 20 VAL B O 1
ATOM 2817 N N . GLU B 1 21 ? 2.738 -31.109 -23.422 1 97.06 21 GLU B N 1
ATOM 2818 C CA . GLU B 1 21 ? 2.443 -31.234 -24.844 1 97.06 21 GLU B CA 1
ATOM 2819 C C . GLU B 1 21 ? 2.1 -29.875 -25.453 1 97.06 21 GLU B C 1
ATOM 2821 O O . GLU B 1 21 ? 2.4 -29.625 -26.625 1 97.06 21 GLU B O 1
ATOM 2826 N N . TRP B 1 22 ? 1.491 -28.984 -24.672 1 96 22 TRP B N 1
ATOM 2827 C CA . TRP B 1 22 ? 1.131 -27.656 -25.109 1 96 22 TRP B CA 1
ATOM 2828 C C . TRP B 1 22 ? 2.352 -26.734 -25.125 1 96 22 TRP B C 1
ATOM 2830 O O . TRP B 1 22 ? 2.262 -25.578 -25.547 1 96 22 TRP B O 1
ATOM 2840 N N . GLY B 1 23 ? 3.504 -27.219 -24.625 1 95.06 23 GLY B N 1
ATOM 2841 C CA . GLY B 1 23 ? 4.742 -26.453 -24.625 1 95.06 23 GLY B CA 1
ATOM 2842 C C . GLY B 1 23 ? 5.09 -25.875 -23.266 1 95.06 23 GLY B C 1
ATOM 2843 O O . GLY B 1 23 ? 6.066 -25.141 -23.141 1 95.06 23 GLY B O 1
ATOM 2844 N N . GLY B 1 24 ? 4.238 -26.203 -22.219 1 95.5 24 GLY B N 1
ATOM 2845 C CA . GLY B 1 24 ? 4.52 -25.734 -20.875 1 95.5 24 GLY B CA 1
ATOM 2846 C C . GLY B 1 24 ? 5.73 -26.391 -20.25 1 95.5 24 GLY B C 1
ATOM 2847 O O . GLY B 1 24 ? 6.004 -27.562 -20.516 1 95.5 24 GLY B O 1
ATOM 2848 N N . ASN B 1 25 ? 6.457 -25.625 -19.422 1 97.31 25 ASN B N 1
ATOM 2849 C CA . ASN B 1 25 ? 7.629 -26.188 -18.766 1 97.31 25 ASN B CA 1
ATOM 2850 C C . ASN B 1 25 ? 7.781 -25.672 -17.328 1 97.31 25 ASN B C 1
ATOM 2852 O O . ASN B 1 25 ? 8.766 -25.984 -16.656 1 97.31 25 ASN B O 1
ATOM 2856 N N . PHE B 1 26 ? 6.848 -24.828 -16.812 1 97.81 26 PHE B N 1
ATOM 2857 C CA . PHE B 1 26 ? 6.891 -24.25 -15.469 1 97.81 26 PHE B CA 1
ATOM 2858 C C . PHE B 1 26 ? 5.824 -24.891 -14.586 1 97.81 26 PHE B C 1
ATOM 2860 O O . PHE B 1 26 ? 4.629 -24.766 -14.867 1 97.81 26 PHE B O 1
ATOM 2867 N N . LEU B 1 27 ? 6.211 -25.562 -13.531 1 98.06 27 LEU B N 1
ATOM 2868 C CA . LEU B 1 27 ? 5.305 -26.156 -12.562 1 98.06 27 LEU B CA 1
ATOM 2869 C C . LEU B 1 27 ? 5.445 -25.484 -11.203 1 98.06 27 LEU B C 1
ATOM 2871 O O . LEU B 1 27 ? 6.539 -25.469 -10.625 1 98.06 27 LEU B O 1
ATOM 2875 N N . ASP B 1 28 ? 4.348 -24.922 -10.703 1 98.25 28 ASP B N 1
ATOM 2876 C CA . ASP B 1 28 ? 4.324 -24.281 -9.391 1 98.25 28 ASP B CA 1
ATOM 2877 C C . ASP B 1 28 ? 3.621 -25.172 -8.367 1 98.25 28 ASP B C 1
ATOM 2879 O O . ASP B 1 28 ? 2.547 -25.719 -8.633 1 98.25 28 ASP B O 1
ATOM 2883 N N . THR B 1 29 ? 4.203 -25.359 -7.277 1 98.06 29 THR B N 1
ATOM 2884 C CA . THR B 1 29 ? 3.631 -26.078 -6.148 1 98.06 29 THR B CA 1
ATOM 2885 C C . THR B 1 29 ? 4.031 -25.438 -4.828 1 98.06 29 THR B C 1
ATOM 2887 O O . THR B 1 29 ? 4.422 -24.266 -4.801 1 98.06 29 THR B O 1
ATOM 2890 N N . ALA B 1 30 ? 3.713 -26.016 -3.73 1 98.25 30 ALA B N 1
ATOM 2891 C CA . ALA B 1 30 ? 4.109 -25.641 -2.377 1 98.25 30 ALA B CA 1
ATOM 2892 C C . ALA B 1 30 ? 4.062 -26.828 -1.436 1 98.25 30 ALA B C 1
ATOM 2894 O O . ALA B 1 30 ? 3.307 -27.781 -1.662 1 98.25 30 ALA B O 1
ATOM 2895 N N . ASP B 1 31 ? 4.863 -26.75 -0.438 1 96.88 31 ASP B N 1
ATOM 2896 C CA . ASP B 1 31 ? 4.887 -27.859 0.521 1 96.88 31 ASP B CA 1
ATOM 2897 C C . ASP B 1 31 ? 3.512 -28.062 1.148 1 96.88 31 ASP B C 1
ATOM 2899 O O 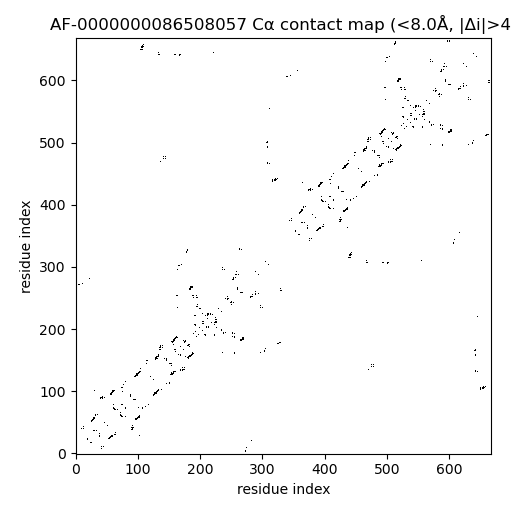. ASP B 1 31 ? 3.07 -29.203 1.315 1 96.88 31 ASP B O 1
ATOM 2903 N N . VAL B 1 32 ? 2.752 -26.969 1.321 1 95.69 32 VAL B N 1
ATOM 2904 C CA . VAL B 1 32 ? 1.497 -27.047 2.061 1 95.69 32 VAL B CA 1
ATOM 2905 C C . VAL B 1 32 ? 0.401 -27.609 1.16 1 95.69 32 VAL B C 1
ATOM 2907 O O . VAL B 1 32 ? -0.643 -28.062 1.646 1 95.69 32 VAL B O 1
ATOM 2910 N N . TYR B 1 33 ? 0.549 -27.547 -0.169 1 94.25 33 TYR B N 1
ATOM 2911 C CA . TYR B 1 33 ? -0.477 -28.078 -1.063 1 94.25 33 TYR B CA 1
ATOM 2912 C C . TYR B 1 33 ? -0.647 -29.578 -0.874 1 94.25 33 TYR B C 1
ATOM 2914 O O . TYR B 1 33 ? 0.273 -30.344 -1.147 1 94.25 33 TYR B O 1
ATOM 2922 N N . GLY B 1 34 ? -1.864 -29.906 -0.339 1 92.12 34 GLY B N 1
ATOM 2923 C CA . GLY B 1 34 ? -2.088 -31.312 -0.008 1 92.12 34 GLY B CA 1
ATOM 2924 C C . GLY B 1 34 ? -1.159 -31.828 1.076 1 92.12 34 GLY B C 1
ATOM 2925 O O . GLY B 1 34 ? -0.854 -33.031 1.125 1 92.12 34 GLY B O 1
ATOM 2926 N N . ARG B 1 35 ? -0.587 -30.922 1.785 1 92.25 35 ARG B N 1
ATOM 2927 C CA . ARG B 1 35 ? 0.337 -31.234 2.871 1 92.25 35 ARG B CA 1
ATOM 2928 C C . ARG B 1 35 ? 1.481 -32.125 2.383 1 92.25 35 ARG B C 1
ATOM 2930 O O . ARG B 1 35 ? 1.755 -33.156 2.963 1 92.25 35 ARG B O 1
ATOM 2937 N N . GLY B 1 36 ? 1.993 -31.703 1.296 1 94.69 36 GLY B N 1
ATOM 2938 C CA . GLY B 1 36 ? 3.135 -32.406 0.748 1 94.69 36 GLY B CA 1
ATOM 2939 C C . GLY B 1 36 ? 2.781 -33.281 -0.448 1 94.69 36 GLY B C 1
ATOM 2940 O O . GLY B 1 36 ? 3.643 -33.594 -1.275 1 94.69 36 GLY B O 1
ATOM 2941 N N . ASN B 1 37 ? 1.587 -33.562 -0.622 1 95.38 37 ASN B N 1
ATOM 2942 C CA . ASN B 1 37 ? 1.168 -34.5 -1.657 1 95.38 37 ASN B CA 1
ATOM 2943 C C . ASN B 1 37 ? 1.375 -33.938 -3.055 1 95.38 37 ASN B C 1
ATOM 2945 O O . ASN B 1 37 ? 1.729 -34.656 -3.984 1 95.38 37 ASN B O 1
ATOM 2949 N N . SER B 1 38 ? 1.104 -32.656 -3.24 1 96.38 38 SER B N 1
ATOM 2950 C CA . SER B 1 38 ? 1.336 -32.031 -4.539 1 96.38 38 SER B CA 1
ATOM 2951 C C . SER B 1 38 ? 2.789 -32.156 -4.973 1 96.38 38 SER B C 1
ATOM 2953 O O . SER B 1 38 ? 3.068 -32.562 -6.105 1 96.38 38 SER B O 1
ATOM 2955 N N . GLU B 1 39 ? 3.705 -31.922 -4.055 1 98.06 39 GLU B N 1
ATOM 2956 C CA . GLU B 1 39 ? 5.125 -32.094 -4.352 1 98.06 39 GLU B CA 1
ATOM 2957 C C . GLU B 1 39 ? 5.457 -33.531 -4.656 1 98.06 39 GLU B C 1
ATOM 2959 O O . GLU B 1 39 ? 6.223 -33.844 -5.578 1 98.06 39 GLU B O 1
ATOM 2964 N N . THR B 1 40 ? 4.844 -34.438 -3.92 1 97.75 40 THR B N 1
ATOM 2965 C CA . THR B 1 40 ? 5.094 -35.875 -4.113 1 97.75 40 THR B CA 1
ATOM 2966 C C . THR B 1 40 ? 4.645 -36.312 -5.5 1 97.75 40 THR B C 1
ATOM 2968 O O . THR B 1 40 ? 5.371 -37.031 -6.195 1 97.75 40 THR B O 1
ATOM 2971 N N . ILE B 1 41 ? 3.5 -35.875 -5.879 1 97.5 41 ILE B N 1
ATOM 2972 C CA . ILE B 1 41 ? 2.953 -36.219 -7.184 1 97.5 41 ILE B CA 1
ATOM 2973 C C . ILE B 1 41 ? 3.865 -35.688 -8.281 1 97.5 41 ILE B C 1
ATOM 2975 O O . ILE B 1 41 ? 4.207 -36.406 -9.227 1 97.5 41 ILE B O 1
ATOM 2979 N N . ILE B 1 42 ? 4.301 -34.469 -8.172 1 98.06 42 ILE B N 1
ATOM 2980 C CA . ILE B 1 42 ? 5.184 -33.844 -9.164 1 98.06 42 ILE B CA 1
ATOM 2981 C C . ILE B 1 42 ? 6.531 -34.562 -9.172 1 98.06 42 ILE B C 1
ATOM 2983 O O . ILE B 1 42 ? 7.117 -34.781 -10.234 1 98.06 42 ILE B O 1
ATOM 2987 N N . GLY B 1 43 ? 7 -34.938 -7.969 1 98.38 43 GLY B N 1
ATOM 2988 C CA . GLY B 1 43 ? 8.258 -35.656 -7.859 1 98.38 43 GLY B CA 1
ATOM 2989 C C . GLY B 1 43 ? 8.258 -36.969 -8.617 1 98.38 43 GLY B C 1
ATOM 2990 O O . GLY B 1 43 ? 9.203 -37.281 -9.344 1 98.38 43 GLY B O 1
ATOM 2991 N N . LYS B 1 44 ? 7.23 -37.719 -8.422 1 98.06 44 LYS B N 1
ATOM 2992 C CA . LYS B 1 44 ? 7.094 -39 -9.125 1 98.06 44 LYS B CA 1
ATOM 2993 C C . LYS B 1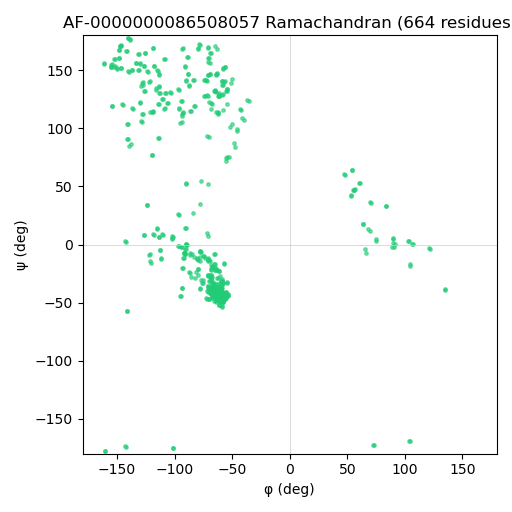 44 ? 7.059 -38.781 -10.641 1 98.06 44 LYS B C 1
ATOM 2995 O O . LYS B 1 44 ? 7.648 -39.562 -11.391 1 98.06 44 LYS B O 1
ATOM 3000 N N . TRP B 1 45 ? 6.367 -37.781 -11.055 1 97.94 45 TRP B N 1
ATOM 3001 C CA . TRP B 1 45 ? 6.328 -37.438 -12.477 1 97.94 45 TRP B CA 1
ATOM 3002 C C . TRP B 1 45 ? 7.711 -37.031 -12.984 1 97.94 45 TRP B C 1
ATOM 3004 O O . TRP B 1 45 ? 8.141 -37.5 -14.047 1 97.94 45 TRP B O 1
ATOM 3014 N N . LEU B 1 46 ? 8.445 -36.312 -12.227 1 97.69 46 LEU B N 1
ATOM 3015 C CA . LEU B 1 46 ? 9.734 -35.75 -12.586 1 97.69 46 LEU B CA 1
ATOM 3016 C C . LEU B 1 46 ? 10.789 -36.812 -12.75 1 97.69 46 LEU B C 1
ATOM 3018 O O . LEU B 1 46 ? 11.727 -36.688 -13.539 1 97.69 46 LEU B O 1
ATOM 3022 N N . GLU B 1 47 ? 10.562 -37.906 -12.062 1 96.38 47 GLU B N 1
ATOM 3023 C CA . GLU B 1 47 ? 11.516 -39.031 -12.102 1 96.38 47 GLU B CA 1
ATOM 3024 C C . GLU B 1 47 ? 11.695 -39.531 -13.523 1 96.38 47 GLU B C 1
ATOM 3026 O O . GLU B 1 47 ? 12.758 -40.062 -13.875 1 96.38 47 GLU B O 1
ATOM 3031 N N . THR B 1 48 ? 10.711 -39.375 -14.234 1 95.62 48 THR B N 1
ATOM 3032 C CA . THR B 1 48 ? 10.742 -39.938 -15.57 1 95.62 48 THR B CA 1
ATOM 3033 C C . THR B 1 48 ? 11.039 -38.875 -16.625 1 95.62 48 THR B C 1
ATOM 3035 O O . THR B 1 48 ? 10.93 -39.125 -17.828 1 95.62 48 THR B O 1
ATOM 3038 N N . GLN B 1 49 ? 11.344 -37.688 -16.234 1 96.75 49 GLN B N 1
ATOM 3039 C CA . GLN B 1 49 ? 11.562 -36.562 -17.141 1 96.75 49 GLN B CA 1
ATOM 3040 C C . GLN B 1 49 ? 13.008 -36.094 -17.094 1 96.75 49 GLN B C 1
ATOM 3042 O O . GLN B 1 49 ? 13.688 -36.25 -16.078 1 96.75 49 GLN B O 1
ATOM 3047 N N . PRO B 1 50 ? 13.539 -35.562 -18.203 1 96.88 50 PRO B N 1
ATOM 3048 C CA . PRO B 1 50 ? 14.789 -34.812 -18.094 1 96.88 50 PRO B CA 1
ATOM 3049 C C . PRO B 1 50 ? 14.664 -33.562 -17.219 1 96.88 50 PRO B C 1
ATOM 3051 O O . PRO B 1 50 ? 14 -32.594 -17.609 1 96.88 50 PRO B O 1
ATOM 3054 N N . ARG B 1 51 ? 15.305 -33.531 -16.141 1 96.5 51 ARG B N 1
ATOM 3055 C CA . ARG B 1 51 ? 15.125 -32.5 -15.109 1 96.5 51 ARG B CA 1
ATOM 3056 C C . ARG B 1 51 ? 15.406 -31.109 -15.656 1 96.5 51 ARG B C 1
ATOM 3058 O O . ARG B 1 51 ? 14.766 -30.141 -15.25 1 96.5 51 ARG B O 1
ATOM 3065 N N . ASP B 1 52 ? 16.281 -30.969 -16.578 1 95.31 52 ASP B N 1
ATOM 3066 C CA . ASP B 1 52 ? 16.766 -29.672 -17.062 1 95.31 52 ASP B CA 1
ATOM 3067 C C . ASP B 1 52 ? 15.758 -29.031 -18 1 95.31 52 ASP B C 1
ATOM 3069 O O . ASP B 1 52 ? 15.898 -27.859 -18.344 1 95.31 52 ASP B O 1
ATOM 3073 N N . LYS B 1 53 ? 14.711 -29.719 -18.328 1 97.12 53 LYS B N 1
ATOM 3074 C CA . LYS B 1 53 ? 13.719 -29.188 -19.25 1 97.12 53 LYS B CA 1
ATOM 3075 C C . LYS B 1 53 ? 12.609 -28.438 -18.516 1 97.12 53 LYS B C 1
ATOM 3077 O O . LYS B 1 53 ? 11.797 -27.75 -19.125 1 97.12 53 LYS B O 1
ATOM 3082 N N . TYR B 1 54 ? 12.617 -28.531 -17.203 1 97.88 54 TYR B N 1
ATOM 3083 C CA . TYR B 1 54 ? 11.453 -28.031 -16.469 1 97.88 54 TYR B CA 1
ATOM 3084 C C . TYR B 1 54 ? 11.875 -27.062 -15.367 1 97.88 54 TYR B C 1
ATOM 3086 O O . TYR B 1 54 ? 12.93 -27.234 -14.75 1 97.88 54 TYR B O 1
ATOM 3094 N N . VAL B 1 55 ? 11.109 -26 -15.219 1 98.38 55 VAL B N 1
ATOM 3095 C CA . VAL B 1 55 ? 11.234 -25.047 -14.133 1 98.38 55 VAL B CA 1
ATOM 3096 C C . VAL B 1 55 ? 10.289 -25.422 -12.992 1 98.38 55 VAL B C 1
ATOM 3098 O O . VAL B 1 55 ? 9.07 -25.359 -13.141 1 98.38 55 VAL B O 1
ATOM 3101 N N . ILE B 1 56 ? 10.859 -25.828 -11.883 1 98.69 56 ILE B N 1
ATOM 3102 C CA . ILE B 1 56 ? 10.07 -26.266 -10.742 1 98.69 56 ILE B CA 1
ATOM 3103 C C . ILE B 1 56 ? 10.117 -25.219 -9.641 1 98.69 56 ILE B C 1
ATOM 3105 O O . ILE B 1 56 ? 11.195 -24.797 -9.211 1 98.69 56 ILE B O 1
ATOM 3109 N N . ALA B 1 57 ? 8.93 -24.703 -9.242 1 98.81 57 ALA B N 1
ATOM 3110 C CA . ALA B 1 57 ? 8.805 -23.734 -8.156 1 98.81 57 ALA B CA 1
ATOM 3111 C C . ALA B 1 57 ? 8.062 -24.344 -6.965 1 98.81 57 ALA B C 1
ATOM 3113 O O . ALA B 1 57 ? 7.094 -25.078 -7.141 1 98.81 57 ALA B O 1
ATOM 3114 N N . THR B 1 58 ? 8.523 -24.125 -5.801 1 98.81 58 THR B N 1
ATOM 3115 C CA . THR B 1 58 ? 7.82 -24.5 -4.578 1 98.81 58 THR B CA 1
ATOM 3116 C C . THR B 1 58 ? 7.98 -23.422 -3.508 1 98.81 58 THR B C 1
ATOM 3118 O O . THR B 1 58 ? 8.484 -22.328 -3.787 1 98.81 58 THR B O 1
ATOM 3121 N N . LYS B 1 59 ? 7.332 -23.641 -2.334 1 98.69 59 LYS B N 1
ATOM 3122 C CA . LYS B 1 59 ? 7.254 -22.578 -1.33 1 98.69 59 LYS B CA 1
ATOM 3123 C C . LYS B 1 59 ? 7.387 -23.141 0.079 1 98.69 59 LYS B C 1
ATOM 3125 O O . LYS B 1 59 ? 7.277 -24.359 0.278 1 98.69 59 LYS B O 1
ATOM 3130 N N . CYS B 1 60 ? 7.594 -22.219 0.942 1 97.88 60 CYS B N 1
ATOM 3131 C CA . CYS B 1 60 ? 7.551 -22.562 2.357 1 97.88 60 CYS B CA 1
ATOM 3132 C C . CYS B 1 60 ? 7.012 -21.406 3.189 1 97.88 60 CYS B C 1
ATOM 3134 O O . CYS B 1 60 ? 6.781 -20.328 2.666 1 97.88 60 CYS B O 1
ATOM 3136 N N . ARG B 1 61 ? 6.715 -21.547 4.469 1 97.31 61 ARG B N 1
ATOM 3137 C CA . ARG B 1 61 ? 6.293 -20.578 5.465 1 97.31 61 ARG B CA 1
ATOM 3138 C C . ARG B 1 61 ? 5.129 -21.109 6.297 1 97.31 61 ARG B C 1
ATOM 3140 O O . ARG B 1 61 ? 5.066 -20.875 7.504 1 97.31 61 ARG B O 1
ATOM 3147 N N . VAL B 1 62 ? 4.188 -21.828 5.656 1 94.25 62 VAL B N 1
ATOM 3148 C CA . VAL B 1 62 ? 2.922 -22.219 6.266 1 94.25 62 VAL B CA 1
ATOM 3149 C C . VAL B 1 62 ? 3.086 -23.547 6.996 1 94.25 62 VAL B C 1
ATOM 3151 O O . VAL B 1 62 ? 3.811 -24.422 6.535 1 94.25 62 VAL B O 1
ATOM 3154 N N . ASN B 1 63 ? 2.348 -23.625 8.047 1 90.38 63 ASN B N 1
ATOM 3155 C CA . ASN B 1 63 ? 2.361 -24.859 8.836 1 90.38 63 ASN B CA 1
ATOM 3156 C C . ASN B 1 63 ? 1.801 -26.031 8.055 1 90.38 63 ASN B C 1
ATOM 3158 O O . ASN B 1 63 ? 0.684 -25.969 7.539 1 90.38 63 ASN B O 1
ATOM 3162 N N . MET B 1 64 ? 2.488 -27.141 8.07 1 87.12 64 MET B N 1
ATOM 3163 C CA . MET B 1 64 ? 2.105 -28.328 7.309 1 87.12 64 MET B CA 1
ATOM 3164 C C . MET B 1 64 ? 1.199 -29.234 8.133 1 87.12 64 MET B C 1
ATOM 3166 O O . MET B 1 64 ? 0.746 -30.266 7.645 1 87.12 64 MET B O 1
ATOM 3170 N N . GLY B 1 65 ? 0.604 -28.703 9.328 1 74.56 65 GLY B N 1
ATOM 3171 C CA . GLY B 1 65 ? -0.401 -29.375 10.133 1 74.56 65 GLY B CA 1
ATOM 3172 C C . GLY B 1 65 ? 0.116 -30.625 10.812 1 74.56 65 GLY B C 1
ATOM 3173 O O . GLY B 1 65 ? -0.66 -31.391 11.383 1 74.56 65 GLY B O 1
ATOM 3174 N N . THR B 1 66 ? 1.21 -31.188 10.672 1 60.59 66 THR B N 1
ATOM 3175 C CA . THR B 1 66 ? 1.54 -32.531 11.109 1 60.59 66 THR B CA 1
ATOM 3176 C C . THR B 1 66 ? 1.913 -32.562 12.586 1 60.59 66 THR B C 1
ATOM 3178 O O . THR B 1 66 ? 1.719 -33.562 13.266 1 60.59 66 THR B O 1
ATOM 3181 N N . GLU B 1 67 ? 2.428 -31.5 13.031 1 62.19 67 GLU B N 1
ATOM 3182 C CA . GLU B 1 67 ? 2.906 -31.562 14.414 1 62.19 67 GLU B CA 1
ATOM 3183 C C . GLU B 1 67 ? 2.705 -30.234 15.133 1 62.19 67 GLU B C 1
ATOM 3185 O O . GLU B 1 67 ? 2.795 -29.172 14.516 1 62.19 67 GLU B O 1
ATOM 3190 N N . GLU B 1 68 ? 1.906 -30.375 16.219 1 70.56 68 GLU B N 1
ATOM 3191 C CA . GLU B 1 68 ? 1.907 -29.203 17.078 1 70.56 68 GLU B CA 1
ATOM 3192 C C . GLU B 1 68 ? 3.33 -28.797 17.453 1 70.56 68 GLU B C 1
ATOM 3194 O O . GLU B 1 68 ? 3.928 -29.375 18.359 1 70.56 68 GLU B O 1
ATOM 3199 N N . ASN B 1 69 ? 4.027 -28.219 16.594 1 78.81 69 ASN B N 1
ATOM 3200 C CA . ASN B 1 69 ? 5.383 -27.703 16.781 1 78.81 69 ASN B CA 1
ATOM 3201 C C . ASN B 1 69 ? 5.5 -26.25 16.359 1 78.81 69 ASN B C 1
ATOM 3203 O O . ASN B 1 69 ? 5.32 -25.922 15.172 1 78.81 69 ASN B O 1
ATOM 3207 N N . ILE B 1 70 ? 5.707 -25.391 17.297 1 78.75 70 ILE B N 1
ATOM 3208 C CA . ILE B 1 70 ? 5.766 -23.938 17.094 1 78.75 70 ILE B CA 1
ATOM 3209 C C . ILE B 1 70 ? 6.844 -23.609 16.062 1 78.75 70 ILE B C 1
ATOM 3211 O O . ILE B 1 70 ? 6.836 -22.531 15.461 1 78.75 70 ILE B O 1
ATOM 3215 N N . ASN B 1 71 ? 7.707 -24.609 15.828 1 82.94 71 ASN B N 1
ATOM 3216 C CA . ASN B 1 71 ? 8.805 -24.375 14.891 1 82.94 71 ASN B CA 1
ATOM 3217 C C . ASN B 1 71 ? 8.398 -24.75 13.469 1 82.94 71 ASN B C 1
ATOM 3219 O O . ASN B 1 71 ? 9.172 -24.531 12.523 1 82.94 71 ASN B O 1
ATOM 3223 N N . ASN B 1 72 ? 7.219 -25.188 13.266 1 88.31 72 ASN B N 1
ATOM 3224 C CA . ASN B 1 72 ? 6.789 -25.703 11.969 1 88.31 72 ASN B CA 1
ATOM 3225 C C . ASN B 1 72 ? 6.066 -24.625 11.156 1 88.31 72 ASN B C 1
ATOM 3227 O O . ASN B 1 72 ? 5.168 -24.938 10.367 1 88.31 72 ASN B O 1
ATOM 3231 N N . VAL B 1 73 ? 6.414 -23.391 11.484 1 93.31 73 VAL B N 1
ATOM 3232 C CA . VAL B 1 73 ? 5.797 -22.281 10.75 1 93.31 73 VAL B CA 1
ATOM 3233 C C . VAL B 1 73 ? 6.758 -21.109 10.688 1 93.31 73 VAL B C 1
ATOM 3235 O O . VAL B 1 73 ? 7.625 -20.953 11.555 1 93.31 73 VAL B O 1
ATOM 3238 N N . GLY B 1 74 ? 6.613 -20.344 9.648 1 95.81 74 GLY B N 1
ATOM 3239 C CA . GLY B 1 74 ? 7.355 -19.094 9.586 1 95.81 74 GLY B CA 1
ATOM 3240 C C . GLY B 1 74 ? 8.547 -19.156 8.641 1 95.81 74 GLY B C 1
ATOM 3241 O O . GLY B 1 74 ? 8.664 -20.094 7.848 1 95.81 74 GLY B O 1
ATOM 3242 N N . LEU B 1 75 ? 9.391 -18.109 8.719 1 97.75 75 LEU B N 1
ATOM 3243 C CA . LEU B 1 75 ? 10.508 -17.969 7.793 1 97.75 75 LEU B CA 1
ATOM 3244 C C . LEU B 1 75 ? 11.828 -17.859 8.547 1 97.75 75 LEU B C 1
ATOM 3246 O O . LEU B 1 75 ? 12.703 -17.078 8.164 1 97.75 75 LEU B O 1
ATOM 3250 N N . SER B 1 76 ? 11.883 -18.547 9.648 1 95.88 76 SER B N 1
ATOM 3251 C CA . SER B 1 76 ? 13.164 -18.688 10.344 1 95.88 76 SER B CA 1
ATOM 3252 C C . SER B 1 76 ? 14.133 -19.562 9.562 1 95.88 76 SER B C 1
ATOM 3254 O O . SER B 1 76 ? 13.711 -20.391 8.75 1 95.88 76 SER B O 1
ATOM 3256 N N . ARG B 1 77 ? 15.375 -19.391 9.805 1 97.5 77 ARG B N 1
ATOM 3257 C CA . ARG B 1 77 ? 16.391 -20.234 9.164 1 97.5 77 ARG B CA 1
ATOM 3258 C C . ARG B 1 77 ? 16.078 -21.719 9.391 1 97.5 77 ARG B C 1
ATOM 3260 O O . ARG B 1 77 ? 16.188 -22.516 8.461 1 97.5 77 ARG B O 1
ATOM 3267 N N . ARG B 1 78 ? 15.719 -22.031 10.586 1 96.12 78 ARG B N 1
ATOM 3268 C CA . ARG B 1 78 ? 15.414 -23.422 10.914 1 96.12 78 ARG B CA 1
ATOM 3269 C C . ARG B 1 78 ? 14.289 -23.953 10.031 1 96.12 78 ARG B C 1
ATOM 3271 O O . ARG B 1 78 ? 14.445 -25 9.391 1 96.12 78 ARG B O 1
ATOM 3278 N N . HIS B 1 79 ? 13.234 -23.281 10.008 1 96.81 79 HIS B N 1
ATOM 3279 C CA . HIS B 1 79 ? 12.062 -23.766 9.281 1 96.81 79 HIS B CA 1
ATOM 3280 C C . HIS B 1 79 ? 12.328 -23.797 7.777 1 96.81 79 HIS B C 1
ATOM 3282 O O . HIS B 1 79 ? 11.945 -24.75 7.098 1 96.81 79 HIS B O 1
ATOM 3288 N N . ILE B 1 80 ? 12.922 -22.766 7.246 1 98.31 80 ILE B N 1
ATOM 3289 C CA . ILE B 1 80 ? 13.211 -22.703 5.816 1 98.31 80 ILE B CA 1
ATOM 3290 C C . ILE B 1 80 ? 14.102 -23.875 5.418 1 98.31 80 ILE B C 1
ATOM 3292 O O . ILE B 1 80 ? 13.82 -24.578 4.434 1 98.31 80 ILE B O 1
ATOM 3296 N N . THR B 1 81 ? 15.156 -24.125 6.199 1 98 81 THR B N 1
ATOM 3297 C CA . THR B 1 81 ? 16.125 -25.172 5.883 1 98 81 THR B CA 1
ATOM 3298 C C . THR B 1 81 ? 15.477 -26.547 5.953 1 98 81 THR B C 1
ATOM 3300 O O . THR B 1 81 ? 15.656 -27.375 5.055 1 98 81 THR B O 1
ATOM 3303 N N . GLU B 1 82 ? 14.672 -26.734 6.957 1 96.69 82 GLU B N 1
ATOM 3304 C CA . GLU B 1 82 ? 13.969 -28 7.086 1 96.69 82 GLU B CA 1
ATOM 3305 C C . GLU B 1 82 ? 12.945 -28.188 5.965 1 96.69 82 GLU B C 1
ATOM 3307 O O . GLU B 1 82 ? 12.797 -29.297 5.43 1 96.69 82 GLU B O 1
ATOM 3312 N N . SER B 1 83 ? 12.266 -27.156 5.629 1 97.88 83 SER B N 1
ATOM 3313 C CA . SER B 1 83 ? 11.211 -27.203 4.621 1 97.88 83 SER B CA 1
ATOM 3314 C C . SER B 1 83 ? 11.773 -27.531 3.244 1 97.88 83 SER B C 1
ATOM 3316 O O . SER B 1 83 ? 11.227 -28.375 2.529 1 97.88 83 SER B O 1
ATOM 3318 N N . ILE B 1 84 ? 12.883 -26.906 2.877 1 98.69 84 ILE B N 1
ATOM 3319 C CA . ILE B 1 84 ? 13.43 -27.141 1.546 1 98.69 84 ILE B CA 1
ATOM 3320 C C . ILE B 1 84 ? 13.969 -28.578 1.457 1 98.69 84 ILE B C 1
ATOM 3322 O O . ILE B 1 84 ? 13.828 -29.234 0.425 1 98.69 84 ILE B O 1
ATOM 3326 N N . ASP B 1 85 ? 14.594 -29.078 2.529 1 98.38 85 ASP B N 1
ATOM 3327 C CA . ASP B 1 85 ? 15.078 -30.453 2.529 1 98.38 85 ASP B CA 1
ATOM 3328 C C . ASP B 1 85 ? 13.93 -31.438 2.318 1 98.38 85 ASP B C 1
ATOM 3330 O O . ASP B 1 85 ? 14.047 -32.375 1.523 1 98.38 85 ASP B O 1
ATOM 3334 N N . ARG B 1 86 ? 12.883 -31.203 2.973 1 97.88 86 ARG B N 1
ATOM 3335 C CA . ARG B 1 86 ? 11.711 -32.062 2.846 1 97.88 86 ARG B CA 1
ATOM 3336 C C . ARG B 1 86 ? 11.078 -31.938 1.462 1 97.88 86 ARG B C 1
ATOM 3338 O O . ARG B 1 86 ? 10.641 -32.938 0.876 1 97.88 86 ARG B O 1
ATOM 3345 N N . SER B 1 87 ? 10.984 -30.703 0.985 1 98.69 87 SER B N 1
ATOM 3346 C CA . SER B 1 87 ? 10.438 -30.469 -0.345 1 98.69 87 SER B CA 1
ATOM 3347 C C . SER B 1 87 ? 11.25 -31.188 -1.414 1 98.69 87 SER B C 1
ATOM 3349 O O . SER B 1 87 ? 10.688 -31.812 -2.314 1 98.69 87 SER B O 1
ATOM 3351 N N . LEU B 1 88 ? 12.602 -31.078 -1.319 1 98.81 88 LEU B N 1
ATOM 3352 C CA . LEU B 1 88 ? 13.469 -31.719 -2.301 1 98.81 88 LEU B CA 1
ATOM 3353 C C . LEU B 1 88 ? 13.289 -33.219 -2.271 1 98.81 88 LEU B C 1
ATOM 3355 O O . LEU B 1 88 ? 13.305 -33.875 -3.318 1 98.81 88 LEU B O 1
ATOM 3359 N N . LYS B 1 89 ? 13.094 -33.781 -1.058 1 98.62 89 LYS B N 1
ATOM 3360 C CA . LYS B 1 89 ? 12.828 -35.188 -0.931 1 98.62 89 LYS B CA 1
ATOM 3361 C C . LYS B 1 89 ? 11.516 -35.562 -1.613 1 98.62 89 LYS B C 1
ATOM 3363 O O . LYS B 1 89 ? 11.461 -36.531 -2.385 1 98.62 89 LYS B O 1
ATOM 3368 N N . ARG B 1 90 ? 10.469 -34.844 -1.391 1 98.31 90 ARG B N 1
ATOM 3369 C CA . ARG B 1 90 ? 9.164 -35.125 -1.976 1 98.31 90 ARG B CA 1
ATOM 3370 C C . ARG B 1 90 ? 9.188 -34.938 -3.49 1 98.31 90 ARG B C 1
ATOM 3372 O O . ARG B 1 90 ? 8.547 -35.688 -4.223 1 98.31 90 ARG B O 1
ATOM 3379 N N . LEU B 1 91 ? 9.977 -33.969 -3.973 1 98.62 91 LEU B N 1
ATOM 3380 C CA . LEU B 1 91 ? 10.039 -33.625 -5.391 1 98.62 91 LEU B CA 1
ATOM 3381 C C . LEU B 1 91 ? 11.008 -34.562 -6.133 1 98.62 91 LEU B C 1
ATOM 3383 O O . LEU B 1 91 ? 11.07 -34.531 -7.363 1 98.62 91 LEU B O 1
ATOM 3387 N N . HIS B 1 92 ? 11.797 -35.375 -5.414 1 98.06 92 HIS B N 1
ATOM 3388 C CA . HIS B 1 92 ? 12.773 -36.312 -5.977 1 98.06 92 HIS B CA 1
ATOM 3389 C C . HIS B 1 92 ? 13.773 -35.594 -6.875 1 98.06 92 HIS B C 1
ATOM 3391 O O . HIS B 1 92 ? 14.031 -36 -8 1 98.06 92 HIS B O 1
ATOM 3397 N N . THR B 1 93 ? 14.305 -34.531 -6.414 1 98.25 93 THR B N 1
ATOM 3398 C CA . THR B 1 93 ? 15.312 -33.719 -7.109 1 98.25 93 THR B CA 1
ATOM 3399 C C . THR B 1 93 ? 16.266 -33.062 -6.113 1 98.25 93 THR B C 1
ATOM 3401 O O . THR B 1 93 ? 15.938 -32.938 -4.934 1 98.25 93 THR B O 1
ATOM 3404 N N . ASP B 1 94 ? 17.453 -32.625 -6.543 1 97.81 94 ASP B N 1
ATOM 3405 C CA . ASP B 1 94 ? 18.469 -32.062 -5.664 1 97.81 94 ASP B CA 1
ATOM 3406 C C . ASP B 1 94 ? 18.359 -30.547 -5.574 1 97.81 94 ASP B C 1
ATOM 3408 O O . ASP B 1 94 ? 18.969 -29.922 -4.711 1 97.81 94 ASP B O 1
ATOM 3412 N N . PHE B 1 95 ? 17.531 -29.969 -6.5 1 98.56 95 PHE B N 1
ATOM 3413 C CA . PHE B 1 95 ? 17.344 -28.531 -6.477 1 98.56 95 PHE B CA 1
ATOM 3414 C C . PHE B 1 95 ? 15.977 -28.141 -7.031 1 98.56 95 PHE B C 1
ATOM 3416 O O . PHE B 1 95 ? 15.336 -28.938 -7.719 1 98.56 95 PHE B O 1
ATOM 3423 N N . VAL B 1 96 ? 15.547 -26.953 -6.691 1 98.81 96 VAL B N 1
ATOM 3424 C CA . VAL B 1 96 ? 14.414 -26.328 -7.375 1 98.81 96 VAL B CA 1
ATOM 3425 C C . VAL B 1 96 ? 14.859 -25.047 -8.062 1 98.81 96 VAL B C 1
ATOM 3427 O O . VAL B 1 96 ? 15.875 -24.453 -7.68 1 98.81 96 VAL B O 1
ATOM 3430 N N . ASP B 1 97 ? 14.148 -24.672 -9.109 1 98.88 97 ASP B N 1
ATOM 3431 C CA . ASP B 1 97 ? 14.508 -23.5 -9.906 1 98.88 97 ASP B CA 1
ATOM 3432 C C . ASP B 1 97 ? 14.078 -22.203 -9.203 1 98.88 97 ASP B C 1
ATOM 3434 O O . ASP B 1 97 ? 14.805 -21.219 -9.219 1 98.88 97 ASP B O 1
ATOM 3438 N N . LEU B 1 98 ? 12.953 -22.25 -8.562 1 98.88 98 LEU B N 1
ATOM 3439 C CA . LEU B 1 98 ? 12.398 -21.078 -7.871 1 98.88 98 LEU B CA 1
ATOM 3440 C C . LEU B 1 98 ? 11.852 -21.484 -6.504 1 98.88 98 LEU B C 1
ATOM 3442 O O . LEU B 1 98 ? 10.961 -22.328 -6.406 1 98.88 98 LEU B O 1
ATOM 3446 N N . TYR B 1 99 ? 12.438 -20.938 -5.488 1 98.94 99 TYR B N 1
ATOM 3447 C CA . TYR B 1 99 ? 11.953 -21.141 -4.125 1 98.94 99 TYR B CA 1
ATOM 3448 C C . TYR B 1 99 ? 11.367 -19.844 -3.566 1 98.94 99 TYR B C 1
ATOM 3450 O O . TYR B 1 99 ? 12.023 -18.797 -3.57 1 98.94 99 TYR B O 1
ATOM 3458 N N . GLN B 1 100 ? 10.109 -19.953 -3.111 1 98.88 100 GLN B N 1
ATOM 3459 C CA . GLN B 1 100 ? 9.375 -18.734 -2.771 1 98.88 100 GLN B CA 1
ATOM 3460 C C . GLN B 1 100 ? 8.93 -18.75 -1.313 1 98.88 100 GLN B C 1
ATOM 3462 O O . GLN B 1 100 ? 8.531 -19.797 -0.795 1 98.88 100 GLN B O 1
ATOM 3467 N N . THR B 1 101 ? 9.008 -17.594 -0.622 1 98.88 101 THR B N 1
ATOM 3468 C CA . THR B 1 101 ? 8.273 -17.469 0.633 1 98.88 101 THR B CA 1
ATOM 3469 C C . THR B 1 101 ? 6.773 -17.375 0.374 1 98.88 101 THR B C 1
ATOM 3471 O O . THR B 1 101 ? 6.328 -16.594 -0.468 1 98.88 101 THR B O 1
ATOM 3474 N N . HIS B 1 102 ? 6 -18.203 1.034 1 98.69 102 HIS B N 1
ATOM 3475 C CA . HIS B 1 102 ? 4.578 -18.328 0.74 1 98.69 102 HIS B CA 1
ATOM 3476 C C . HIS B 1 102 ? 3.809 -17.094 1.169 1 98.69 102 HIS B C 1
ATOM 3478 O O . HIS B 1 102 ? 2.818 -16.719 0.534 1 98.69 102 HIS B O 1
ATOM 3484 N N . VAL B 1 103 ? 4.137 -16.484 2.254 1 98.38 103 VAL B N 1
ATOM 3485 C CA . VAL B 1 103 ? 3.584 -15.242 2.789 1 98.38 103 VAL B CA 1
ATOM 3486 C C . VAL B 1 103 ? 4.613 -14.57 3.693 1 98.38 103 VAL B C 1
ATOM 3488 O O . VAL B 1 103 ? 5.5 -15.227 4.238 1 98.38 103 VAL B O 1
ATOM 3491 N N . PHE B 1 104 ? 4.531 -13.297 3.848 1 97.94 104 PHE B N 1
ATOM 3492 C CA . PHE B 1 104 ? 5.406 -12.547 4.742 1 97.94 104 PHE B CA 1
ATOM 3493 C C . PHE B 1 104 ? 5.336 -13.102 6.16 1 97.94 104 PHE B C 1
ATOM 3495 O O . PHE B 1 104 ? 4.312 -13.656 6.566 1 97.94 104 PHE B O 1
ATOM 3502 N N . ASP B 1 105 ? 6.41 -12.953 6.957 1 96.69 105 ASP B N 1
ATOM 3503 C CA . ASP B 1 105 ? 6.457 -13.453 8.328 1 96.69 105 ASP B CA 1
ATOM 3504 C C . ASP B 1 105 ? 6.887 -12.359 9.297 1 96.69 105 ASP B C 1
ATOM 3506 O O . ASP B 1 105 ? 8.078 -12.07 9.43 1 96.69 105 ASP B O 1
ATOM 3510 N N . ASP B 1 106 ? 5.949 -11.828 10.078 1 94 106 ASP B N 1
ATOM 3511 C CA . ASP B 1 106 ? 6.227 -10.773 11.047 1 94 106 ASP B CA 1
ATOM 3512 C C . ASP B 1 106 ? 7.031 -11.312 12.227 1 94 106 ASP B C 1
ATOM 3514 O O . ASP B 1 106 ? 7.566 -10.547 13.031 1 94 106 ASP B O 1
ATOM 3518 N N . GLY B 1 107 ? 7.129 -12.641 12.312 1 93.5 107 GLY B N 1
ATOM 3519 C CA . GLY B 1 107 ? 7.738 -13.266 13.477 1 93.5 107 GLY B CA 1
ATOM 3520 C C . GLY B 1 107 ? 9.227 -13.492 13.328 1 93.5 107 GLY B C 1
ATOM 3521 O O . GLY B 1 107 ? 9.906 -13.859 14.289 1 93.5 107 GLY B O 1
ATOM 3522 N N . THR B 1 108 ? 9.773 -13.258 12.148 1 94.88 108 THR B N 1
ATOM 3523 C CA . THR B 1 108 ? 11.18 -13.531 11.867 1 94.88 108 THR B CA 1
ATOM 3524 C C . THR B 1 108 ? 11.867 -12.289 11.312 1 94.88 108 THR B C 1
ATOM 3526 O O . THR B 1 108 ? 11.344 -11.633 10.414 1 94.88 108 THR B O 1
ATOM 3529 N N . PRO B 1 109 ? 13.078 -11.898 11.844 1 94.44 109 PRO B N 1
ATOM 3530 C CA . PRO B 1 109 ? 13.82 -10.805 11.211 1 94.44 109 PRO B CA 1
ATOM 3531 C C . PRO B 1 109 ? 14.07 -11.039 9.727 1 94.44 109 PRO B C 1
ATOM 3533 O O . PRO B 1 109 ? 14.508 -12.125 9.336 1 94.44 109 PRO B O 1
ATOM 3536 N N . ILE B 1 110 ? 13.852 -10.086 8.898 1 95.12 110 ILE B N 1
ATOM 3537 C CA . ILE B 1 110 ? 13.906 -10.242 7.453 1 95.12 110 ILE B CA 1
ATOM 3538 C C . ILE B 1 110 ? 15.32 -10.633 7.027 1 95.12 110 ILE B C 1
ATOM 3540 O O . ILE B 1 110 ? 15.5 -11.406 6.082 1 95.12 110 ILE B O 1
ATOM 3544 N N . GLU B 1 111 ? 16.328 -10.117 7.738 1 96.25 111 GLU B N 1
ATOM 3545 C CA . GLU B 1 111 ? 17.719 -10.438 7.41 1 96.25 111 GLU B CA 1
ATOM 3546 C C . GLU B 1 111 ? 17.984 -11.938 7.555 1 96.25 111 GLU B C 1
ATOM 3548 O O . GLU B 1 111 ? 18.703 -12.523 6.746 1 96.25 111 GLU B O 1
ATOM 3553 N N . GLU B 1 112 ? 17.406 -12.5 8.617 1 97.19 112 GLU B N 1
ATOM 3554 C CA . GLU B 1 112 ? 17.547 -13.945 8.797 1 97.19 112 GLU B CA 1
ATOM 3555 C C . GLU B 1 112 ? 16.969 -14.711 7.625 1 97.19 112 GLU B C 1
ATOM 3557 O O . GLU B 1 112 ? 17.594 -15.625 7.09 1 97.19 112 GLU B O 1
ATOM 3562 N N . THR B 1 113 ? 15.805 -14.32 7.234 1 98.25 113 THR B N 1
ATOM 3563 C CA . THR B 1 113 ? 15.117 -14.961 6.117 1 98.25 113 THR B CA 1
ATOM 3564 C C . THR B 1 113 ? 15.93 -14.812 4.832 1 98.25 113 THR B C 1
ATOM 3566 O O . THR B 1 113 ? 16.203 -15.805 4.152 1 98.25 113 THR B O 1
ATOM 3569 N N . LEU B 1 114 ? 16.359 -13.602 4.574 1 98.75 114 LEU B N 1
ATOM 3570 C CA . LEU B 1 114 ? 17.016 -13.297 3.311 1 98.75 114 LEU B CA 1
ATOM 3571 C C . LEU B 1 114 ? 18.391 -13.969 3.244 1 98.75 114 LEU B C 1
ATOM 3573 O O . LEU B 1 114 ? 18.766 -14.508 2.203 1 98.75 114 LEU B O 1
ATOM 3577 N N . ARG B 1 115 ? 19.125 -13.938 4.316 1 98.81 115 ARG B N 1
ATOM 3578 C CA . ARG B 1 115 ? 20.438 -14.594 4.344 1 98.81 115 ARG B CA 1
ATOM 3579 C C . ARG B 1 115 ? 20.297 -16.109 4.184 1 98.81 115 ARG B C 1
ATOM 3581 O O . ARG B 1 115 ? 21.141 -16.75 3.545 1 98.81 115 ARG B O 1
ATOM 3588 N N . THR B 1 116 ? 19.234 -16.656 4.812 1 98.88 116 THR B N 1
ATOM 3589 C CA . THR B 1 116 ? 18.984 -18.078 4.68 1 98.88 116 THR B CA 1
ATOM 3590 C C . THR B 1 116 ? 18.719 -18.453 3.225 1 98.88 116 THR B C 1
ATOM 3592 O O . THR B 1 116 ? 19.312 -19.406 2.703 1 98.88 116 THR B O 1
ATOM 3595 N N . LEU B 1 117 ? 17.891 -17.703 2.551 1 98.94 117 LEU B N 1
ATOM 3596 C CA . LEU B 1 117 ? 17.578 -17.969 1.149 1 98.94 117 LEU B CA 1
ATOM 3597 C C . LEU B 1 117 ? 18.812 -17.797 0.278 1 98.94 117 LEU B C 1
ATOM 3599 O O . LEU B 1 117 ? 19.047 -18.578 -0.644 1 98.94 117 LEU B O 1
ATOM 3603 N N . ASP B 1 118 ? 19.594 -16.781 0.586 1 98.88 118 ASP B N 1
ATOM 3604 C CA . ASP B 1 118 ? 20.844 -16.562 -0.128 1 98.88 118 ASP B CA 1
ATOM 3605 C C . ASP B 1 118 ? 21.781 -17.766 0.02 1 98.88 118 ASP B C 1
ATOM 3607 O O . ASP B 1 118 ? 22.406 -18.188 -0.954 1 98.88 118 ASP B O 1
ATOM 3611 N N . ASP B 1 119 ? 21.906 -18.25 1.243 1 98.88 119 ASP B N 1
ATOM 3612 C CA . ASP B 1 119 ? 22.75 -19.406 1.516 1 98.88 119 ASP B CA 1
ATOM 3613 C C . ASP B 1 119 ? 22.281 -20.625 0.723 1 98.88 119 ASP B C 1
ATOM 3615 O O . ASP B 1 119 ? 23.109 -21.422 0.26 1 98.88 119 ASP B O 1
ATOM 3619 N N . LEU B 1 120 ? 21 -20.797 0.606 1 98.94 120 LEU B N 1
ATOM 3620 C CA . LEU B 1 120 ? 20.453 -21.922 -0.133 1 98.94 120 LEU B CA 1
ATOM 3621 C C . LEU B 1 120 ? 20.781 -21.812 -1.617 1 98.94 120 LEU B C 1
ATOM 3623 O O . LEU B 1 120 ? 21.016 -22.828 -2.283 1 98.94 120 LEU B O 1
ATOM 3627 N N . VAL B 1 121 ? 20.766 -20.562 -2.191 1 98.88 121 VAL B N 1
ATOM 3628 C CA . VAL B 1 121 ? 21.203 -20.359 -3.566 1 98.88 121 VAL B CA 1
ATOM 3629 C C . VAL B 1 121 ? 22.672 -20.766 -3.707 1 98.88 121 VAL B C 1
ATOM 3631 O O . VAL B 1 121 ? 23.016 -21.516 -4.613 1 98.88 121 VAL B O 1
ATOM 3634 N N . ARG B 1 122 ? 23.516 -20.375 -2.805 1 98.5 122 ARG B N 1
ATOM 3635 C CA . ARG B 1 122 ? 24.938 -20.641 -2.844 1 98.5 122 ARG B CA 1
ATOM 3636 C C . ARG B 1 122 ? 25.234 -22.125 -2.693 1 98.5 122 ARG B C 1
ATOM 3638 O O . ARG B 1 122 ? 26.188 -22.641 -3.279 1 98.5 122 ARG B O 1
ATOM 3645 N N . ALA B 1 123 ? 24.391 -22.766 -1.939 1 98.5 123 ALA B N 1
ATOM 3646 C CA . ALA B 1 123 ? 24.562 -24.188 -1.706 1 98.5 123 ALA B CA 1
ATOM 3647 C C . ALA B 1 123 ? 24.047 -25 -2.898 1 98.5 123 ALA B C 1
ATOM 3649 O O . ALA B 1 123 ? 24.266 -26.219 -2.963 1 98.5 123 ALA B O 1
ATOM 3650 N N . GLY B 1 124 ? 23.281 -24.359 -3.818 1 98.5 124 GLY B N 1
ATOM 3651 C CA . GLY B 1 124 ? 22.828 -25.016 -5.035 1 98.5 124 GLY B CA 1
ATOM 3652 C C . GLY B 1 124 ? 21.5 -25.719 -4.875 1 98.5 124 GLY B C 1
ATOM 3653 O O . GLY B 1 124 ? 21.031 -26.391 -5.797 1 98.5 124 GLY B O 1
ATOM 3654 N N . LYS B 1 125 ? 20.828 -25.578 -3.709 1 98.69 125 LYS B N 1
ATOM 3655 C CA . LYS B 1 125 ? 19.531 -26.234 -3.463 1 98.69 125 LYS B CA 1
ATOM 3656 C C . LYS B 1 125 ? 18.406 -25.5 -4.18 1 98.69 125 LYS B C 1
ATOM 3658 O O . LYS B 1 125 ? 17.391 -26.094 -4.508 1 98.69 125 LYS B O 1
ATOM 3663 N N . ILE B 1 126 ? 18.578 -24.203 -4.336 1 98.81 126 ILE B N 1
ATOM 3664 C CA . ILE B 1 126 ? 17.625 -23.406 -5.102 1 98.81 126 ILE B CA 1
ATOM 3665 C C . ILE B 1 126 ? 18.391 -22.516 -6.094 1 98.81 126 ILE B C 1
ATOM 3667 O O . ILE B 1 126 ? 19.547 -22.172 -5.867 1 98.81 126 ILE B O 1
ATOM 3671 N N . ARG B 1 127 ? 17.766 -22.188 -7.27 1 98.75 127 ARG B N 1
ATOM 3672 C CA . ARG B 1 127 ? 18.422 -21.359 -8.273 1 98.75 127 ARG B CA 1
ATOM 3673 C C . ARG B 1 127 ? 18.062 -19.891 -8.117 1 98.75 127 ARG B C 1
ATOM 3675 O O . ARG B 1 127 ? 18.922 -19.016 -8.203 1 98.75 127 ARG B O 1
ATOM 3682 N N . TYR B 1 128 ? 16.734 -19.609 -7.883 1 98.75 128 TYR B N 1
ATOM 3683 C CA . TYR B 1 128 ? 16.25 -18.25 -7.758 1 98.75 128 TYR B CA 1
ATOM 3684 C C . TYR B 1 128 ? 15.32 -18.094 -6.551 1 98.75 128 TYR B C 1
ATOM 3686 O O . TYR B 1 128 ? 14.773 -19.094 -6.066 1 98.75 128 TYR B O 1
ATOM 3694 N N . ILE B 1 129 ? 15.219 -16.875 -6.07 1 98.88 129 ILE B N 1
ATOM 3695 C CA . ILE B 1 129 ? 14.391 -16.547 -4.91 1 98.88 129 ILE B CA 1
ATOM 3696 C C . ILE B 1 129 ? 13.156 -15.766 -5.363 1 98.88 129 ILE B C 1
ATOM 3698 O O . ILE B 1 129 ? 13.258 -14.836 -6.172 1 98.88 129 ILE B O 1
ATOM 3702 N N . GLY B 1 130 ? 11.969 -16.141 -4.945 1 98.81 130 GLY B N 1
ATOM 3703 C CA . GLY B 1 130 ? 10.734 -15.391 -5.105 1 98.81 130 GLY B CA 1
ATOM 3704 C C . GLY B 1 130 ? 10.008 -15.164 -3.793 1 98.81 130 GLY B C 1
ATOM 3705 O O . GLY B 1 130 ? 10.352 -15.758 -2.771 1 98.81 130 GLY B O 1
ATOM 3706 N N . VAL B 1 131 ? 9.086 -14.266 -3.781 1 98.88 131 VAL B N 1
ATOM 3707 C CA . VAL B 1 131 ? 8.234 -14.023 -2.621 1 98.88 131 VAL B CA 1
ATOM 3708 C C . VAL B 1 131 ? 6.766 -14.016 -3.049 1 98.88 131 VAL B C 1
ATOM 3710 O O . VAL B 1 131 ? 6.457 -13.82 -4.227 1 98.88 131 VAL B O 1
ATOM 3713 N N . SER B 1 132 ? 5.875 -14.297 -2.131 1 98.69 132 SER B N 1
ATOM 3714 C CA . SER B 1 132 ? 4.438 -14.305 -2.393 1 98.69 132 SER B CA 1
ATOM 3715 C C . SER B 1 132 ? 3.666 -13.641 -1.256 1 98.69 132 SER B C 1
ATOM 3717 O O . SER B 1 132 ? 4.102 -13.664 -0.104 1 98.69 132 SER B O 1
ATOM 3719 N N . ASN B 1 133 ? 2.586 -13.07 -1.584 1 98.5 133 ASN B N 1
ATOM 3720 C CA . ASN B 1 133 ? 1.642 -12.555 -0.6 1 98.5 133 ASN B CA 1
ATOM 3721 C C . ASN B 1 133 ? 2.318 -11.602 0.381 1 98.5 133 ASN B C 1
ATOM 3723 O O . ASN B 1 133 ? 2.332 -11.852 1.588 1 98.5 133 ASN B O 1
ATOM 3727 N N . VAL B 1 134 ? 2.797 -10.484 -0.154 1 98.62 134 VAL B N 1
ATOM 3728 C CA . VAL B 1 134 ? 3.408 -9.406 0.613 1 98.62 134 VAL B CA 1
ATOM 3729 C C . VAL B 1 134 ? 2.715 -8.086 0.29 1 98.62 134 VAL B C 1
ATOM 3731 O O . VAL B 1 134 ? 2.137 -7.926 -0.789 1 98.62 134 VAL B O 1
ATOM 3734 N N . THR B 1 135 ? 2.736 -7.129 1.22 1 98.25 135 THR B N 1
ATOM 3735 C CA . THR B 1 135 ? 2.311 -5.762 0.924 1 98.25 135 THR B CA 1
ATOM 3736 C C . THR B 1 135 ? 3.418 -4.996 0.207 1 98.25 135 THR B C 1
ATOM 3738 O O . THR B 1 135 ? 4.539 -5.492 0.073 1 98.25 135 THR B O 1
ATOM 3741 N N . GLY B 1 136 ? 3.102 -3.848 -0.309 1 98.31 136 GLY B N 1
ATOM 3742 C CA . GLY B 1 136 ? 4.066 -3.057 -1.054 1 98.31 136 GLY B CA 1
ATOM 3743 C C . GLY B 1 136 ? 5.293 -2.688 -0.238 1 98.31 136 GLY B C 1
ATOM 3744 O O . GLY B 1 136 ? 6.426 -2.873 -0.69 1 98.31 136 GLY B O 1
ATOM 3745 N N . TRP B 1 137 ? 5.082 -2.178 0.992 1 98.06 137 TRP B N 1
ATOM 3746 C CA . TRP B 1 137 ? 6.219 -1.762 1.807 1 98.06 137 TRP B CA 1
ATOM 3747 C C . TRP B 1 137 ? 7.055 -2.965 2.229 1 98.06 137 TRP B C 1
ATOM 3749 O O . TRP B 1 137 ? 8.281 -2.875 2.324 1 98.06 137 TRP B O 1
ATOM 3759 N N . GLN B 1 138 ? 6.418 -4.102 2.453 1 98.19 138 GLN B N 1
ATOM 3760 C CA . GLN B 1 138 ? 7.148 -5.32 2.791 1 98.19 138 GLN B CA 1
ATOM 3761 C C . GLN B 1 138 ? 8.055 -5.754 1.644 1 98.19 138 GLN B C 1
ATOM 3763 O O . GLN B 1 138 ? 9.227 -6.078 1.856 1 98.19 138 GLN B O 1
ATOM 3768 N N . LEU B 1 139 ? 7.445 -5.766 0.456 1 98.75 139 LEU B N 1
ATOM 3769 C CA . LEU B 1 139 ? 8.234 -6.133 -0.714 1 98.75 139 LEU B CA 1
ATOM 3770 C C . LEU B 1 139 ? 9.414 -5.184 -0.892 1 98.75 139 LEU B C 1
ATOM 3772 O O . LEU B 1 139 ? 10.539 -5.625 -1.151 1 98.75 139 LEU B O 1
ATOM 3776 N N . CYS B 1 140 ? 9.133 -3.889 -0.762 1 98.31 140 CYS B N 1
ATOM 3777 C CA . CYS B 1 140 ? 10.195 -2.895 -0.883 1 98.31 140 CYS B CA 1
ATOM 3778 C C . CYS B 1 140 ? 11.289 -3.141 0.145 1 98.31 140 CYS B C 1
ATOM 3780 O O . CYS B 1 140 ? 12.477 -3.1 -0.185 1 98.31 140 CYS B O 1
ATOM 3782 N N . LYS B 1 141 ? 10.922 -3.412 1.363 1 98 141 LYS B N 1
ATOM 3783 C CA . LYS B 1 141 ? 11.883 -3.678 2.432 1 98 141 LYS B CA 1
ATOM 3784 C C . LYS B 1 141 ? 12.742 -4.895 2.105 1 98 141 LYS B C 1
ATOM 3786 O O . LYS B 1 141 ? 13.961 -4.863 2.291 1 98 141 LYS B O 1
ATOM 3791 N N . LEU B 1 142 ? 12.094 -5.949 1.638 1 98.62 142 LEU B N 1
ATOM 3792 C CA . LEU B 1 142 ? 12.805 -7.164 1.266 1 98.62 142 LEU B CA 1
ATOM 3793 C C . LEU B 1 142 ? 13.82 -6.883 0.161 1 98.62 142 LEU B C 1
ATOM 3795 O O . LEU B 1 142 ? 14.984 -7.273 0.265 1 98.62 142 LEU B O 1
ATOM 3799 N N . VAL B 1 143 ? 13.414 -6.188 -0.86 1 98.38 143 VAL B N 1
ATOM 3800 C CA . VAL B 1 143 ? 14.242 -5.914 -2.027 1 98.38 143 VAL B CA 1
ATOM 3801 C C . VAL B 1 143 ? 15.398 -4.996 -1.634 1 98.38 143 VAL B C 1
ATOM 3803 O O . VAL B 1 143 ? 16.562 -5.27 -1.966 1 98.38 143 VAL B O 1
ATOM 3806 N N . GLU B 1 144 ? 15.109 -3.949 -0.881 1 97.75 144 GLU B N 1
ATOM 3807 C CA . GLU B 1 144 ? 16.141 -2.994 -0.481 1 97.75 144 GLU B CA 1
ATOM 3808 C C . GLU B 1 144 ? 17.156 -3.641 0.453 1 97.75 144 GLU B C 1
ATOM 3810 O O . GLU B 1 144 ? 18.359 -3.402 0.328 1 97.75 144 GLU B O 1
ATOM 3815 N N . THR B 1 145 ? 16.688 -4.438 1.392 1 97.75 145 THR B N 1
ATOM 3816 C CA . THR B 1 145 ? 17.594 -5.129 2.307 1 97.75 145 THR B CA 1
ATOM 3817 C C . THR B 1 145 ? 18.5 -6.09 1.546 1 97.75 145 THR B C 1
ATOM 3819 O O . THR B 1 145 ? 19.703 -6.172 1.826 1 97.75 145 THR B O 1
ATOM 3822 N N . THR B 1 146 ? 17.938 -6.805 0.6 1 98.38 146 THR B N 1
ATOM 3823 C CA . THR B 1 146 ? 18.703 -7.711 -0.243 1 98.38 146 THR B CA 1
ATOM 3824 C C . THR B 1 146 ? 19.828 -6.961 -0.956 1 98.38 146 THR B C 1
ATOM 3826 O O . THR B 1 146 ? 20.984 -7.406 -0.956 1 98.38 146 THR B O 1
ATOM 3829 N N . LYS B 1 147 ? 19.516 -5.816 -1.521 1 96.69 147 LYS B N 1
ATOM 3830 C CA . LYS B 1 147 ? 20.5 -4.992 -2.217 1 96.69 147 LYS B CA 1
ATOM 3831 C C . LYS B 1 147 ? 21.578 -4.504 -1.263 1 96.69 147 LYS B C 1
ATOM 3833 O O . LYS B 1 147 ? 22.781 -4.602 -1.565 1 96.69 147 LYS B O 1
ATOM 3838 N N . HIS B 1 148 ? 21.156 -4.023 -0.164 1 96.12 148 HIS B N 1
ATOM 3839 C CA . HIS B 1 148 ? 22.078 -3.457 0.817 1 96.12 148 HIS B CA 1
ATOM 3840 C C . HIS B 1 148 ? 23.062 -4.504 1.32 1 96.12 148 HIS B C 1
ATOM 3842 O O . HIS B 1 148 ? 24.234 -4.207 1.522 1 96.12 148 HIS B O 1
ATOM 3848 N N . LEU B 1 149 ? 22.594 -5.703 1.467 1 97.31 149 LEU B N 1
ATOM 3849 C CA . LEU B 1 149 ? 23.406 -6.777 2.02 1 97.31 149 LEU B CA 1
ATOM 3850 C C . LEU B 1 149 ? 24.219 -7.461 0.924 1 97.31 149 LEU B C 1
ATOM 3852 O O . LEU B 1 149 ? 25.094 -8.281 1.212 1 97.31 149 LEU B O 1
ATOM 3856 N N . GLY B 1 150 ? 23.953 -7.137 -0.319 1 97.88 150 GLY B N 1
ATOM 3857 C CA . GLY B 1 150 ? 24.656 -7.742 -1.436 1 97.88 150 GLY B CA 1
ATOM 3858 C C . GLY B 1 150 ? 24.297 -9.195 -1.657 1 97.88 150 GLY B C 1
ATOM 3859 O O . GLY B 1 150 ? 25.172 -10.016 -1.962 1 97.88 150 GLY B O 1
ATOM 3860 N N . LEU B 1 151 ? 23.031 -9.578 -1.438 1 98.62 151 LEU B N 1
ATOM 3861 C CA . LEU B 1 151 ? 22.562 -10.953 -1.566 1 98.62 151 LEU B CA 1
ATOM 3862 C C . LEU B 1 151 ? 22.016 -11.211 -2.963 1 98.62 151 LEU B C 1
ATOM 3864 O O . LEU B 1 151 ? 21.875 -10.281 -3.764 1 98.62 151 LEU B O 1
ATOM 3868 N N . ASN B 1 152 ? 21.781 -12.508 -3.246 1 98.5 152 ASN B N 1
ATOM 3869 C CA . ASN B 1 152 ? 21.094 -12.844 -4.488 1 98.5 152 ASN B CA 1
ATOM 3870 C C . ASN B 1 152 ? 19.719 -12.188 -4.562 1 98.5 152 ASN B C 1
ATOM 3872 O O . ASN B 1 152 ? 18.984 -12.164 -3.572 1 98.5 152 ASN B O 1
ATOM 3876 N N . SER B 1 153 ? 19.359 -11.656 -5.688 1 98 153 SER B N 1
ATOM 3877 C CA . SER B 1 153 ? 18.172 -10.836 -5.871 1 98 153 SER B CA 1
ATOM 3878 C C . SER B 1 153 ? 16.891 -11.672 -5.777 1 98 153 SER B C 1
ATOM 3880 O O . SER B 1 153 ? 16.891 -12.852 -6.141 1 98 153 SER B O 1
ATOM 3882 N N . ILE B 1 154 ? 15.883 -11.078 -5.254 1 98.56 154 ILE B N 1
ATOM 3883 C CA . ILE B 1 154 ? 14.523 -11.578 -5.402 1 98.56 154 ILE B CA 1
ATOM 3884 C C . ILE B 1 154 ? 14.023 -11.312 -6.824 1 98.56 154 ILE B C 1
ATOM 3886 O O . ILE B 1 154 ? 14.023 -10.164 -7.281 1 98.56 154 ILE B O 1
ATOM 3890 N N . ILE B 1 155 ? 13.516 -12.328 -7.547 1 97.69 155 ILE B N 1
ATOM 3891 C CA . ILE B 1 155 ? 13.336 -12.102 -8.977 1 97.69 155 ILE B CA 1
ATOM 3892 C C . ILE B 1 155 ? 11.844 -12.07 -9.305 1 97.69 155 ILE B C 1
ATOM 3894 O O . ILE B 1 155 ? 11.461 -11.648 -10.398 1 97.69 155 ILE B O 1
ATOM 3898 N N . SER B 1 156 ? 10.945 -12.492 -8.32 1 98.38 156 SER B N 1
ATOM 3899 C CA . SER B 1 156 ? 9.539 -12.578 -8.688 1 98.38 156 SER B CA 1
ATOM 3900 C C . SER B 1 156 ? 8.633 -12.367 -7.477 1 98.38 156 SER B C 1
ATOM 3902 O O . SER B 1 156 ? 9.062 -12.562 -6.336 1 98.38 156 SER B O 1
ATOM 3904 N N . LEU B 1 157 ? 7.461 -11.906 -7.754 1 98.75 157 LEU B N 1
ATOM 3905 C CA . LEU B 1 157 ? 6.348 -11.797 -6.812 1 98.75 157 LEU B CA 1
ATOM 3906 C C . LEU B 1 157 ? 5.16 -12.625 -7.285 1 98.75 157 LEU B C 1
ATOM 3908 O O . LEU B 1 157 ? 4.617 -12.383 -8.367 1 98.75 157 LEU B O 1
ATOM 3912 N N . GLN B 1 158 ? 4.82 -13.672 -6.52 1 98.75 158 GLN B N 1
ATOM 3913 C CA . GLN B 1 158 ? 3.602 -14.422 -6.797 1 98.75 158 GLN B CA 1
ATOM 3914 C C . GLN B 1 158 ? 2.43 -13.883 -5.98 1 98.75 158 GLN B C 1
ATOM 3916 O O . GLN B 1 158 ? 2.438 -13.953 -4.75 1 98.75 158 GLN B O 1
ATOM 3921 N N . GLN B 1 159 ? 1.454 -13.305 -6.652 1 98 159 GLN B N 1
ATOM 3922 C CA . GLN B 1 159 ? 0.349 -12.586 -6.031 1 98 159 GLN B CA 1
ATOM 3923 C C . GLN B 1 159 ? -0.968 -12.875 -6.742 1 98 159 GLN B C 1
ATOM 3925 O O . GLN B 1 159 ? -0.982 -13.148 -7.945 1 98 159 GLN B O 1
ATOM 3930 N N . GLN B 1 160 ? -2.082 -12.836 -5.914 1 98.31 160 GLN B N 1
ATOM 3931 C CA . GLN B 1 160 ? -3.377 -12.898 -6.582 1 98.31 160 GLN B CA 1
ATOM 3932 C C . GLN B 1 160 ? -3.574 -11.703 -7.512 1 98.31 160 GLN B C 1
ATOM 3934 O O . GLN B 1 160 ? -3.348 -10.562 -7.113 1 98.31 160 GLN B O 1
ATOM 3939 N N . TYR B 1 161 ? -3.908 -11.93 -8.719 1 98.44 161 TYR B N 1
ATOM 3940 C CA . TYR B 1 161 ? -4.152 -10.867 -9.688 1 98.44 161 TYR B CA 1
ATOM 3941 C C . TYR B 1 161 ? -5.098 -11.344 -10.789 1 98.44 161 TYR B C 1
ATOM 3943 O O . TYR B 1 161 ? -4.859 -12.383 -11.414 1 98.44 161 TYR B O 1
ATOM 3951 N N . ASN B 1 162 ? -6.164 -10.742 -10.914 1 98.56 162 ASN B N 1
ATOM 3952 C CA . ASN B 1 162 ? -7.176 -10.969 -11.938 1 98.56 162 ASN B CA 1
ATOM 3953 C C . ASN B 1 162 ? -8.102 -9.758 -12.086 1 98.56 162 ASN B C 1
ATOM 3955 O O . ASN B 1 162 ? -7.93 -8.75 -11.398 1 98.56 162 ASN B O 1
ATOM 3959 N N . LEU B 1 163 ? -9.086 -9.867 -12.945 1 98.75 163 LEU B N 1
ATOM 3960 C CA . LEU B 1 163 ? -9.891 -8.719 -13.352 1 98.75 163 LEU B CA 1
ATOM 3961 C C . LEU B 1 163 ? -10.789 -8.25 -12.219 1 98.75 163 LEU B C 1
ATOM 3963 O O . LEU B 1 163 ? -11.336 -7.148 -12.266 1 98.75 163 LEU B O 1
ATOM 3967 N N . VAL B 1 164 ? -10.969 -9.086 -11.141 1 98.19 164 VAL B N 1
ATOM 3968 C CA . VAL B 1 164 ? -11.828 -8.656 -10.039 1 98.19 164 VAL B CA 1
ATOM 3969 C C . VAL B 1 164 ? -11.008 -8.562 -8.75 1 98.19 164 VAL B C 1
ATOM 3971 O O . VAL B 1 164 ? -11.57 -8.445 -7.66 1 98.19 164 VAL B O 1
ATOM 3974 N N . SER B 1 165 ? -9.695 -8.688 -8.789 1 97.94 165 SER B N 1
ATOM 3975 C CA . SER B 1 165 ? -8.742 -8.508 -7.695 1 97.94 165 SER B CA 1
ATOM 3976 C C . SER B 1 165 ? -7.473 -7.812 -8.172 1 97.94 165 SER B C 1
ATOM 3978 O O . SER B 1 165 ? -6.492 -8.469 -8.523 1 97.94 165 SER B O 1
ATOM 3980 N N . ARG B 1 166 ? -7.441 -6.492 -8.102 1 97.88 166 ARG B N 1
ATOM 3981 C CA . ARG B 1 166 ? -6.387 -5.723 -8.75 1 97.88 166 ARG B CA 1
ATOM 3982 C C . ARG B 1 166 ? -5.703 -4.785 -7.762 1 97.88 166 ARG B C 1
ATOM 3984 O O . ARG B 1 166 ? -4.883 -3.953 -8.156 1 97.88 166 ARG B O 1
ATOM 3991 N N . ASP B 1 167 ? -5.992 -4.879 -6.398 1 96.69 167 ASP B N 1
ATOM 3992 C CA . ASP B 1 167 ? -5.5 -3.932 -5.402 1 96.69 167 ASP B CA 1
ATOM 3993 C C . ASP B 1 167 ? -3.977 -3.963 -5.32 1 96.69 167 ASP B C 1
ATOM 3995 O O . ASP B 1 167 ? -3.352 -2.977 -4.926 1 96.69 167 ASP B O 1
ATOM 3999 N N . SER B 1 168 ? -3.342 -5.059 -5.758 1 97.75 168 SER B N 1
ATOM 4000 C CA . SER B 1 168 ? -1.888 -5.172 -5.75 1 97.75 168 SER B CA 1
ATOM 4001 C C . SER B 1 168 ? -1.251 -4.168 -6.707 1 97.75 168 SER B C 1
ATOM 4003 O O . SER B 1 168 ? -0.046 -3.914 -6.637 1 97.75 168 SER B O 1
ATOM 4005 N N . GLU B 1 169 ? -2.023 -3.605 -7.637 1 97.12 169 GLU B N 1
ATOM 4006 C CA . GLU B 1 169 ? -1.518 -2.588 -8.555 1 97.12 169 GLU B CA 1
ATOM 4007 C C . GLU B 1 169 ? -1.17 -1.301 -7.812 1 97.12 169 GLU B C 1
ATOM 4009 O O . GLU B 1 169 ? -0.406 -0.475 -8.312 1 97.12 169 GLU B O 1
ATOM 4014 N N . LEU B 1 170 ? -1.713 -1.121 -6.602 1 95.94 170 LEU B N 1
ATOM 4015 C CA . LEU B 1 170 ? -1.528 0.123 -5.863 1 95.94 170 LEU B CA 1
ATOM 4016 C C . LEU B 1 170 ? -0.092 0.254 -5.367 1 95.94 170 LEU B C 1
ATOM 4018 O O . LEU B 1 170 ? 0.48 1.347 -5.391 1 95.94 170 LEU B O 1
ATOM 4022 N N . GLU B 1 171 ? 0.493 -0.913 -4.949 1 96.62 171 GLU B N 1
ATOM 4023 C CA . GLU B 1 171 ? 1.807 -0.714 -4.344 1 96.62 171 GLU B CA 1
ATOM 4024 C C . GLU B 1 171 ? 2.77 -1.831 -4.734 1 96.62 171 GLU B C 1
ATOM 4026 O O . GLU B 1 171 ? 3.82 -1.572 -5.328 1 96.62 171 GLU B O 1
ATOM 4031 N N . PRO B 1 172 ? 2.447 -3.125 -4.461 1 97.81 172 PRO B N 1
ATOM 4032 C CA . PRO B 1 172 ? 3.475 -4.137 -4.715 1 97.81 172 PRO B CA 1
ATOM 4033 C C . PRO B 1 172 ? 3.918 -4.176 -6.176 1 97.81 172 PRO B C 1
ATOM 4035 O O . PRO B 1 172 ? 5.098 -4.398 -6.461 1 97.81 172 PRO B O 1
ATOM 4038 N N . PHE B 1 173 ? 2.998 -3.986 -7.086 1 97.06 173 PHE B N 1
ATOM 4039 C CA . PHE B 1 173 ? 3.359 -4.039 -8.5 1 97.06 173 PHE B CA 1
ATOM 4040 C C . PHE B 1 173 ? 4.199 -2.83 -8.891 1 97.06 173 PHE B C 1
ATOM 4042 O O . PHE B 1 173 ? 4.992 -2.896 -9.828 1 97.06 173 PHE B O 1
ATOM 4049 N N . GLN B 1 174 ? 4 -1.694 -8.148 1 95.31 174 GLN B N 1
ATOM 4050 C CA . GLN B 1 174 ? 4.875 -0.551 -8.375 1 95.31 174 GLN B CA 1
ATOM 4051 C C . GLN B 1 174 ? 6.316 -0.879 -7.996 1 95.31 174 GLN B C 1
ATOM 4053 O O . GLN B 1 174 ? 7.258 -0.447 -8.672 1 95.31 174 GLN B O 1
ATOM 4058 N N . VAL B 1 175 ? 6.492 -1.641 -6.953 1 96.75 175 VAL B N 1
ATOM 4059 C CA . VAL B 1 175 ? 7.82 -2.094 -6.559 1 96.75 175 VAL B CA 1
ATOM 4060 C C . VAL B 1 175 ? 8.391 -3.012 -7.637 1 96.75 175 VAL B C 1
ATOM 4062 O O . VAL B 1 175 ? 9.562 -2.887 -8.008 1 96.75 175 VAL B O 1
ATOM 4065 N N . CYS B 1 176 ? 7.535 -3.949 -8.109 1 96.81 176 CYS B N 1
ATOM 4066 C CA . CYS B 1 176 ? 7.984 -4.867 -9.156 1 96.81 176 CYS B CA 1
ATOM 4067 C C . CYS B 1 176 ? 8.469 -4.102 -10.383 1 96.81 176 CYS B C 1
ATOM 4069 O O . CYS B 1 176 ? 9.531 -4.41 -10.93 1 96.81 176 CYS B O 1
ATOM 4071 N N . LYS B 1 177 ? 7.711 -3.111 -10.773 1 93 177 LYS B N 1
ATOM 4072 C CA . LYS B 1 177 ? 8.086 -2.305 -11.93 1 93 177 LYS B CA 1
ATOM 4073 C C . LYS B 1 177 ? 9.383 -1.541 -11.672 1 93 177 LYS B C 1
ATOM 4075 O O . LYS B 1 177 ? 10.273 -1.523 -12.516 1 93 177 LYS B O 1
ATOM 4080 N N . ALA B 1 178 ? 9.469 -0.965 -10.523 1 91.75 178 ALA B N 1
ATOM 4081 C CA . ALA B 1 178 ? 10.602 -0.107 -10.195 1 91.75 178 ALA B CA 1
ATOM 4082 C C . ALA B 1 178 ? 11.883 -0.926 -10.039 1 91.75 178 ALA B C 1
ATOM 4084 O O . ALA B 1 178 ? 12.977 -0.448 -10.359 1 91.75 178 ALA B O 1
ATOM 4085 N N . GLU B 1 179 ? 11.75 -2.195 -9.57 1 93.56 179 GLU B N 1
ATOM 4086 C CA . GLU B 1 179 ? 12.922 -2.945 -9.148 1 93.56 179 GLU B CA 1
ATOM 4087 C C . GLU B 1 179 ? 13.188 -4.125 -10.078 1 93.56 179 GLU B C 1
ATOM 4089 O O . GLU B 1 179 ? 14.148 -4.879 -9.883 1 93.56 179 GLU B O 1
ATOM 4094 N N . GLY B 1 180 ? 12.32 -4.359 -11.031 1 93.06 180 GLY B N 1
ATOM 4095 C CA . GLY B 1 180 ? 12.547 -5.355 -12.07 1 93.06 180 GLY B CA 1
ATOM 4096 C C . GLY B 1 180 ? 12.172 -6.758 -11.641 1 93.06 180 GLY B C 1
ATOM 4097 O O . GLY B 1 180 ? 12.883 -7.719 -11.945 1 93.06 180 GLY B O 1
ATOM 4098 N N . LEU B 1 181 ? 11.164 -6.934 -10.805 1 96.38 181 LEU B N 1
ATOM 4099 C CA . LEU B 1 181 ? 10.648 -8.25 -10.445 1 96.38 181 LEU B CA 1
ATOM 4100 C C . LEU B 1 181 ? 9.531 -8.672 -11.398 1 96.38 181 LEU B C 1
ATOM 4102 O O . LEU B 1 181 ? 8.703 -7.844 -11.789 1 96.38 181 LEU B O 1
ATOM 4106 N N . GLY B 1 182 ? 9.453 -9.914 -11.766 1 96.75 182 GLY B N 1
ATOM 4107 C CA . GLY B 1 182 ? 8.32 -10.438 -12.508 1 96.75 182 GLY B CA 1
ATOM 4108 C C . GLY B 1 182 ? 7.156 -10.844 -11.617 1 96.75 182 GLY B C 1
ATOM 4109 O O . GLY B 1 182 ? 7.363 -11.391 -10.531 1 96.75 182 GLY B O 1
ATOM 4110 N N . VAL B 1 183 ? 5.98 -10.594 -12.062 1 98.12 183 VAL B N 1
ATOM 4111 C CA . VAL B 1 183 ? 4.793 -10.992 -11.312 1 98.12 183 VAL B CA 1
ATOM 4112 C C . VAL B 1 183 ? 4.262 -12.32 -11.844 1 98.12 183 VAL B C 1
ATOM 4114 O O . VAL B 1 183 ? 4.211 -12.531 -13.062 1 98.12 183 VAL B O 1
ATOM 4117 N N . LEU B 1 184 ? 3.934 -13.234 -10.938 1 98.44 184 LEU B N 1
ATOM 4118 C CA . LEU B 1 184 ? 3.295 -14.508 -11.227 1 98.44 184 LEU B CA 1
ATOM 4119 C C . LEU B 1 184 ? 1.896 -14.57 -10.617 1 98.44 184 LEU B C 1
ATOM 4121 O O . LEU B 1 184 ? 1.721 -15.039 -9.492 1 98.44 184 LEU B O 1
ATOM 4125 N N . PRO B 1 185 ? 0.895 -14.164 -11.391 1 98.38 185 PRO B N 1
ATOM 4126 C CA . PRO B 1 185 ? -0.467 -14.156 -10.852 1 98.38 185 PRO B CA 1
ATOM 4127 C C . PRO B 1 185 ? -0.987 -15.555 -10.531 1 98.38 185 PRO B C 1
ATOM 4129 O O . PRO B 1 185 ? -0.825 -16.469 -11.336 1 98.38 185 PRO B O 1
ATOM 4132 N N . TRP B 1 186 ? -1.52 -15.656 -9.383 1 98 186 TRP B N 1
ATOM 4133 C CA . TRP B 1 186 ? -2.324 -16.828 -9.086 1 98 186 TRP B CA 1
ATOM 4134 C C . TRP B 1 186 ? -3.805 -16.469 -9 1 98 186 TRP B C 1
ATOM 4136 O O . TRP B 1 186 ? -4.16 -15.297 -8.938 1 98 186 TRP B O 1
ATOM 4146 N N . SER B 1 187 ? -4.691 -17.469 -9.148 1 97.56 187 SER B N 1
ATOM 4147 C CA . SER B 1 187 ? -6.145 -17.328 -9.164 1 97.56 187 SER B CA 1
ATOM 4148 C C . SER B 1 187 ? -6.602 -16.422 -10.297 1 97.56 187 SER B C 1
ATOM 4150 O O . SER B 1 187 ? -7.359 -15.469 -10.07 1 97.56 187 SER B O 1
ATOM 4152 N N . PRO B 1 188 ? -6.172 -16.719 -11.492 1 97.81 188 PRO B N 1
ATOM 4153 C CA . PRO B 1 188 ? -6.504 -15.844 -12.617 1 97.81 188 PRO B CA 1
ATOM 4154 C C . PRO B 1 188 ? -8 -15.805 -12.914 1 97.81 188 PRO B C 1
ATOM 4156 O O . PRO B 1 188 ? -8.492 -14.852 -13.523 1 97.81 188 PRO B O 1
ATOM 4159 N N . LEU B 1 189 ? -8.758 -16.859 -12.469 1 97.62 189 LEU B N 1
ATOM 4160 C CA . LEU B 1 189 ? -10.18 -16.938 -12.789 1 97.62 189 LEU B CA 1
ATOM 4161 C C . LEU B 1 189 ? -11.031 -16.734 -11.539 1 97.62 189 LEU B C 1
ATOM 4163 O O . LEU B 1 189 ? -12.25 -16.906 -11.578 1 97.62 189 LEU B O 1
ATOM 4167 N N . LYS B 1 190 ? -10.453 -16.375 -10.5 1 97.25 190 LYS B N 1
ATOM 4168 C CA . LYS B 1 190 ? -11.078 -16.062 -9.211 1 97.25 190 LYS B CA 1
ATOM 4169 C C . LYS B 1 190 ? -12.086 -17.141 -8.812 1 97.25 190 LYS B C 1
ATOM 4171 O O . LYS B 1 190 ? -13.258 -16.828 -8.594 1 97.25 190 LYS B O 1
ATOM 4176 N N . GLY B 1 191 ? -11.516 -18.391 -8.664 1 93.56 191 GLY B N 1
ATOM 4177 C CA . GLY B 1 191 ? -12.32 -19.5 -8.172 1 93.56 191 GLY B CA 1
ATOM 4178 C C . GLY B 1 191 ? -13.391 -19.938 -9.141 1 93.56 191 GLY B C 1
ATOM 4179 O O . GLY B 1 191 ? -14.391 -20.547 -8.742 1 93.56 191 GLY B O 1
ATOM 4180 N N . GLY B 1 192 ? -13.336 -19.5 -10.367 1 94.38 192 GLY B N 1
ATOM 4181 C CA . GLY B 1 192 ? -14.305 -19.891 -11.375 1 94.38 192 GLY B CA 1
ATOM 4182 C C . GLY B 1 192 ? -15.297 -18.797 -11.719 1 94.38 192 GLY B C 1
ATOM 4183 O O . GLY B 1 192 ? -16.156 -18.969 -12.586 1 94.38 192 GLY B O 1
ATOM 4184 N N . PHE B 1 193 ? -15.203 -17.641 -11.109 1 96.88 193 PHE B N 1
ATOM 4185 C CA . PHE B 1 193 ? -16.094 -16.516 -11.406 1 96.88 193 PHE B CA 1
ATOM 4186 C C . PHE B 1 193 ? -15.922 -16.062 -12.852 1 96.88 193 PHE B C 1
ATOM 4188 O O . PHE B 1 193 ? -16.906 -15.82 -13.547 1 96.88 193 PHE B O 1
ATOM 4195 N N . LEU B 1 194 ? -14.641 -16 -13.289 1 97.62 194 LEU B N 1
ATOM 4196 C CA . LEU B 1 194 ? -14.32 -15.516 -14.633 1 97.62 194 LEU B CA 1
ATOM 4197 C C . LEU B 1 194 ? -14.297 -16.672 -15.633 1 97.62 194 LEU B C 1
ATOM 4199 O O . LEU B 1 194 ? -13.32 -16.828 -16.375 1 97.62 194 LEU B O 1
ATOM 4203 N N . THR B 1 195 ? -15.383 -17.438 -15.648 1 95.25 195 THR B N 1
ATOM 4204 C CA . THR B 1 195 ? -15.492 -18.562 -16.562 1 95.25 195 THR B CA 1
ATOM 4205 C C . THR B 1 195 ? -16.703 -18.406 -17.469 1 95.25 195 THR B C 1
ATOM 4207 O O . THR B 1 195 ? -16.844 -19.109 -18.469 1 95.25 195 THR B O 1
ATOM 4210 N N . GLY B 1 196 ? -17.609 -17.484 -17.109 1 92.44 196 GLY B N 1
ATOM 4211 C CA . GLY B 1 196 ? -18.859 -17.312 -17.844 1 92.44 196 GLY B CA 1
ATOM 4212 C C . GLY B 1 196 ? -19.984 -18.188 -17.344 1 92.44 196 GLY B C 1
ATOM 4213 O O . GLY B 1 196 ? -21.125 -18.047 -17.797 1 92.44 196 GLY B O 1
ATOM 4214 N N . LYS B 1 197 ? -19.672 -19 -16.375 1 91.81 197 LYS B N 1
ATOM 4215 C CA . LYS B 1 197 ? -20.672 -19.922 -15.852 1 91.81 197 LYS B CA 1
ATOM 4216 C C . LYS B 1 197 ? -21.5 -19.266 -14.75 1 91.81 197 LYS B C 1
ATOM 4218 O O . LYS B 1 197 ? -22.578 -19.75 -14.398 1 91.81 197 LYS B O 1
ATOM 4223 N N . VAL B 1 198 ? -21 -18.297 -14.117 1 92.19 198 VAL B N 1
ATOM 4224 C CA . VAL B 1 198 ? -21.672 -17.562 -13.055 1 92.19 198 VAL B CA 1
ATOM 4225 C C . VAL B 1 198 ? -22.5 -16.422 -13.648 1 92.19 198 VAL B C 1
ATOM 4227 O O . VAL B 1 198 ? -22.047 -15.742 -14.57 1 92.19 198 VAL B O 1
ATOM 4230 N N . LYS B 1 199 ? -23.672 -16.297 -13.117 1 91.44 199 LYS B N 1
ATOM 4231 C CA . LYS B 1 199 ? -24.562 -15.273 -13.648 1 91.44 199 LYS B CA 1
ATOM 4232 C C . LYS B 1 199 ? -25.031 -14.32 -12.555 1 91.44 199 LYS B C 1
ATOM 4234 O O . LYS B 1 199 ? -25.172 -14.719 -11.391 1 91.44 199 LYS B O 1
ATOM 4239 N N . ARG B 1 200 ? -25.234 -13.133 -13.055 1 93.06 200 ARG B N 1
ATOM 4240 C CA . ARG B 1 200 ? -25.734 -12.102 -12.148 1 93.06 200 ARG B CA 1
ATOM 4241 C C . ARG B 1 200 ? -27.031 -12.555 -11.469 1 93.06 200 ARG B C 1
ATOM 4243 O O . ARG B 1 200 ? -27.938 -13.078 -12.117 1 93.06 200 ARG B O 1
ATOM 4250 N N . GLY B 1 201 ? -27.047 -12.375 -10.156 1 91.06 201 GLY B N 1
ATOM 4251 C CA . GLY B 1 201 ? -28.25 -12.664 -9.391 1 91.06 201 GLY B CA 1
ATOM 4252 C C . GLY B 1 201 ? -28.5 -14.148 -9.195 1 91.06 201 GLY B C 1
ATOM 4253 O O . GLY B 1 201 ? -29.5 -14.547 -8.594 1 91.06 201 GLY B O 1
ATOM 4254 N N . GLN B 1 202 ? -27.609 -14.984 -9.625 1 90.94 202 GLN B N 1
ATOM 4255 C CA . GLN B 1 202 ? -27.766 -16.422 -9.492 1 90.94 202 GLN B CA 1
ATOM 4256 C C . GLN B 1 202 ? -26.609 -17.031 -8.688 1 90.94 202 GLN B C 1
ATOM 4258 O O . GLN B 1 202 ? -25.484 -17.109 -9.18 1 90.94 202 GLN B O 1
ATOM 4263 N N . LYS B 1 203 ? -26.984 -17.516 -7.559 1 88.88 203 LYS B N 1
ATOM 4264 C CA . LYS B 1 203 ? -25.984 -18.172 -6.715 1 88.88 203 LYS B CA 1
ATOM 4265 C C . LYS B 1 203 ? -25.391 -19.375 -7.418 1 88.88 203 LYS B C 1
ATOM 4267 O O . LYS B 1 203 ? -26.109 -20.203 -7.973 1 88.88 203 LYS B O 1
ATOM 4272 N N . PRO B 1 204 ? -24.078 -19.469 -7.477 1 91.56 204 PRO B N 1
ATOM 4273 C CA . PRO B 1 204 ? -23.453 -20.609 -8.148 1 91.56 204 PRO B CA 1
ATOM 4274 C C . PRO B 1 204 ? -23.766 -21.938 -7.453 1 91.56 204 PRO B C 1
ATOM 4276 O O . PRO B 1 204 ? -23.812 -22 -6.223 1 91.56 204 PRO B O 1
ATOM 4279 N N . THR B 1 205 ? -23.875 -22.984 -8.242 1 90.19 205 THR B N 1
ATOM 4280 C CA . THR B 1 205 ? -24.234 -24.281 -7.688 1 90.19 205 THR B CA 1
ATOM 4281 C C . THR B 1 205 ? -23.156 -25.312 -8.008 1 90.19 205 THR B C 1
ATOM 4283 O O . THR B 1 205 ? -23.203 -26.438 -7.508 1 90.19 205 THR B O 1
ATOM 4286 N N . GLU B 1 206 ? -22.266 -24.953 -8.805 1 87.44 206 GLU B N 1
ATOM 4287 C CA . GLU B 1 206 ? -21.203 -25.875 -9.211 1 87.44 206 GLU B CA 1
ATOM 4288 C C . GLU B 1 206 ? -19.828 -25.234 -9.086 1 87.44 206 GLU B C 1
ATOM 4290 O O . GLU B 1 206 ? -19.719 -24.016 -8.922 1 87.44 206 GLU B O 1
ATOM 4295 N N . GLY B 1 207 ? -18.891 -26.188 -9.117 1 86.19 207 GLY B N 1
ATOM 4296 C CA . GLY B 1 207 ? -17.531 -25.688 -9.055 1 86.19 207 GLY B CA 1
ATOM 4297 C C . GLY B 1 207 ? -17.141 -25.172 -7.68 1 86.19 207 GLY B C 1
ATOM 4298 O O . GLY B 1 207 ? -17.875 -25.359 -6.715 1 86.19 207 GLY B O 1
ATOM 4299 N N . ARG B 1 208 ? -15.984 -24.562 -7.594 1 88.62 208 ARG B N 1
ATOM 4300 C CA . ARG B 1 208 ? -15.453 -24.094 -6.324 1 88.62 208 ARG B CA 1
ATOM 4301 C C . ARG B 1 208 ? -16.391 -23.062 -5.691 1 88.62 208 ARG B C 1
ATOM 4303 O O . ARG B 1 208 ? -16.625 -23.094 -4.48 1 88.62 208 ARG B O 1
ATOM 4310 N N . LEU B 1 209 ? -16.922 -22.219 -6.469 1 91.25 209 LEU B N 1
ATOM 4311 C CA . LEU B 1 209 ? -17.797 -21.172 -5.945 1 91.25 209 LEU B CA 1
ATOM 4312 C C . LEU B 1 209 ? -19.125 -21.766 -5.465 1 91.25 209 LEU B C 1
ATOM 4314 O O . LEU B 1 209 ? -19.719 -21.266 -4.5 1 91.25 209 LEU B O 1
ATOM 4318 N N . GLY B 1 210 ? -19.609 -22.781 -6.168 1 89.81 210 GLY B N 1
ATOM 4319 C CA . GLY B 1 210 ? -20.781 -23.484 -5.688 1 89.81 210 GLY B CA 1
ATOM 4320 C C . GLY B 1 210 ? -20.562 -24.156 -4.34 1 89.81 210 GLY B C 1
ATOM 4321 O O . GLY B 1 210 ? -21.422 -24.094 -3.463 1 89.81 210 GLY B O 1
ATOM 4322 N N . TRP B 1 211 ? -19.391 -24.766 -4.316 1 89.25 211 TRP B N 1
ATOM 4323 C CA . TRP B 1 211 ? -19 -25.422 -3.07 1 89.25 211 TRP B CA 1
ATOM 4324 C C . TRP B 1 211 ? -18.984 -24.422 -1.916 1 89.25 211 TRP B C 1
ATOM 4326 O O . TRP B 1 211 ? -19.5 -24.703 -0.836 1 89.25 211 TRP B O 1
ATOM 4336 N N . VAL B 1 212 ? -18.453 -23.281 -2.08 1 91.06 212 VAL B N 1
ATOM 4337 C CA . VAL B 1 212 ? -18.375 -22.25 -1.052 1 91.06 212 VAL B CA 1
ATOM 4338 C C . VAL B 1 212 ? -19.766 -21.703 -0.755 1 91.06 212 VAL B C 1
ATOM 4340 O O . VAL B 1 212 ? -20.094 -21.422 0.398 1 91.06 212 VAL B O 1
ATOM 4343 N N . ALA B 1 213 ? -20.531 -21.594 -1.792 1 88.88 213 ALA B N 1
ATOM 4344 C CA . ALA B 1 213 ? -21.859 -21.031 -1.653 1 88.88 213 ALA B CA 1
ATOM 4345 C C . ALA B 1 213 ? -22.734 -21.891 -0.75 1 88.88 213 ALA B C 1
ATOM 4347 O O . ALA B 1 213 ? -23.672 -21.391 -0.121 1 88.88 213 ALA B O 1
ATOM 4348 N N . GLU B 1 214 ? -22.422 -23.172 -0.755 1 88.88 214 GLU B N 1
ATOM 4349 C CA . GLU B 1 214 ? -23.156 -24.094 0.106 1 88.88 214 GLU B CA 1
ATOM 4350 C C . GLU B 1 214 ? -22.859 -23.828 1.579 1 88.88 214 GLU B C 1
ATOM 4352 O O . GLU B 1 214 ? -23.719 -24 2.436 1 88.88 214 GLU B O 1
ATOM 4357 N N . ASN B 1 215 ? -21.641 -23.562 1.788 1 90.38 215 ASN B N 1
ATOM 4358 C CA . ASN B 1 215 ? -21.172 -23.266 3.135 1 90.38 215 ASN B CA 1
ATOM 4359 C C . ASN B 1 215 ? -20.125 -22.141 3.123 1 90.38 215 ASN B C 1
ATOM 4361 O O . ASN B 1 215 ? -18.938 -22.406 2.916 1 90.38 215 ASN B O 1
ATOM 4365 N N . GLU B 1 216 ? -20.562 -21.016 3.504 1 88.62 216 GLU B N 1
ATOM 4366 C CA . GLU B 1 216 ? -19.766 -19.812 3.352 1 88.62 216 GLU B CA 1
ATOM 4367 C C . GLU B 1 216 ? -18.547 -19.828 4.266 1 88.62 216 GLU B C 1
ATOM 4369 O O . GLU B 1 216 ? -17.594 -19.062 4.074 1 88.62 216 GLU B O 1
ATOM 4374 N N . THR B 1 217 ? -18.562 -20.594 5.301 1 88.12 217 THR B N 1
ATOM 4375 C CA . THR B 1 217 ? -17.422 -20.688 6.203 1 88.12 217 THR B CA 1
ATOM 4376 C C . THR B 1 217 ? -16.219 -21.312 5.492 1 88.12 217 THR B C 1
ATOM 4378 O O . THR B 1 217 ? -15.102 -21.234 5.988 1 88.12 217 THR B O 1
ATOM 4381 N N . LYS B 1 218 ? -16.531 -21.797 4.246 1 88.31 218 LYS B N 1
ATOM 4382 C CA . LYS B 1 218 ? -15.484 -22.422 3.447 1 88.31 218 LYS B CA 1
ATOM 4383 C C . LYS B 1 218 ? -14.766 -21.391 2.582 1 88.31 218 LYS B C 1
ATOM 4385 O O . LYS B 1 218 ? -13.82 -21.734 1.861 1 88.31 218 LYS B O 1
ATOM 4390 N N . ALA B 1 219 ? -15.234 -20.172 2.713 1 91.69 219 ALA B N 1
ATOM 4391 C CA . ALA B 1 219 ? -14.68 -19.125 1.872 1 91.69 219 ALA B CA 1
ATOM 4392 C C . ALA B 1 219 ? -13.172 -18.984 2.09 1 91.69 219 ALA B C 1
ATOM 4394 O O . ALA B 1 219 ? -12.688 -19.125 3.213 1 91.69 219 ALA B O 1
ATOM 4395 N N . MET B 1 220 ? -12.422 -18.75 1.017 1 90.81 220 MET B N 1
ATOM 4396 C CA . MET B 1 220 ? -10.977 -18.516 1.023 1 90.81 220 MET B CA 1
ATOM 4397 C C . MET B 1 220 ? -10.609 -17.391 0.056 1 90.81 220 MET B C 1
ATOM 4399 O O . MET B 1 220 ? -11.469 -16.875 -0.652 1 90.81 220 MET B O 1
ATOM 4403 N N . GLN B 1 221 ? -9.367 -17.094 0.081 1 89 221 GLN B N 1
ATOM 4404 C CA . GLN B 1 221 ? -8.914 -15.992 -0.76 1 89 221 GLN B CA 1
ATOM 4405 C C . GLN B 1 221 ? -9.141 -16.297 -2.238 1 89 221 GLN B C 1
ATOM 4407 O O . GLN B 1 221 ? -9.547 -15.43 -3.004 1 89 221 GLN B O 1
ATOM 4412 N N . SER B 1 222 ? -8.938 -17.516 -2.66 1 89.19 222 SER B N 1
ATOM 4413 C CA . SER B 1 222 ? -9.039 -17.938 -4.059 1 89.19 222 SER B CA 1
ATOM 4414 C C . SER B 1 222 ? -10.484 -18.156 -4.465 1 89.19 222 SER B C 1
ATOM 4416 O O . SER B 1 222 ? -10.812 -18.141 -5.656 1 89.19 222 SER B O 1
ATOM 4418 N N . ALA B 1 223 ? -11.336 -18.469 -3.506 1 91.56 223 ALA B N 1
ATOM 4419 C CA . ALA B 1 223 ? -12.758 -18.703 -3.711 1 91.56 223 ALA B CA 1
ATOM 4420 C C . ALA B 1 223 ? -13.586 -18.062 -2.605 1 91.56 223 ALA B C 1
ATOM 4422 O O . ALA B 1 223 ? -13.992 -18.719 -1.651 1 91.56 223 ALA B O 1
ATOM 4423 N N . PRO B 1 224 ? -13.883 -16.812 -2.83 1 92.56 224 PRO B N 1
ATOM 4424 C CA . PRO B 1 224 ? -14.539 -16.062 -1.756 1 92.56 224 PRO B CA 1
ATOM 4425 C C . PRO B 1 224 ? -16.031 -16.359 -1.656 1 92.56 224 PRO B C 1
ATOM 4427 O O . PRO B 1 224 ? -16.562 -17.141 -2.455 1 92.56 224 PRO B O 1
ATOM 4430 N N . SER B 1 225 ? -16.578 -15.805 -0.612 1 92.62 225 SER B N 1
ATOM 4431 C CA . SER B 1 225 ? -18.031 -15.867 -0.457 1 92.62 225 SER B CA 1
ATOM 4432 C C . SER B 1 225 ? -18.734 -15.242 -1.647 1 92.62 225 SER B C 1
ATOM 4434 O O . SER B 1 225 ? -18.203 -14.32 -2.281 1 92.62 225 SER B O 1
ATOM 4436 N N . TRP B 1 226 ? -19.906 -15.789 -1.849 1 88.75 226 TRP B N 1
ATOM 4437 C CA . TRP B 1 226 ? -20.719 -15.281 -2.947 1 88.75 226 TRP B CA 1
ATOM 4438 C C . TRP B 1 226 ? -20.984 -13.781 -2.785 1 88.75 226 TRP B C 1
ATOM 4440 O O . TRP B 1 226 ? -21.047 -13.047 -3.771 1 88.75 226 TRP B O 1
ATOM 4450 N N . LYS B 1 227 ? -21.094 -13.312 -1.608 1 88.25 227 LYS B N 1
ATOM 4451 C CA . LYS B 1 227 ? -21.406 -11.922 -1.294 1 88.25 227 LYS B CA 1
ATOM 4452 C C . LYS B 1 227 ? -20.234 -11.008 -1.643 1 88.25 227 LYS B C 1
ATOM 4454 O O . LYS B 1 227 ? -20.375 -9.781 -1.686 1 88.25 227 LYS B O 1
ATOM 4459 N N . TRP B 1 228 ? -19.109 -11.641 -1.891 1 92.5 228 TRP B N 1
ATOM 4460 C CA . TRP B 1 228 ? -17.906 -10.891 -2.232 1 92.5 228 TRP B CA 1
ATOM 4461 C C . TRP B 1 228 ? -18.031 -10.234 -3.602 1 92.5 228 TRP B C 1
ATOM 4463 O O . TRP B 1 228 ? -17.5 -9.148 -3.832 1 92.5 228 TRP B O 1
ATOM 4473 N N . PHE B 1 229 ? -18.766 -10.812 -4.48 1 93.94 229 PHE B N 1
ATOM 4474 C CA . PHE B 1 229 ? -18.922 -10.328 -5.848 1 93.94 229 PHE B CA 1
ATOM 4475 C C . PHE B 1 229 ? -20.031 -9.281 -5.93 1 93.94 229 PHE B C 1
ATOM 4477 O O . PHE B 1 229 ? -21.219 -9.602 -5.727 1 93.94 229 PHE B O 1
ATOM 4484 N N . ASP B 1 230 ? -19.672 -8.047 -6.262 1 93.75 230 ASP B N 1
ATOM 4485 C CA . ASP B 1 230 ? -20.625 -6.938 -6.32 1 93.75 230 ASP B CA 1
ATOM 4486 C C . ASP B 1 230 ? -21.016 -6.637 -7.766 1 93.75 230 ASP B C 1
ATOM 4488 O O . ASP B 1 230 ? -20.656 -7.379 -8.68 1 93.75 230 ASP B O 1
ATOM 4492 N N . GLU B 1 231 ? -21.812 -5.574 -7.965 1 95.88 231 GLU B N 1
ATOM 4493 C CA . GLU B 1 231 ? -22.328 -5.199 -9.281 1 95.88 231 GLU B CA 1
ATOM 4494 C C . GLU B 1 231 ? -21.188 -4.926 -10.258 1 95.88 231 GLU B C 1
ATOM 4496 O O . GLU B 1 231 ? -21.266 -5.285 -11.43 1 95.88 231 GLU B O 1
ATOM 4501 N N . LYS B 1 232 ? -20.172 -4.344 -9.773 1 96.5 232 LYS B N 1
ATOM 4502 C CA . LYS B 1 232 ? -19.016 -4.055 -10.617 1 96.5 232 LYS B CA 1
ATOM 4503 C C . LYS B 1 232 ? -18.375 -5.344 -11.133 1 96.5 232 LYS B C 1
ATOM 4505 O O . LYS B 1 232 ? -17.953 -5.414 -12.281 1 96.5 232 LYS B O 1
ATOM 4510 N N . SER B 1 233 ? -18.25 -6.371 -10.273 1 97.69 233 SER B N 1
ATOM 4511 C CA . SER B 1 233 ? -17.703 -7.664 -10.68 1 97.69 233 SER B CA 1
ATOM 4512 C C . SER B 1 233 ? -18.469 -8.234 -11.867 1 97.69 233 SER B C 1
ATOM 4514 O O . SER B 1 233 ? -17.859 -8.758 -12.805 1 97.69 233 SER B O 1
ATOM 4516 N N . PHE B 1 234 ? -19.75 -8.07 -11.812 1 97.94 234 PHE B N 1
ATOM 4517 C CA . PHE B 1 234 ? -20.578 -8.625 -12.883 1 97.94 234 PHE B CA 1
ATOM 4518 C C . PHE B 1 234 ? -20.484 -7.77 -14.141 1 97.94 234 PHE B C 1
ATOM 4520 O O . PHE B 1 234 ? -20.547 -8.289 -15.258 1 97.94 234 PHE B O 1
ATOM 4527 N N . ASP B 1 235 ? -20.328 -6.426 -13.977 1 98.5 235 ASP B N 1
ATOM 4528 C CA . ASP B 1 235 ? -20.047 -5.586 -15.133 1 98.5 235 ASP B CA 1
ATOM 4529 C C . ASP B 1 235 ? -18.781 -6.047 -15.852 1 98.5 235 ASP B C 1
ATOM 4531 O O . ASP B 1 235 ? -18.734 -6.098 -17.078 1 98.5 235 ASP B O 1
ATOM 4535 N N . VAL B 1 236 ? -17.781 -6.387 -15.078 1 98.69 236 VAL B N 1
ATOM 4536 C CA . VAL B 1 236 ? -16.516 -6.867 -15.617 1 98.69 236 VAL B CA 1
ATOM 4537 C C . VAL B 1 236 ? -16.734 -8.188 -16.359 1 98.69 236 VAL B C 1
ATOM 4539 O O . VAL B 1 236 ? -16.281 -8.352 -17.5 1 98.69 236 VAL B O 1
ATOM 4542 N N . LEU B 1 237 ? -17.453 -9.086 -15.742 1 98.44 237 LEU B N 1
ATOM 4543 C CA . LEU B 1 237 ? -17.719 -10.391 -16.344 1 98.44 237 LEU B CA 1
ATOM 4544 C C . LEU B 1 237 ? -18.438 -10.227 -17.688 1 98.44 237 LEU B C 1
ATOM 4546 O O . LEU B 1 237 ? -18.078 -10.883 -18.656 1 98.44 237 LEU B O 1
ATOM 4550 N N . GLU B 1 238 ? -19.391 -9.359 -17.719 1 98.25 238 GLU B N 1
ATOM 4551 C CA . GLU B 1 238 ? -20.156 -9.133 -18.953 1 98.25 238 GLU B CA 1
ATOM 4552 C C . GLU B 1 238 ? -19.281 -8.531 -20.047 1 98.25 238 GLU B C 1
ATOM 4554 O O . GLU B 1 238 ? -19.422 -8.867 -21.219 1 98.25 238 GLU B O 1
ATOM 4559 N N . ALA B 1 239 ? -18.422 -7.652 -19.641 1 98.75 239 ALA B N 1
ATOM 4560 C CA . ALA B 1 239 ? -17.469 -7.102 -20.594 1 98.75 239 ALA B CA 1
ATOM 4561 C C . ALA B 1 239 ? -16.562 -8.188 -21.156 1 98.75 239 ALA B C 1
ATOM 4563 O O . ALA B 1 239 ? -16.297 -8.234 -22.359 1 98.75 239 ALA B O 1
ATOM 4564 N N . VAL B 1 240 ? -16.062 -9.055 -20.312 1 98.88 240 VAL B N 1
ATOM 4565 C CA . VAL B 1 240 ? -15.211 -10.156 -20.734 1 98.88 240 VAL B CA 1
ATOM 4566 C C . VAL B 1 240 ? -15.984 -11.078 -21.688 1 98.88 240 VAL B C 1
ATOM 4568 O O . VAL B 1 240 ? -15.445 -11.523 -22.703 1 98.88 240 VAL B O 1
ATOM 4571 N N . GLU B 1 241 ? -17.234 -11.344 -21.391 1 98.56 241 GLU B N 1
ATOM 4572 C CA . GLU B 1 241 ? -18.078 -12.203 -22.219 1 98.56 241 GLU B CA 1
ATOM 4573 C C . GLU B 1 241 ? -18.25 -11.617 -23.609 1 98.56 241 GLU B C 1
ATOM 4575 O O . GLU B 1 241 ? -18.172 -12.336 -24.609 1 98.56 241 GLU B O 1
ATOM 4580 N N . ALA B 1 242 ? -18.5 -10.352 -23.641 1 98.69 242 ALA B N 1
ATOM 4581 C CA . ALA B 1 242 ? -18.672 -9.688 -24.922 1 98.69 242 ALA B CA 1
ATOM 4582 C C . ALA B 1 242 ? -17.406 -9.789 -25.766 1 98.69 242 ALA B C 1
ATOM 4584 O O . ALA B 1 242 ? -17.469 -10.055 -26.969 1 98.69 242 ALA B O 1
ATOM 4585 N N . ILE B 1 243 ? -16.281 -9.586 -25.156 1 98.81 243 ILE B N 1
ATOM 4586 C CA . ILE B 1 243 ? -15.008 -9.656 -25.859 1 98.81 243 ILE B CA 1
ATOM 4587 C C . ILE B 1 243 ? -14.734 -11.094 -26.312 1 98.81 243 ILE B C 1
ATOM 4589 O O . ILE B 1 243 ? -14.234 -11.328 -27.406 1 98.81 243 ILE B O 1
ATOM 4593 N N . ALA B 1 244 ? -15.039 -12.047 -25.438 1 98.75 244 ALA B N 1
ATOM 4594 C CA . ALA B 1 244 ? -14.883 -13.469 -25.766 1 98.75 244 ALA B CA 1
ATOM 4595 C C . ALA B 1 244 ? -15.664 -13.82 -27.031 1 98.75 244 ALA B C 1
ATOM 4597 O O . ALA B 1 244 ? -15.141 -14.484 -27.938 1 98.75 244 ALA B O 1
ATOM 4598 N N . GLN B 1 245 ? -16.859 -13.336 -27.125 1 98.31 245 GLN B N 1
ATOM 4599 C CA . GLN B 1 245 ? -17.703 -13.578 -28.297 1 98.31 245 GLN B CA 1
ATOM 4600 C C . GLN B 1 245 ? -17.078 -12.977 -29.547 1 98.31 245 GLN B C 1
ATOM 4602 O O . GLN B 1 245 ? -17.016 -13.625 -30.594 1 98.31 245 GLN B O 1
ATOM 4607 N N . LYS B 1 246 ? -16.609 -11.836 -29.406 1 98.25 246 LYS B N 1
ATOM 4608 C CA . LYS B 1 246 ? -16.016 -11.117 -30.531 1 98.25 246 LYS B CA 1
ATOM 4609 C C . LYS B 1 246 ? -14.82 -11.875 -31.094 1 98.25 246 LYS B C 1
ATOM 4611 O O . LYS B 1 246 ? -14.602 -11.898 -32.312 1 98.25 246 LYS B O 1
ATOM 4616 N N . HIS B 1 247 ? -14.016 -12.484 -30.266 1 98.19 247 HIS B N 1
ATOM 4617 C CA . HIS B 1 247 ? -12.781 -13.156 -30.656 1 98.19 247 HIS B CA 1
ATOM 4618 C C . HIS B 1 247 ? -13.008 -14.641 -30.906 1 98.19 247 HIS B C 1
ATOM 4620 O O . HIS B 1 247 ? -12.086 -15.359 -31.281 1 98.19 247 HIS B O 1
ATOM 4626 N N . SER B 1 248 ? -14.258 -15.109 -30.688 1 98 248 SER B N 1
ATOM 4627 C CA . SER B 1 248 ? -14.547 -16.547 -30.703 1 98 248 SER B CA 1
ATOM 4628 C C . SER B 1 248 ? -13.625 -17.297 -29.75 1 98 248 SER B C 1
ATOM 4630 O O . SER B 1 248 ? -13.008 -18.297 -30.125 1 98 248 SER B O 1
ATOM 4632 N N . LYS B 1 249 ? -13.406 -16.766 -28.578 1 98.44 249 LYS B N 1
ATOM 4633 C CA . LYS B 1 249 ? -12.648 -17.359 -27.484 1 98.44 249 LYS B CA 1
ATOM 4634 C C . LYS B 1 249 ? -13.531 -17.547 -26.25 1 98.44 249 LYS B C 1
ATOM 4636 O O . LYS B 1 249 ? -14.688 -17.109 -26.234 1 98.44 249 LYS B O 1
ATOM 4641 N N . THR B 1 250 ? -13.086 -18.234 -25.297 1 98.44 250 THR B N 1
ATOM 4642 C CA . THR B 1 250 ? -13.844 -18.438 -24.062 1 98.44 250 THR B CA 1
ATOM 4643 C C . THR B 1 250 ? -13.547 -17.344 -23.047 1 98.44 250 THR B C 1
ATOM 4645 O O . THR B 1 250 ? -12.539 -16.641 -23.172 1 98.44 250 THR B O 1
ATOM 4648 N N . VAL B 1 251 ? -14.422 -17.203 -22.094 1 98.44 251 VAL B N 1
ATOM 4649 C CA . VAL B 1 251 ? -14.281 -16.188 -21.047 1 98.44 251 VAL B CA 1
ATOM 4650 C C . VAL B 1 251 ? -12.969 -16.391 -20.297 1 98.44 251 VAL B C 1
ATOM 4652 O O . VAL B 1 251 ? -12.195 -15.453 -20.125 1 98.44 251 VAL B O 1
ATOM 4655 N N . PRO B 1 252 ? -12.594 -17.703 -19.922 1 98.38 252 PRO B N 1
ATOM 4656 C CA . PRO B 1 252 ? -11.305 -17.922 -19.266 1 98.38 252 PRO B CA 1
ATOM 4657 C C . PRO B 1 252 ? -10.125 -17.484 -20.141 1 98.38 252 PRO B C 1
ATOM 4659 O O . PRO B 1 252 ? -9.164 -16.906 -19.641 1 98.38 252 PRO B O 1
ATOM 4662 N N . GLN B 1 253 ? -10.195 -17.703 -21.406 1 98.56 253 GLN B N 1
ATOM 4663 C CA . GLN B 1 253 ? -9.109 -17.344 -22.297 1 98.56 253 GLN B CA 1
ATOM 4664 C C . GLN B 1 253 ? -8.898 -15.828 -22.328 1 98.56 253 GLN B C 1
ATOM 4666 O O . GLN B 1 253 ? -7.766 -15.352 -22.297 1 98.56 253 GLN B O 1
ATOM 4671 N N . VAL B 1 254 ? -9.977 -15.078 -22.359 1 98.81 254 VAL B N 1
ATOM 4672 C CA . VAL B 1 254 ? -9.891 -13.617 -22.391 1 98.81 254 VAL B CA 1
ATOM 4673 C C . VAL B 1 254 ? -9.312 -13.109 -21.062 1 98.81 254 VAL B C 1
ATOM 4675 O O . VAL B 1 254 ? -8.438 -12.242 -21.062 1 98.81 254 VAL B O 1
ATOM 4678 N N . ALA B 1 255 ? -9.797 -13.68 -19.953 1 98.81 255 ALA B N 1
ATOM 4679 C CA . ALA B 1 255 ? -9.328 -13.273 -18.625 1 98.81 255 ALA B CA 1
ATOM 4680 C C . ALA B 1 255 ? -7.832 -13.523 -18.469 1 98.81 255 ALA B C 1
ATOM 4682 O O . ALA B 1 255 ? -7.098 -12.664 -17.984 1 98.81 255 ALA B O 1
ATOM 4683 N N . ILE B 1 256 ? -7.375 -14.664 -18.891 1 98.5 256 ILE B N 1
ATOM 4684 C CA . ILE B 1 256 ? -5.969 -15.023 -18.766 1 98.5 256 ILE B CA 1
ATOM 4685 C C . ILE B 1 256 ? -5.137 -14.211 -19.75 1 98.5 256 ILE B C 1
ATOM 4687 O O . ILE B 1 256 ? -4.027 -13.781 -19.438 1 98.5 256 ILE B O 1
ATOM 4691 N N . ARG B 1 257 ? -5.629 -13.984 -21 1 98.31 257 ARG B N 1
ATOM 4692 C CA . ARG B 1 257 ? -4.93 -13.18 -22 1 98.31 257 ARG B CA 1
ATOM 4693 C C . ARG B 1 257 ? -4.676 -11.766 -21.5 1 98.31 257 ARG B C 1
ATOM 4695 O O . ARG B 1 257 ? -3.598 -11.211 -21.703 1 98.31 257 ARG B O 1
ATOM 4702 N N . TRP B 1 258 ? -5.695 -11.211 -20.828 1 98.62 258 TRP B N 1
ATOM 4703 C CA . TRP B 1 258 ? -5.551 -9.883 -20.234 1 98.62 258 TRP B CA 1
ATOM 4704 C C . TRP B 1 258 ? -4.352 -9.844 -19.297 1 98.62 258 TRP B C 1
ATOM 4706 O O . TRP B 1 258 ? -3.543 -8.914 -19.344 1 98.62 258 TRP B O 1
ATOM 4716 N N . LEU B 1 259 ? -4.227 -10.844 -18.469 1 98.38 259 LEU B N 1
ATOM 4717 C CA . LEU B 1 259 ? -3.109 -10.93 -17.531 1 98.38 259 LEU B CA 1
ATOM 4718 C C . LEU B 1 259 ? -1.782 -11 -18.281 1 98.38 259 LEU B C 1
ATOM 4720 O O . LEU B 1 259 ? -0.837 -10.281 -17.953 1 98.38 259 LEU B O 1
ATOM 4724 N N . LEU B 1 260 ? -1.746 -11.867 -19.281 1 97.19 260 LEU B N 1
ATOM 4725 C CA . LEU B 1 260 ? -0.508 -12.133 -20 1 97.19 260 LEU B CA 1
ATOM 4726 C C . LEU B 1 260 ? -0.044 -10.883 -20.75 1 97.19 260 LEU B C 1
ATOM 4728 O O . LEU B 1 260 ? 1.132 -10.773 -21.109 1 97.19 260 LEU B O 1
ATOM 4732 N N . GLN B 1 261 ? -0.947 -9.945 -20.984 1 96.75 261 GLN B N 1
ATOM 4733 C CA . GLN B 1 261 ? -0.611 -8.742 -21.75 1 96.75 261 GLN B CA 1
ATOM 4734 C C . GLN B 1 261 ? -0.277 -7.582 -20.812 1 96.75 261 GLN B C 1
ATOM 4736 O O . GLN B 1 261 ? 0.018 -6.477 -21.281 1 96.75 261 GLN B O 1
ATOM 4741 N N . LYS B 1 262 ? -0.371 -7.82 -19.531 1 96.12 262 LYS B N 1
ATOM 4742 C CA . LYS B 1 262 ? 0.09 -6.809 -18.578 1 96.12 262 LYS B CA 1
ATOM 4743 C C . LYS B 1 262 ? 1.614 -6.754 -18.531 1 96.12 262 LYS B C 1
ATOM 4745 O O . LYS B 1 262 ? 2.277 -7.793 -18.5 1 96.12 262 LYS B O 1
ATOM 4750 N N . ASP B 1 263 ? 2.148 -5.594 -18.422 1 90.19 263 ASP B N 1
ATOM 4751 C CA . ASP B 1 263 ? 3.586 -5.379 -18.547 1 90.19 263 ASP B CA 1
ATOM 4752 C C . ASP B 1 263 ? 4.348 -6.016 -17.391 1 90.19 263 ASP B C 1
ATOM 4754 O O . ASP B 1 263 ? 5.484 -6.469 -17.562 1 90.19 263 ASP B O 1
ATOM 4758 N N . VAL B 1 264 ? 3.752 -6.152 -16.25 1 92.12 264 VAL B N 1
ATOM 4759 C CA . VAL B 1 264 ? 4.461 -6.609 -15.055 1 92.12 264 VAL B CA 1
ATOM 4760 C C . VAL B 1 264 ? 4.359 -8.125 -14.938 1 92.12 264 VAL B C 1
ATOM 4762 O O . VAL B 1 264 ? 5.102 -8.75 -14.18 1 92.12 264 VAL B O 1
ATOM 4765 N N . VAL B 1 265 ? 3.541 -8.781 -15.805 1 95.94 265 VAL B N 1
ATOM 4766 C CA . VAL B 1 265 ? 3.244 -10.203 -15.648 1 95.94 265 VAL B CA 1
ATOM 4767 C C . VAL B 1 265 ? 4.215 -11.023 -16.5 1 95.94 265 VAL B C 1
ATOM 4769 O O . VAL B 1 265 ? 4.324 -10.82 -17.703 1 95.94 265 VAL B O 1
ATOM 4772 N N . SER B 1 266 ? 4.887 -11.906 -15.828 1 93.88 266 SER B N 1
ATOM 4773 C CA . SER B 1 266 ? 5.852 -12.758 -16.531 1 93.88 266 SER B CA 1
ATOM 4774 C C . SER B 1 266 ? 5.219 -14.078 -16.953 1 93.88 266 SER B C 1
ATOM 4776 O O . SER B 1 266 ? 5.586 -14.641 -17.984 1 93.88 266 SER B O 1
ATOM 4778 N N . SER B 1 267 ? 4.43 -14.578 -16.188 1 94.88 267 SER B N 1
ATOM 4779 C CA . SER B 1 267 ? 3.697 -15.82 -16.422 1 94.88 267 SER B CA 1
ATOM 4780 C C . SER B 1 267 ? 2.486 -15.93 -15.508 1 94.88 267 SER B C 1
ATOM 4782 O O . SER B 1 267 ? 2.43 -15.273 -14.461 1 94.88 267 SER B O 1
ATOM 4784 N N . VAL B 1 268 ? 1.506 -16.703 -15.93 1 97.44 268 VAL B N 1
ATOM 4785 C CA . VAL B 1 268 ? 0.278 -16.844 -15.156 1 97.44 268 VAL B CA 1
ATOM 4786 C C . VAL B 1 268 ? 0.158 -18.266 -14.633 1 97.44 268 VAL B C 1
ATOM 4788 O O . VAL B 1 268 ? 0.348 -19.234 -15.375 1 97.44 268 VAL B O 1
ATOM 4791 N N . ILE B 1 269 ? -0.112 -18.391 -13.359 1 97.06 269 ILE B N 1
ATOM 4792 C CA . ILE B 1 269 ? -0.338 -19.703 -12.766 1 97.06 269 ILE B CA 1
ATOM 4793 C C . ILE B 1 269 ? -1.786 -20.125 -12.992 1 97.06 269 ILE B C 1
ATOM 4795 O O . ILE B 1 269 ? -2.715 -19.484 -12.5 1 97.06 269 ILE B O 1
ATOM 4799 N N . ILE B 1 270 ? -1.943 -21.203 -13.68 1 95.19 270 ILE B N 1
ATOM 4800 C CA . ILE B 1 270 ? -3.289 -21.703 -13.945 1 95.19 270 ILE B CA 1
ATOM 4801 C C . ILE B 1 270 ? -3.498 -23.031 -13.227 1 95.19 270 ILE B C 1
ATOM 4803 O O . ILE B 1 270 ? -2.541 -23.781 -12.984 1 95.19 270 ILE B O 1
ATOM 4807 N N . GLY B 1 271 ? -4.699 -23.25 -12.789 1 90.56 271 GLY B N 1
ATOM 4808 C CA . GLY B 1 271 ? -5.141 -24.531 -12.25 1 90.56 271 GLY B CA 1
ATOM 4809 C C . GLY B 1 271 ? -6.23 -25.188 -13.078 1 90.56 271 GLY B C 1
ATOM 4810 O O . GLY B 1 271 ? -7.113 -24.5 -13.594 1 90.56 271 GLY B O 1
ATOM 4811 N N . ALA B 1 272 ? -6.047 -26.516 -13.367 1 90.38 272 ALA B N 1
ATOM 4812 C CA . ALA B 1 272 ? -7.062 -27.281 -14.094 1 90.38 272 ALA B CA 1
ATOM 4813 C C . ALA B 1 272 ? -7.441 -28.547 -13.352 1 90.38 272 ALA B C 1
ATOM 4815 O O . ALA B 1 272 ? -6.566 -29.266 -12.844 1 90.38 272 ALA B O 1
ATOM 4816 N N . ARG B 1 273 ? -8.703 -28.766 -13.352 1 88.62 273 ARG B N 1
ATOM 4817 C CA . ARG B 1 273 ? -9.18 -29.953 -12.664 1 88.62 273 ARG B CA 1
ATOM 4818 C C . ARG B 1 273 ? -9.312 -31.125 -13.633 1 88.62 273 ARG B C 1
ATOM 4820 O O . ARG B 1 273 ? -9.469 -32.281 -13.203 1 88.62 273 ARG B O 1
ATOM 4827 N N . ASN B 1 274 ? -9.391 -30.828 -14.844 1 92.38 274 ASN B N 1
ATOM 4828 C CA . ASN B 1 274 ? -9.477 -31.844 -15.883 1 92.38 274 ASN B CA 1
ATOM 4829 C C . ASN B 1 274 ? -8.812 -31.391 -17.172 1 92.38 274 ASN B C 1
ATOM 4831 O O . ASN B 1 274 ? -8.414 -30.234 -17.297 1 92.38 274 ASN B O 1
ATOM 4835 N N . LEU B 1 275 ? -8.633 -32.344 -18.031 1 95.75 275 LEU B N 1
ATOM 4836 C CA . LEU B 1 275 ? -7.91 -32.094 -19.281 1 95.75 275 LEU B CA 1
ATOM 4837 C C . LEU B 1 275 ? -8.648 -31.062 -20.125 1 95.75 275 LEU B C 1
ATOM 4839 O O . LEU B 1 275 ? -8.016 -30.234 -20.797 1 95.75 275 LEU B O 1
ATOM 4843 N N . ALA B 1 276 ? -9.961 -31.109 -20.109 1 95.69 276 ALA B N 1
ATOM 4844 C CA . ALA B 1 276 ? -10.75 -30.172 -20.906 1 95.69 276 ALA B CA 1
ATOM 4845 C C . ALA B 1 276 ? -10.5 -28.734 -20.469 1 95.69 276 ALA B C 1
ATOM 4847 O O . ALA B 1 276 ? -10.359 -27.828 -21.312 1 95.69 276 ALA B O 1
ATOM 4848 N N . GLN B 1 277 ? -10.48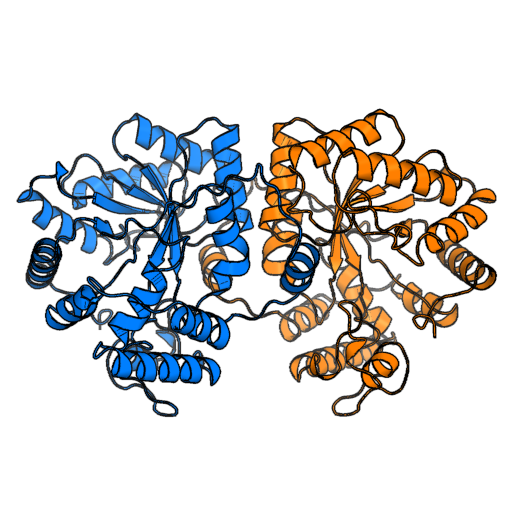4 -28.484 -19.203 1 94.5 277 GLN B N 1
ATOM 4849 C CA . GLN B 1 277 ? -10.195 -27.156 -18.656 1 94.5 277 GLN B CA 1
ATOM 4850 C C . GLN B 1 277 ? -8.797 -26.703 -19.047 1 94.5 277 GLN B C 1
ATOM 4852 O O . GLN B 1 277 ? -8.609 -25.531 -19.422 1 94.5 277 GLN B O 1
ATOM 4857 N N . LEU B 1 278 ? -7.832 -27.609 -18.922 1 96.69 278 LEU B N 1
ATOM 4858 C CA . LEU B 1 278 ? -6.469 -27.281 -19.297 1 96.69 278 LEU B CA 1
ATOM 4859 C C . LEU B 1 278 ? -6.402 -26.875 -20.781 1 96.69 278 LEU B C 1
ATOM 4861 O O . LEU B 1 278 ? -5.84 -25.844 -21.125 1 96.69 278 LEU B O 1
ATOM 4865 N N . ASP B 1 279 ? -7.008 -27.734 -21.609 1 97.12 279 ASP B N 1
ATOM 4866 C CA . ASP B 1 279 ? -7.004 -27.469 -23.047 1 97.12 279 ASP B CA 1
ATOM 4867 C C . ASP B 1 279 ? -7.637 -26.109 -23.344 1 97.12 279 ASP B C 1
ATOM 4869 O O . ASP B 1 279 ? -7.129 -25.359 -24.188 1 97.12 279 ASP B O 1
ATOM 4873 N N . ASP B 1 280 ? -8.68 -25.844 -22.688 1 96.69 280 ASP B N 1
ATOM 4874 C CA . ASP B 1 280 ? -9.344 -24.562 -22.875 1 96.69 280 ASP B CA 1
ATOM 4875 C C . ASP B 1 280 ? -8.422 -23.406 -22.484 1 96.69 280 ASP B C 1
ATOM 4877 O O . ASP B 1 280 ? -8.203 -22.484 -23.281 1 96.69 280 ASP B O 1
ATOM 4881 N N . ASN B 1 281 ? -7.855 -23.469 -21.297 1 96.38 281 ASN B N 1
ATOM 4882 C CA . ASN B 1 281 ? -6.984 -22.406 -20.812 1 96.38 281 ASN B CA 1
ATOM 4883 C C . ASN B 1 281 ? -5.781 -22.203 -21.719 1 96.38 281 ASN B C 1
ATOM 4885 O O . ASN B 1 281 ? -5.348 -21.062 -21.922 1 96.38 281 ASN B O 1
ATOM 4889 N N . MET B 1 282 ? -5.289 -23.266 -22.297 1 96.25 282 MET B N 1
ATOM 4890 C CA . MET B 1 282 ? -4.086 -23.188 -23.109 1 96.25 282 MET B CA 1
ATOM 4891 C C . MET B 1 282 ? -4.379 -22.531 -24.453 1 96.25 282 MET B C 1
ATOM 4893 O O . MET B 1 282 ? -3.455 -22.125 -25.172 1 96.25 282 MET B O 1
ATOM 4897 N N . GLY B 1 283 ? -5.68 -22.328 -24.766 1 95.5 283 GLY B N 1
ATOM 4898 C CA . GLY B 1 283 ? -6.086 -21.609 -25.953 1 95.5 283 GLY B CA 1
ATOM 4899 C C . GLY B 1 283 ? -5.812 -20.109 -25.875 1 95.5 283 GLY B C 1
ATOM 4900 O O . GLY B 1 283 ? -6.176 -19.359 -26.781 1 95.5 283 GLY B O 1
ATOM 4901 N N . VAL B 1 284 ? -5.141 -19.656 -24.859 1 95.69 284 VAL B N 1
ATOM 4902 C CA . VAL B 1 284 ? -4.82 -18.266 -24.641 1 95.69 284 VAL B CA 1
ATOM 4903 C C . VAL B 1 284 ? -3.691 -17.828 -25.562 1 95.69 284 VAL B C 1
ATOM 4905 O O . VAL B 1 284 ? -3.465 -16.625 -25.766 1 95.69 284 VAL B O 1
ATOM 4908 N N . ASN B 1 285 ? -3.051 -18.719 -26.234 1 92.5 285 ASN B N 1
ATOM 4909 C CA . ASN B 1 285 ? -1.905 -18.422 -27.094 1 92.5 285 ASN B CA 1
ATOM 4910 C C . ASN B 1 285 ? -2.336 -18.141 -28.531 1 92.5 285 ASN B C 1
ATOM 4912 O O . ASN B 1 285 ? -3.406 -18.578 -28.953 1 92.5 285 ASN B O 1
ATOM 4916 N N . GLY B 1 286 ? -1.561 -17.375 -29.234 1 93.12 286 GLY B N 1
ATOM 4917 C CA . GLY B 1 286 ? -1.753 -17.219 -30.672 1 93.12 286 GLY B CA 1
ATOM 4918 C C . GLY B 1 286 ? -2.668 -16.047 -31.016 1 93.12 286 GLY B C 1
ATOM 4919 O O . GLY B 1 286 ? -3.043 -15.883 -32.188 1 93.12 286 GLY B O 1
ATOM 4920 N N . TRP B 1 287 ? -3.143 -15.359 -30.094 1 96.81 287 TRP B N 1
ATOM 4921 C CA . TRP B 1 287 ? -3.965 -14.172 -30.297 1 96.81 287 TRP B CA 1
ATOM 4922 C C . TRP B 1 287 ? -3.729 -13.148 -29.188 1 96.81 287 TRP B C 1
ATOM 4924 O O . TRP B 1 287 ? -2.984 -13.406 -28.234 1 96.81 287 TRP B O 1
ATOM 4934 N N . SER B 1 288 ? -4.305 -11.914 -29.375 1 98.12 288 SER B N 1
ATOM 4935 C CA . SER B 1 288 ? -4.141 -10.859 -28.375 1 98.12 288 SER B CA 1
ATOM 4936 C C . SER B 1 288 ? -5.383 -9.977 -28.297 1 98.12 288 SER B C 1
ATOM 4938 O O . SER B 1 288 ? -6.168 -9.922 -29.25 1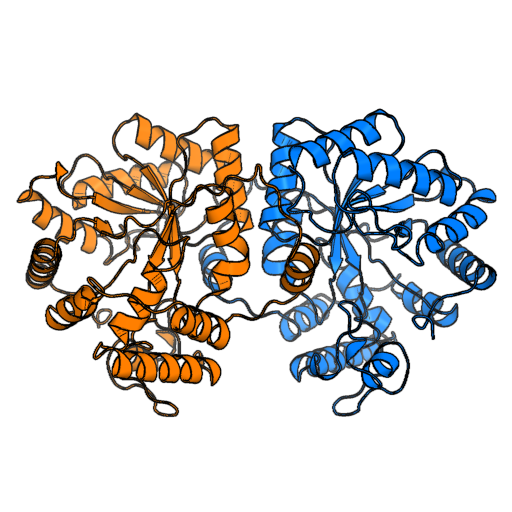 98.12 288 SER B O 1
ATOM 4940 N N . LEU B 1 289 ? -5.543 -9.445 -27.125 1 98.56 289 LEU B N 1
ATOM 4941 C CA . LEU B 1 289 ? -6.512 -8.367 -26.969 1 98.56 289 LEU B CA 1
ATOM 4942 C C . LEU B 1 289 ? -5.996 -7.082 -27.625 1 98.56 289 LEU B C 1
ATOM 4944 O O . LEU B 1 289 ? -4.809 -6.773 -27.531 1 98.56 289 LEU B O 1
ATOM 4948 N N . THR B 1 290 ? -6.938 -6.367 -28.266 1 98.38 290 THR B N 1
ATOM 4949 C CA . THR B 1 290 ? -6.562 -5.07 -28.812 1 98.38 290 THR B CA 1
ATOM 4950 C C . THR B 1 290 ? -6.281 -4.066 -27.703 1 98.38 290 THR B C 1
ATOM 4952 O O . THR B 1 290 ? -6.66 -4.289 -26.547 1 98.38 290 THR B O 1
ATOM 4955 N N . GLN B 1 291 ? -5.652 -3.008 -28.109 1 98 291 GLN B N 1
ATOM 4956 C CA . GLN B 1 291 ? -5.387 -1.949 -27.141 1 98 291 GLN B CA 1
ATOM 4957 C C . GLN B 1 291 ? -6.688 -1.388 -26.562 1 98 291 GLN B C 1
ATOM 4959 O O . GLN B 1 291 ? -6.758 -1.055 -25.375 1 98 291 GLN B O 1
ATOM 4964 N N . GLU B 1 292 ? -7.629 -1.306 -27.406 1 98.31 292 GLU B N 1
ATOM 4965 C CA . GLU B 1 292 ? -8.93 -0.802 -26.969 1 98.31 292 GLU B CA 1
ATOM 4966 C C . GLU B 1 292 ? -9.586 -1.747 -25.969 1 98.31 292 GLU B C 1
ATOM 4968 O O . GLU B 1 292 ? -10.18 -1.301 -24.984 1 98.31 292 GLU B O 1
ATOM 4973 N N . GLU B 1 293 ? -9.484 -3.035 -26.234 1 98.69 293 GLU B N 1
ATOM 4974 C CA . GLU B 1 293 ? -10.055 -4.031 -25.328 1 98.69 293 GLU B CA 1
ATOM 4975 C C . GLU B 1 293 ? -9.328 -4.047 -24 1 98.69 293 GLU B C 1
ATOM 4977 O O . GLU B 1 293 ? -9.953 -4.152 -22.938 1 98.69 293 GLU B O 1
ATOM 4982 N N . MET B 1 294 ? -7.977 -3.949 -24.078 1 98.62 294 MET B N 1
ATOM 4983 C CA . MET B 1 294 ? -7.199 -3.848 -22.859 1 98.62 294 MET B CA 1
ATOM 4984 C C . MET B 1 294 ? -7.629 -2.637 -22.031 1 98.62 294 MET B C 1
ATOM 4986 O O . MET B 1 294 ? -7.848 -2.744 -20.828 1 98.62 294 MET B O 1
ATOM 4990 N N . ARG B 1 295 ? -7.836 -1.498 -22.688 1 98.31 295 ARG B N 1
ATOM 4991 C CA . ARG B 1 295 ? -8.242 -0.268 -22.016 1 98.31 295 ARG B CA 1
ATOM 4992 C C . ARG B 1 295 ? -9.625 -0.414 -21.391 1 98.31 295 ARG B C 1
ATOM 4994 O O . ARG B 1 295 ? -9.859 0.013 -20.266 1 98.31 295 ARG B O 1
ATOM 5001 N N . LEU B 1 296 ? -10.523 -0.999 -22.172 1 98.69 296 LEU B N 1
ATOM 5002 C CA . LEU B 1 296 ? -11.883 -1.217 -21.688 1 98.69 296 LEU B CA 1
ATOM 5003 C C . LEU B 1 296 ? -11.875 -2.055 -20.406 1 98.69 296 LEU B C 1
ATOM 5005 O O . LEU B 1 296 ? -12.5 -1.681 -19.422 1 98.69 296 LEU B O 1
ATOM 5009 N N . LEU B 1 297 ? -11.141 -3.188 -20.438 1 98.81 297 LEU B N 1
ATOM 5010 C CA . LEU B 1 297 ? -11.086 -4.09 -19.281 1 98.81 297 LEU B CA 1
ATOM 5011 C C . LEU B 1 297 ? -10.375 -3.434 -18.109 1 98.81 297 LEU B C 1
ATOM 5013 O O . LEU B 1 297 ? -10.773 -3.609 -16.953 1 98.81 297 LEU B O 1
ATOM 5017 N N . ASP B 1 298 ? -9.328 -2.633 -18.438 1 98.5 298 ASP B N 1
ATOM 5018 C CA . ASP B 1 298 ? -8.609 -1.906 -17.391 1 98.5 298 ASP B CA 1
ATOM 5019 C C . ASP B 1 298 ? -9.531 -0.904 -16.688 1 98.5 298 ASP B C 1
ATOM 5021 O O . ASP B 1 298 ? -9.547 -0.819 -15.461 1 98.5 298 ASP B O 1
ATOM 5025 N N . ASP B 1 299 ? -10.312 -0.204 -17.453 1 98.31 299 ASP B N 1
ATOM 5026 C CA . ASP B 1 299 ? -11.148 0.87 -16.922 1 98.31 299 ASP B CA 1
ATOM 5027 C C . ASP B 1 299 ? -12.312 0.309 -16.109 1 98.31 299 ASP B C 1
ATOM 5029 O O . ASP B 1 299 ? -12.555 0.744 -14.984 1 98.31 299 ASP B O 1
ATOM 5033 N N . ILE B 1 300 ? -13.008 -0.681 -16.625 1 98.56 300 ILE B N 1
ATOM 5034 C CA . ILE B 1 300 ? -14.227 -1.186 -16 1 98.56 300 ILE B CA 1
ATOM 5035 C C . ILE B 1 300 ? -13.875 -1.943 -14.719 1 98.56 300 ILE B C 1
ATOM 5037 O O . ILE B 1 300 ? -14.688 -2.02 -13.797 1 98.56 300 ILE B O 1
ATOM 5041 N N . SER B 1 301 ? -12.648 -2.498 -14.656 1 98.62 301 SER B N 1
ATOM 5042 C CA . SER B 1 301 ? -12.242 -3.32 -13.516 1 98.62 301 SER B CA 1
ATOM 5043 C C . SER B 1 301 ? -11.344 -2.543 -12.562 1 98.62 301 SER B C 1
ATOM 5045 O O . SER B 1 301 ? -10.812 -3.107 -11.609 1 98.62 301 SER B O 1
ATOM 5047 N N . ALA B 1 302 ? -11.117 -1.274 -12.766 1 97.38 302 ALA B N 1
ATOM 5048 C CA . ALA B 1 302 ? -10.18 -0.476 -11.984 1 97.38 302 ALA B CA 1
ATOM 5049 C C . ALA B 1 302 ? -10.547 -0.489 -10.508 1 97.38 302 ALA B C 1
ATOM 5051 O O . ALA B 1 302 ? -11.703 -0.285 -10.148 1 97.38 302 ALA B O 1
ATOM 5052 N N . PRO B 1 303 ? -9.57 -0.802 -9.656 1 95.31 303 PRO B N 1
ATOM 5053 C CA . PRO B 1 303 ? -9.859 -0.696 -8.227 1 95.31 303 PRO B CA 1
ATOM 5054 C C . PRO B 1 303 ? -10 0.75 -7.758 1 95.31 303 PRO B C 1
ATOM 5056 O O . PRO B 1 303 ? -9.531 1.671 -8.438 1 95.31 303 PRO B O 1
ATOM 5059 N N . PRO B 1 304 ? -10.664 0.939 -6.566 1 93.5 304 PRO B N 1
ATOM 5060 C CA . PRO B 1 304 ? -10.664 2.285 -5.988 1 93.5 304 PRO B CA 1
ATOM 5061 C C . PRO B 1 304 ? -9.258 2.766 -5.621 1 93.5 304 PRO B C 1
ATOM 5063 O O . PRO B 1 304 ? -8.383 1.952 -5.324 1 93.5 304 PRO B O 1
ATOM 5066 N N . ARG B 1 305 ? -9.047 4.094 -5.746 1 93.81 305 ARG B N 1
ATOM 5067 C CA . ARG B 1 305 ? -7.785 4.727 -5.375 1 93.81 305 ARG B CA 1
ATOM 5068 C C . ARG B 1 305 ? -7.996 5.766 -4.277 1 93.81 305 ARG B C 1
ATOM 5070 O O . ARG B 1 305 ? -7.965 6.969 -4.543 1 93.81 305 ARG B O 1
ATOM 5077 N N . PRO B 1 306 ? -8.164 5.285 -3.096 1 94.88 306 PRO B N 1
ATOM 5078 C CA . PRO B 1 306 ? -8.305 6.254 -2.006 1 94.88 306 PRO B CA 1
ATOM 5079 C C . PRO B 1 306 ? -7.004 6.984 -1.688 1 94.88 306 PRO B C 1
ATOM 5081 O O . PRO B 1 306 ? -5.953 6.652 -2.242 1 94.88 306 PRO B O 1
ATOM 5084 N N . TYR B 1 307 ? -7.141 8.031 -0.857 1 96.38 307 TYR B N 1
ATOM 5085 C CA . TYR B 1 307 ? -5.918 8.617 -0.326 1 96.38 307 TYR B CA 1
ATOM 5086 C C . TYR B 1 307 ? -5.07 7.57 0.387 1 96.38 307 TYR B C 1
ATOM 5088 O O . TYR B 1 307 ? -5.602 6.711 1.095 1 96.38 307 TYR B O 1
ATOM 5096 N N . PRO B 1 308 ? -3.75 7.645 0.207 1 97.62 308 PRO B N 1
ATOM 5097 C CA . PRO B 1 308 ? -2.912 8.664 -0.429 1 97.62 308 PRO B CA 1
ATOM 5098 C C . PRO B 1 308 ? -2.693 8.406 -1.917 1 97.62 308 PRO B C 1
ATOM 5100 O O . PRO B 1 308 ? -2.09 9.227 -2.609 1 97.62 308 PRO B O 1
ATOM 5103 N N . TYR B 1 309 ? -3.211 7.266 -2.443 1 96.56 309 TYR B N 1
ATOM 5104 C CA . TYR B 1 309 ? -2.936 6.848 -3.814 1 96.56 309 TYR B CA 1
ATOM 5105 C C . TYR B 1 309 ? -3.443 7.883 -4.812 1 96.56 309 TYR B C 1
ATOM 5107 O O . TYR B 1 309 ? -2.719 8.281 -5.723 1 96.56 309 TYR B O 1
ATOM 5115 N N . SER B 1 310 ? -4.672 8.328 -4.574 1 95.56 310 SER B N 1
ATOM 5116 C CA . SER B 1 310 ? -5.285 9.297 -5.477 1 95.56 310 SER B CA 1
ATOM 5117 C C . SER B 1 310 ? -4.422 10.547 -5.621 1 95.56 310 SER B C 1
ATOM 5119 O O . SER B 1 310 ? -4.141 10.984 -6.734 1 95.56 310 SER B O 1
ATOM 5121 N N . LEU B 1 311 ? -3.973 11.055 -4.508 1 96.44 311 LEU B N 1
ATOM 5122 C CA . LEU B 1 311 ? -3.193 12.281 -4.512 1 96.44 311 LEU B CA 1
ATOM 5123 C C . LEU B 1 311 ? -1.816 12.055 -5.129 1 96.44 311 LEU B C 1
ATOM 5125 O O . LEU B 1 311 ? -1.371 12.836 -5.973 1 96.44 311 LEU B O 1
ATOM 5129 N N . VAL B 1 312 ? -1.144 11.008 -4.73 1 97 312 VAL B N 1
ATOM 5130 C CA . VAL B 1 312 ? 0.224 10.742 -5.164 1 97 312 VAL B CA 1
ATOM 5131 C C . VAL B 1 312 ? 0.246 10.469 -6.668 1 97 312 VAL B C 1
ATOM 5133 O O . VAL B 1 312 ? 1.095 11.008 -7.387 1 97 312 VAL B O 1
ATOM 5136 N N . PHE B 1 313 ? -0.725 9.648 -7.125 1 94.19 313 PHE B N 1
ATOM 5137 C CA . PHE B 1 313 ? -0.784 9.344 -8.547 1 94.19 313 PHE B CA 1
ATOM 5138 C C . PHE B 1 313 ? -1.097 10.594 -9.359 1 94.19 313 PHE B C 1
ATOM 5140 O O . PHE B 1 313 ? -0.5 10.828 -10.414 1 94.19 313 PHE B O 1
ATOM 5147 N N . PHE B 1 314 ? -2.016 11.445 -8.836 1 93.94 314 PHE B N 1
ATOM 5148 C CA . PHE B 1 314 ? -2.367 12.695 -9.508 1 93.94 314 PHE B CA 1
ATOM 5149 C C . PHE B 1 314 ? -1.166 13.625 -9.586 1 93.94 314 PHE B C 1
ATOM 5151 O O . PHE B 1 314 ? -0.835 14.141 -10.656 1 93.94 314 PHE B O 1
ATOM 5158 N N . ALA B 1 315 ? -0.467 13.789 -8.469 1 94.81 315 ALA B N 1
ATOM 5159 C CA . ALA B 1 315 ? 0.631 14.742 -8.352 1 94.81 315 ALA B CA 1
ATOM 5160 C C . ALA B 1 315 ? 1.819 14.32 -9.211 1 94.81 315 ALA B C 1
ATOM 5162 O O . ALA B 1 315 ? 2.676 15.141 -9.547 1 94.81 315 ALA B O 1
ATOM 5163 N N . ASN B 1 316 ? 1.891 13.031 -9.617 1 94.69 316 ASN B N 1
ATOM 5164 C CA . ASN B 1 316 ? 3.061 12.531 -10.328 1 94.69 316 ASN B CA 1
ATOM 5165 C C . ASN B 1 316 ? 2.719 12.148 -11.766 1 94.69 316 ASN B C 1
ATOM 5167 O O . ASN B 1 316 ? 3.559 11.602 -12.484 1 94.69 316 ASN B O 1
ATOM 5171 N N . ALA B 1 317 ? 1.478 12.445 -12.211 1 91.12 317 ALA B N 1
ATOM 5172 C CA . ALA B 1 317 ? 0.985 12.023 -13.523 1 91.12 317 ALA B CA 1
ATOM 5173 C C . ALA B 1 317 ? 1.928 12.469 -14.633 1 91.12 317 ALA B C 1
ATOM 5175 O O . ALA B 1 317 ? 2.131 11.75 -15.617 1 91.12 317 ALA B O 1
ATOM 5176 N N . ASP B 1 318 ? 2.57 13.656 -14.398 1 88.06 318 ASP B N 1
ATOM 5177 C CA . ASP B 1 318 ? 3.406 14.203 -15.461 1 88.06 318 ASP B CA 1
ATOM 5178 C C . ASP B 1 318 ? 4.875 14.25 -15.039 1 88.06 318 ASP B C 1
ATOM 5180 O O . ASP B 1 318 ? 5.676 14.969 -15.641 1 88.06 318 ASP B O 1
ATOM 5184 N N . ARG B 1 319 ? 5.203 13.578 -13.969 1 90.06 319 ARG B N 1
ATOM 5185 C CA . ARG B 1 319 ? 6.578 13.547 -13.477 1 90.06 319 ARG B CA 1
ATOM 5186 C C . ARG B 1 319 ? 7.309 12.297 -13.969 1 90.06 319 ARG B C 1
ATOM 5188 O O . ARG B 1 319 ? 6.883 11.18 -13.695 1 90.06 319 ARG B O 1
ATOM 5195 N N . VAL B 1 320 ? 8.344 12.422 -14.75 1 84.31 320 VAL B N 1
ATOM 5196 C CA . VAL B 1 320 ? 9.031 11.273 -15.336 1 84.31 320 VAL B CA 1
ATOM 5197 C C . VAL B 1 320 ? 10.531 11.391 -15.078 1 84.31 320 VAL B C 1
ATOM 5199 O O . VAL B 1 320 ? 11.125 12.453 -15.297 1 84.31 320 VAL B O 1
ATOM 5202 N N . ASN B 1 321 ? 11.008 10.391 -14.453 1 82 321 ASN B N 1
ATOM 5203 C CA . ASN B 1 321 ? 12.453 10.227 -14.336 1 82 321 ASN B CA 1
ATOM 5204 C C . ASN B 1 321 ? 13.008 9.312 -15.422 1 82 321 ASN B C 1
ATOM 5206 O O . ASN B 1 321 ? 12.82 8.094 -15.375 1 82 321 ASN B O 1
ATOM 5210 N N . PRO B 1 322 ? 13.625 9.914 -16.359 1 73.94 322 PRO B N 1
ATOM 5211 C CA . PRO B 1 322 ? 14.102 9.086 -17.469 1 73.94 322 PRO B CA 1
ATOM 5212 C C . PRO B 1 322 ? 15.109 8.031 -17.031 1 73.94 322 PRO B C 1
ATOM 5214 O O . PRO B 1 322 ? 15.352 7.062 -17.766 1 73.94 322 PRO B O 1
ATOM 5217 N N . ALA B 1 323 ? 15.805 8.242 -15.875 1 66.81 323 ALA B N 1
ATOM 5218 C CA . ALA B 1 323 ? 16.812 7.305 -15.398 1 66.81 323 ALA B CA 1
ATOM 5219 C C . ALA B 1 323 ? 16.172 6.121 -14.68 1 66.81 323 ALA B C 1
ATOM 5221 O O . ALA B 1 323 ? 16.859 5.152 -14.344 1 66.81 323 ALA B O 1
ATOM 5222 N N . ALA B 1 324 ? 14.922 6.234 -14.406 1 65.25 324 ALA B N 1
ATOM 5223 C CA . ALA B 1 324 ? 14.25 5.125 -13.734 1 65.25 324 ALA B CA 1
ATOM 5224 C C . ALA B 1 324 ? 14.156 3.904 -14.641 1 65.25 324 ALA B C 1
ATOM 5226 O O . ALA B 1 324 ? 13.922 4.039 -15.844 1 65.25 324 ALA B O 1
ATOM 5227 N N . ASN B 1 325 ? 14.758 2.775 -14.148 1 58.16 325 ASN B N 1
ATOM 5228 C CA . ASN B 1 325 ? 14.805 1.52 -14.883 1 58.16 325 ASN B CA 1
ATOM 5229 C C . ASN B 1 325 ? 13.422 1.115 -15.391 1 58.16 325 ASN B C 1
ATOM 5231 O O . ASN B 1 325 ? 12.453 1.131 -14.625 1 58.16 325 ASN B O 1
ATOM 5235 N N . ASN B 1 326 ? 13.188 1.288 -16.578 1 55.25 326 ASN B N 1
ATOM 5236 C CA . ASN B 1 326 ? 11.977 0.738 -17.188 1 55.25 326 ASN B CA 1
ATOM 5237 C C . ASN B 1 326 ? 12.172 -0.72 -17.594 1 55.25 326 ASN B C 1
ATOM 5239 O O . ASN B 1 326 ? 11.695 -1.145 -18.656 1 55.25 326 ASN B O 1
ATOM 5243 N N . TYR B 1 327 ? 13.07 -1.492 -16.922 1 51.03 327 TYR B N 1
ATOM 5244 C CA . TYR B 1 327 ? 13.422 -2.811 -17.438 1 51.03 327 TYR B CA 1
ATOM 5245 C C . TYR B 1 327 ? 12.32 -3.824 -17.141 1 51.03 327 TYR B C 1
ATOM 5247 O O . TYR B 1 327 ? 12.242 -4.352 -16.031 1 51.03 327 TYR B O 1
ATOM 5255 N N . TYR B 1 328 ? 11.188 -3.441 -17.578 1 50.5 328 TYR B N 1
ATOM 5256 C CA . TYR B 1 328 ? 10.281 -4.566 -17.391 1 50.5 328 TYR B CA 1
ATOM 5257 C C . TYR B 1 328 ? 10.617 -5.707 -18.344 1 50.5 328 TYR B C 1
ATOM 5259 O O . TYR B 1 328 ? 11.078 -5.473 -19.453 1 50.5 328 TYR B O 1
ATOM 5267 N N . VAL B 1 329 ? 10.883 -6.871 -17.719 1 44.28 329 VAL B N 1
ATOM 5268 C CA . VAL B 1 329 ? 10.961 -8.047 -18.578 1 44.28 329 VAL B CA 1
ATOM 5269 C C . VAL B 1 329 ? 9.789 -8.055 -19.562 1 44.28 329 VAL B C 1
ATOM 5271 O O . VAL B 1 329 ? 8.633 -8.094 -19.141 1 44.28 329 VAL B O 1
ATOM 5274 N N . LYS B 1 330 ? 10.078 -7.602 -20.672 1 49.38 330 LYS B N 1
ATOM 5275 C CA . LYS B 1 330 ? 9.062 -7.703 -21.719 1 49.38 330 LYS B CA 1
ATOM 5276 C C . LYS B 1 330 ? 8.664 -9.156 -21.953 1 49.38 330 LYS B C 1
ATOM 5278 O O . LYS B 1 330 ? 9.516 -10.039 -22.016 1 49.38 330 LYS B O 1
ATOM 5283 N N . SER B 1 331 ? 7.426 -9.398 -21.656 1 39.53 331 SER B N 1
ATOM 5284 C CA . SER B 1 331 ? 6.875 -10.711 -21.984 1 39.53 331 SER B CA 1
ATOM 5285 C C . SER B 1 331 ? 7.344 -11.18 -23.359 1 39.53 331 SER B C 1
ATOM 5287 O O . SER B 1 331 ? 7.383 -10.398 -24.312 1 39.53 331 SER B O 1
ATOM 5289 N N . ILE B 1 332 ? 8.203 -12.172 -23.359 1 32.81 332 ILE B N 1
ATOM 5290 C CA . ILE B 1 332 ? 8.562 -12.797 -24.641 1 32.81 332 ILE B CA 1
ATOM 5291 C C . ILE B 1 332 ? 7.293 -13.266 -25.344 1 32.81 332 ILE B C 1
ATOM 5293 O O . ILE B 1 332 ? 6.578 -14.133 -24.844 1 32.81 332 ILE B O 1
ATOM 5297 N N . SER B 1 333 ? 6.598 -12.258 -25.875 1 32.34 333 SER B N 1
ATOM 5298 C CA . SER B 1 333 ? 5.605 -12.766 -26.828 1 32.34 333 SER B CA 1
ATOM 5299 C C . SER B 1 333 ? 6.227 -13.758 -27.797 1 32.34 333 SER B C 1
ATOM 5301 O O . SER B 1 333 ? 7.223 -13.453 -28.453 1 32.34 333 SER B O 1
ATOM 5303 N N . ASN B 1 334 ? 6.223 -14.977 -27.359 1 28.34 334 ASN B N 1
ATOM 5304 C CA . ASN B 1 334 ? 6.441 -15.844 -28.516 1 28.34 334 ASN B CA 1
ATOM 5305 C C . ASN B 1 334 ? 5.438 -15.57 -29.625 1 28.34 334 ASN B C 1
ATOM 5307 O O . ASN B 1 334 ? 4.266 -15.312 -29.359 1 28.34 334 ASN B O 1
#

pLDDT: mean 92.69, std 12.57, range [22.88, 98.94]

Solvent-accessible surface area (backbone atoms only — not comparable to full-atom values): 35803 Å² total; per-residue (Å²): 134,76,73,91,66,74,58,52,65,67,57,44,49,52,44,52,51,51,42,39,72,74,68,53,42,74,48,80,54,28,44,53,43,75,57,35,45,50,32,32,46,51,8,62,54,43,67,80,45,73,67,88,69,47,43,40,31,37,33,43,31,67,59,58,78,82,59,102,43,88,64,50,42,37,43,37,51,66,32,46,56,53,45,51,55,51,44,30,61,38,32,61,43,81,52,36,45,30,39,23,40,53,43,62,45,58,40,34,63,64,64,51,32,51,52,42,55,35,50,35,36,75,70,53,43,24,69,39,38,31,39,18,41,55,52,23,29,54,48,34,47,53,54,52,51,32,59,74,69,69,48,70,65,68,48,34,39,38,36,73,38,34,74,83,42,49,55,41,62,76,33,36,47,50,44,23,46,62,71,52,27,34,28,34,27,31,49,44,34,51,36,51,57,45,48,69,78,52,48,88,98,44,80,50,79,56,67,60,38,9,55,14,56,74,38,54,88,62,37,40,93,54,29,48,38,67,83,70,62,51,72,58,48,48,52,37,48,52,52,42,44,53,51,10,59,74,68,74,49,47,29,44,23,46,50,46,38,54,49,59,69,35,64,55,29,70,48,74,49,80,85,62,78,45,62,67,53,41,56,49,50,62,59,37,61,94,66,78,78,49,72,66,54,50,48,50,55,50,61,64,36,54,62,89,58,56,62,47,50,43,57,42,52,60,74,27,70,86,38,65,31,87,83,54,59,76,51,56,64,67,61,77,74,122,133,75,72,91,67,75,60,52,64,68,56,44,49,51,43,52,51,51,42,38,73,74,68,51,45,74,48,81,54,26,45,55,42,74,57,34,46,53,33,33,47,50,8,63,54,43,67,80,44,73,68,89,70,47,43,40,30,36,34,44,30,67,59,58,77,81,57,102,44,88,63,50,43,38,44,38,52,66,32,46,55,51,45,51,56,50,44,30,60,36,31,62,43,82,52,37,46,31,41,24,42,53,44,63,48,58,41,33,61,64,64,51,34,51,52,43,54,36,50,36,36,75,71,53,42,25,70,40,39,30,38,19,40,53,52,23,29,55,49,35,47,53,53,50,51,30,58,74,70,68,47,71,65,67,48,32,40,36,36,72,37,34,74,85,43,49,54,42,63,77,34,38,48,50,45,25,45,62,71,48,26,33,28,34,26,31,49,44,35,51,38,52,55,45,48,70,78,53,48,86,96,47,83,51,79,56,67,61,37,10,55,15,54,74,39,54,89,62,36,42,92,53,28,47,39,68,84,70,63,50,72,59,48,48,52,38,48,52,52,42,44,55,51,10,60,75,67,74,46,46,29,44,22,47,49,47,39,55,48,62,69,36,68,56,26,65,49,76,49,81,85,62,78,44,62,68,53,40,55,50,52,62,61,36,60,96,64,79,76,49,71,66,53,49,48,51,55,49,61,64,37,54,63,89,60,57,62,49,50,43,56,42,53,60,74,26,70,86,39,65,31,87,82,55,57,76,54,50,67,66,55,77,76,122

Sequence (668 aa):
MGRPGQSDEDLSHQIINRYVEWGGNFLDTADVYGRGNSETIIGKWLETQPRDKYVIATKCRVNMGTEENINNVGLSRRHITESIDRSLKRLHTDFVDLYQTHVFDDGTPIEETLRTLDDLVRAGKIRYIGVSNVTGWQLCKLVETTKHLGLNSIISLQQQYNLVSRDSELEPFQVCKAEGLGVLPWSPLKGGFLTGKVKRGQKPTEGRLGWVAENETKAMQSAPSWKWFDEKSFDVLEAVEAIAQKHSKTVPQVAIRWLLQKDVVSSVIIGARNLAQLDDNMGVNGWSLTQEEMRLLDDISAPPRPYPYSLVFFANADRVNPAANNYYVKSISNMGRPGQSDEDLSHQIINRYVEWGGNFLDTADVYGRGNSETIIGKWLETQPRDKYVIATKCRVNMGTEENINNVGLSRRHITESIDRSLKRLHTDFVDLYQTHVFDDGTPIEETLRTLDDLVRAGKIRYIGVSNVTGWQLCKLVETTKHLGLNSIISLQQQYNLVSRDSELEPFQVCKAEGLGVLPWSPLKGGFLTGKVKRGQKPTEGRLGWVAENETKAMQSAPSWKWFDEKSFDVLEAVEAIAQKHSKTVPQVAIRWLLQKDVVSSVIIGARNLAQLDDNMGVNGWSLTQEEMRLLDDISAPPRPYPYSLVFFANADRVNPAANNYYVKSISN

Organism: NCBI:txid100452